Protein AF-A0A7S1MCB9-F1 (afdb_monomer_lite)

Radius of gyration: 25.92 Å; chains: 1; bounding box: 62×59×83 Å

InterPro domains:
  IPR008139 Saposin B type domain [PS50015] (73-153)
  IPR008139 Saposin B type domain [SM00741] (75-149)
  IPR011001 Saposin-like [SSF47862] (75-151)
  IPR039676 Acyloxyacyl hydrolase [PTHR15010] (69-381)
  IPR048593 Acyloxyacyl hydrolase, N-terminal domain [PF20825] (76-178)

Foldseek 3Di:
DDDDDDDDDDDDDDDDDDDDDDADDDDFQQLCPLVLFFDDDDDDDDDDDDDDDDDDDDPPPPPPNPPPPCAQQPSLLVNQLLVVQLLLVLCVVVVHFSLVSQLQLLQLAQDPRSSNGSVNRCVLCVVLQRVCVNVVDHSSLSSLLLCSTDDDPPHDDDDDDDVPDDSVRSSVVSVVSNVVPVDPVVSVVGSVPDDVCVVDPLLRPCRVLAAPQQQQPLREEQDCFSSHCLFFFHFPDSPDSQAEADDDDQAQDDRRNPLPFFHADPVPRGGRCVVAPVVPPADAFEAAEACLLQVQDDFVLVSDSVNRHNVSCPCVVRCSRRSSGRNCQHQARNPDAQCVVPPRGHDDGHHVQVVSCVVGSSNRRRYGRNYYHPDDPVNDDPPVVVD

Organism: Neobodo designis (NCBI:txid312471)

pLDDT: mean 74.81, std 25.33, range [20.72, 98.5]

Sequence (387 aa):
NSFCTLLEVSVSFKRFLKLRHMRALTVASAAVMVLMLAIAAVPAAAIFGTAKRPFPFPLQLLREAGLGGDHNGGSKCAACTLLIGLVEQQMQIKQIDAMQSMQDMCSYLPISLVADACSVAIDLYGDKIAPILNSGESADTVCNAIGMCGDEAPVCRLFPKKNGRTDGEFEAHIRAVRAQMAADTKAKAKLDKFNICELVPGVCRVEDHLPFSDADRDHFSTEPTLRGSDWRGKDCNDNDATIYPGRDTTDAVVDANCNGIYGTDPATGKTYEEEWCKPTSPMGVAALGDSATAHFHIPPTYVTAANLSKATFAHLIRNAENELDWPMLSWSTGHLDPNSFYPDIHGPKGSLYSHMLEDNLCMHRDYQNLGVNGAKVDSLEPFDLLL

Structure (mmCIF, N/CA/C/O backbone):
data_AF-A0A7S1MCB9-F1
#
_entry.id   AF-A0A7S1MCB9-F1
#
loop_
_atom_site.group_PDB
_atom_site.id
_atom_site.type_symbol
_atom_site.label_atom_id
_atom_site.label_alt_id
_atom_site.label_comp_id
_atom_site.label_asym_id
_atom_site.label_entity_id
_atom_site.label_seq_id
_atom_site.pdbx_PDB_ins_code
_atom_site.Cartn_x
_atom_site.Cartn_y
_atom_site.Cartn_z
_atom_site.occupancy
_atom_site.B_iso_or_equiv
_atom_site.auth_seq_id
_atom_site.auth_comp_id
_atom_site.auth_asym_id
_atom_site.auth_atom_id
_atom_site.pdbx_PDB_model_num
ATOM 1 N N . ASN A 1 1 ? 6.592 19.479 -27.838 1.00 30.67 1 ASN A N 1
ATOM 2 C CA . ASN A 1 1 ? 5.833 20.520 -27.116 1.00 30.67 1 ASN A CA 1
ATOM 3 C C . ASN A 1 1 ? 4.412 20.606 -27.627 1.00 30.67 1 ASN A C 1
ATOM 5 O O . ASN A 1 1 ? 4.189 21.276 -28.623 1.00 30.67 1 ASN A O 1
ATOM 9 N N . SER A 1 2 ? 3.499 19.904 -26.960 1.00 22.70 2 SER A N 1
ATOM 10 C CA . SER A 1 2 ? 2.220 20.441 -26.472 1.00 22.70 2 SER A CA 1
ATOM 11 C C . SER A 1 2 ? 1.574 19.361 -25.611 1.00 22.70 2 SER A C 1
ATOM 13 O O . SER A 1 2 ? 1.407 18.230 -26.058 1.00 22.70 2 SER A O 1
ATOM 15 N N . PHE A 1 3 ? 1.309 19.704 -24.355 1.00 20.72 3 PHE A N 1
ATOM 16 C CA . PHE A 1 3 ? 0.603 18.863 -23.392 1.00 20.72 3 PHE A CA 1
ATOM 17 C C . PHE A 1 3 ? -0.917 18.945 -23.628 1.00 20.72 3 PHE A C 1
ATOM 19 O O . PHE A 1 3 ? -1.395 19.864 -24.289 1.00 20.72 3 PHE A O 1
ATOM 26 N N . CYS A 1 4 ? -1.636 17.989 -23.039 1.00 27.44 4 CYS A N 1
ATOM 27 C CA . CYS A 1 4 ? -3.070 17.950 -22.728 1.00 27.44 4 CYS A CA 1
ATOM 28 C C . CYS A 1 4 ? -3.953 19.168 -23.075 1.00 27.44 4 CYS A C 1
ATOM 30 O O . CYS A 1 4 ? -3.765 20.257 -22.546 1.00 27.44 4 CYS A O 1
ATOM 32 N N . THR A 1 5 ? -5.015 18.917 -23.843 1.00 27.12 5 THR A N 1
ATOM 33 C CA . THR A 1 5 ? -6.354 19.560 -23.848 1.00 27.12 5 THR A CA 1
ATOM 34 C C . THR A 1 5 ? -7.169 18.816 -24.927 1.00 27.12 5 THR A C 1
ATOM 36 O O . THR A 1 5 ? -6.576 18.328 -25.884 1.00 27.12 5 THR A O 1
ATOM 39 N N . LEU A 1 6 ? -8.490 18.627 -24.895 1.00 23.36 6 LEU A N 1
ATOM 40 C CA . LEU A 1 6 ? -9.574 18.866 -23.929 1.00 23.36 6 LEU A CA 1
ATOM 41 C C . LEU A 1 6 ? -10.732 17.939 -24.373 1.00 23.36 6 LEU A C 1
ATOM 43 O O . LEU A 1 6 ? -10.873 17.712 -25.574 1.00 23.36 6 LEU A O 1
ATOM 47 N N . LEU A 1 7 ? -11.568 17.424 -23.463 1.00 21.72 7 LEU A N 1
ATOM 48 C CA . LEU A 1 7 ? -12.725 16.593 -23.838 1.00 21.72 7 LEU A CA 1
ATOM 49 C C . LEU A 1 7 ? -14.006 17.081 -23.147 1.00 21.72 7 LEU A C 1
ATOM 51 O O . LEU A 1 7 ? -14.331 16.675 -22.037 1.00 21.72 7 LEU A O 1
ATOM 55 N N . GLU A 1 8 ? -14.751 17.929 -23.853 1.00 24.16 8 GLU A N 1
ATOM 56 C CA . GLU A 1 8 ? -16.185 18.139 -23.645 1.00 24.16 8 GLU A CA 1
ATOM 57 C C . GLU A 1 8 ? -16.920 17.841 -24.958 1.00 24.16 8 GLU A C 1
ATOM 59 O O . GLU A 1 8 ? -16.438 18.217 -26.026 1.00 24.16 8 GLU A O 1
ATOM 64 N N . VAL A 1 9 ? -18.088 17.188 -24.867 1.00 22.11 9 VAL A N 1
ATOM 65 C CA . VAL A 1 9 ? -19.387 17.621 -25.438 1.00 22.11 9 VAL A CA 1
ATOM 66 C C . VAL A 1 9 ? -20.389 16.445 -25.479 1.00 22.11 9 VAL A C 1
ATOM 68 O O . VAL A 1 9 ? -20.270 15.509 -26.260 1.00 22.11 9 VAL A O 1
ATOM 71 N N . SER A 1 10 ? -21.416 16.576 -24.634 1.00 21.48 10 SER A N 1
ATOM 72 C CA . SER A 1 10 ? -22.837 16.212 -24.814 1.00 21.48 10 SER A CA 1
ATOM 73 C C . SER A 1 10 ? -23.309 14.801 -25.234 1.00 21.48 10 SER A C 1
ATOM 75 O O . SER A 1 10 ? -23.320 14.432 -26.401 1.00 21.48 10 SER A O 1
ATOM 77 N N . VAL A 1 11 ? -23.955 14.127 -24.268 1.00 22.78 11 VAL A N 1
ATOM 78 C CA . VAL A 1 11 ? -25.408 13.796 -24.252 1.00 22.78 11 VAL A CA 1
ATOM 79 C C . VAL A 1 11 ? -26.088 13.417 -25.591 1.00 22.78 11 VAL A C 1
ATOM 81 O O . VAL A 1 11 ? -26.352 14.304 -26.397 1.00 22.78 11 VAL A O 1
ATOM 84 N N . SER A 1 12 ? -26.593 12.170 -25.722 1.00 21.38 12 SER A N 1
ATOM 85 C CA . SER A 1 12 ? -28.056 11.874 -25.690 1.00 21.38 12 SER A CA 1
ATOM 86 C C . SER A 1 12 ? -28.465 10.382 -25.874 1.00 21.38 12 SER A C 1
ATOM 88 O O . SER A 1 12 ? -27.968 9.686 -26.749 1.00 21.38 12 SER A O 1
ATOM 90 N N . PHE A 1 13 ? -29.502 9.971 -25.124 1.00 21.42 13 PHE A N 1
ATOM 91 C CA . PHE A 1 13 ? -30.564 8.980 -25.446 1.00 21.42 13 PHE A CA 1
ATOM 92 C C . PHE A 1 13 ? -30.376 7.427 -25.438 1.00 21.42 13 PHE A C 1
ATOM 94 O O . PHE A 1 13 ? -30.218 6.776 -26.461 1.00 21.42 13 PHE A O 1
ATOM 101 N N . LYS A 1 14 ? -30.710 6.849 -24.266 1.00 22.17 14 LYS A N 1
ATOM 102 C CA . LYS A 1 14 ? -31.726 5.787 -23.978 1.00 22.17 14 LYS A CA 1
ATOM 103 C C . LYS A 1 14 ? -31.682 4.352 -24.577 1.00 22.17 14 LYS A C 1
ATOM 105 O O . LYS A 1 14 ? -31.886 4.135 -25.762 1.00 22.17 14 LYS A O 1
ATOM 110 N N . ARG A 1 15 ? -31.844 3.411 -23.620 1.00 22.91 15 ARG A N 1
ATOM 111 C CA . ARG A 1 15 ? -32.454 2.050 -23.659 1.00 22.91 15 ARG A CA 1
ATOM 112 C C . ARG A 1 15 ? -31.673 0.906 -24.336 1.00 22.91 15 ARG A C 1
ATOM 114 O O . ARG A 1 15 ? -31.809 0.696 -25.532 1.00 22.91 15 ARG A O 1
ATOM 121 N N . PHE A 1 16 ? -31.171 -0.016 -23.508 1.00 22.84 16 PHE A N 1
ATOM 122 C CA . PHE A 1 16 ? -31.796 -1.345 -23.357 1.00 22.84 16 PHE A CA 1
ATOM 123 C C . PHE A 1 16 ? -31.552 -1.910 -21.941 1.00 22.84 16 PHE A C 1
ATOM 125 O O . PHE A 1 16 ? -30.675 -1.427 -21.232 1.00 22.84 16 PHE A O 1
ATOM 132 N N . LEU A 1 17 ? -32.380 -2.860 -21.493 1.00 23.89 17 LEU A N 1
ATOM 133 C CA . LEU A 1 17 ? -32.418 -3.358 -20.108 1.00 23.89 17 LEU A CA 1
ATOM 134 C C . LEU A 1 17 ? -31.972 -4.833 -20.030 1.00 23.89 17 LEU A C 1
ATOM 136 O O . LEU A 1 17 ? -32.319 -5.605 -20.919 1.00 23.89 17 LEU A O 1
ATOM 140 N N . LYS A 1 18 ? -31.348 -5.217 -18.904 1.00 24.66 18 LYS A N 1
ATOM 141 C CA . LYS A 1 18 ? -31.030 -6.592 -18.445 1.00 24.66 18 LYS A CA 1
ATOM 142 C C . LYS A 1 18 ? -30.029 -7.416 -19.276 1.00 24.66 18 LYS A C 1
ATOM 144 O O . LYS A 1 18 ? -30.409 -8.072 -20.238 1.00 24.66 18 LYS A O 1
ATOM 149 N N . LEU A 1 19 ? -28.841 -7.614 -18.700 1.00 22.92 19 LEU A N 1
ATOM 150 C CA . LEU A 1 19 ? -28.390 -8.942 -18.245 1.00 22.92 19 LEU A CA 1
ATOM 151 C C . LEU A 1 19 ? -27.317 -8.785 -17.150 1.00 22.92 19 LEU A C 1
ATOM 153 O O . LEU A 1 19 ? -26.551 -7.828 -17.166 1.00 22.92 19 LEU A O 1
ATOM 157 N N . ARG A 1 20 ? -27.350 -9.671 -16.148 1.00 28.66 20 ARG A N 1
ATOM 158 C CA . ARG A 1 20 ? -26.528 -9.631 -14.921 1.00 28.66 20 ARG A CA 1
ATOM 159 C C . ARG A 1 20 ? -25.283 -10.525 -15.072 1.00 28.66 20 ARG A C 1
ATOM 161 O O . ARG A 1 20 ? -25.335 -11.500 -15.817 1.00 28.66 20 ARG A O 1
ATOM 168 N N . HIS A 1 21 ? -24.280 -10.246 -14.233 1.00 27.75 21 HIS A N 1
ATOM 169 C CA . HIS A 1 21 ? -23.073 -11.033 -13.911 1.00 27.75 21 HIS A CA 1
ATOM 170 C C . HIS A 1 21 ? -21.819 -10.890 -14.790 1.00 27.75 21 HIS A C 1
ATOM 172 O O . HIS A 1 21 ? -21.882 -10.790 -16.011 1.00 27.75 21 HIS A O 1
ATOM 178 N N . MET A 1 22 ? -20.683 -10.974 -14.077 1.00 28.05 22 MET A N 1
ATOM 179 C CA . MET A 1 22 ? -19.281 -10.833 -14.496 1.00 28.05 22 MET A CA 1
ATOM 180 C C . MET A 1 22 ? -18.891 -9.448 -15.027 1.00 28.05 22 MET A C 1
ATOM 182 O O . MET A 1 22 ? -19.218 -9.123 -16.167 1.00 28.05 22 MET A O 1
ATOM 186 N N . ARG A 1 23 ? -18.128 -8.689 -14.221 1.00 26.38 23 ARG A N 1
ATOM 187 C CA . ARG A 1 23 ? -17.092 -7.702 -14.617 1.00 26.38 23 ARG A CA 1
ATOM 188 C C . ARG A 1 23 ? -16.548 -6.985 -13.369 1.00 26.38 23 ARG A C 1
ATOM 190 O O . ARG A 1 23 ? -17.122 -5.995 -12.939 1.00 26.38 23 ARG A O 1
ATOM 197 N N . ALA A 1 24 ? -15.416 -7.456 -12.859 1.00 24.69 24 ALA A N 1
ATOM 198 C CA . ALA A 1 24 ? -14.453 -6.664 -12.099 1.00 24.69 24 ALA A CA 1
ATOM 199 C C . ALA A 1 24 ? -13.070 -7.252 -12.413 1.00 24.69 24 ALA A C 1
ATOM 201 O O . ALA A 1 24 ? -12.849 -8.445 -12.245 1.00 24.69 24 ALA A O 1
ATOM 202 N N . LEU A 1 25 ? -12.176 -6.457 -12.995 1.00 29.00 25 LEU A N 1
ATOM 203 C CA . LEU A 1 25 ? -10.783 -6.834 -13.227 1.00 29.00 25 LEU A CA 1
ATOM 204 C C . LEU A 1 25 ? -9.945 -5.550 -13.243 1.00 29.00 25 LEU A C 1
ATOM 206 O O . LEU A 1 25 ? -10.464 -4.472 -13.534 1.00 29.00 25 LEU A O 1
ATOM 210 N N . THR A 1 26 ? -8.636 -5.697 -13.037 1.00 28.91 26 THR A N 1
ATOM 211 C CA . THR A 1 26 ? -7.596 -4.673 -13.259 1.00 28.91 26 THR A CA 1
ATOM 212 C C . THR A 1 26 ? -7.587 -3.448 -12.336 1.00 28.91 26 THR A C 1
ATOM 214 O O . THR A 1 26 ? -7.766 -2.320 -12.786 1.00 28.91 26 THR A O 1
ATOM 217 N N . VAL A 1 27 ? -7.151 -3.659 -11.089 1.00 25.91 27 VAL A N 1
ATOM 218 C CA . VAL A 1 27 ? -6.304 -2.687 -10.375 1.00 25.91 27 VAL A CA 1
ATOM 219 C C . VAL A 1 27 ? -5.106 -3.411 -9.757 1.00 25.91 27 VAL A C 1
ATOM 221 O O . VAL A 1 27 ? -5.237 -4.083 -8.748 1.00 25.91 27 VAL A O 1
ATOM 224 N N . ALA A 1 28 ? -3.953 -3.316 -10.425 1.00 28.30 28 ALA A N 1
ATOM 225 C CA . ALA A 1 28 ? -2.594 -3.508 -9.897 1.00 28.30 28 ALA A CA 1
ATOM 226 C C . ALA A 1 28 ? -1.642 -3.436 -11.102 1.00 28.30 28 ALA A C 1
ATOM 228 O O . ALA A 1 28 ? -1.702 -4.270 -12.006 1.00 28.30 28 ALA A O 1
ATOM 229 N N . SER A 1 29 ? -0.819 -2.390 -11.208 1.00 34.78 29 SER A N 1
ATOM 230 C CA . SER A 1 29 ? -0.085 -2.120 -12.465 1.00 34.78 29 SER A CA 1
ATOM 231 C C . SER A 1 29 ? 1.304 -1.495 -12.310 1.00 34.78 29 SER A C 1
ATOM 233 O O . SER A 1 29 ? 1.933 -1.153 -13.308 1.00 34.78 29 SER A O 1
ATOM 235 N N . ALA A 1 30 ? 1.820 -1.437 -11.079 1.00 30.16 30 ALA A N 1
ATOM 236 C CA . ALA A 1 30 ? 3.231 -1.161 -10.796 1.00 30.16 30 ALA A CA 1
ATOM 237 C C . ALA A 1 30 ? 3.924 -2.390 -10.175 1.00 30.16 30 ALA A C 1
ATOM 239 O O . ALA A 1 30 ? 4.878 -2.910 -10.750 1.00 30.16 30 ALA A O 1
ATOM 240 N N . ALA A 1 31 ? 3.378 -2.937 -9.079 1.00 30.53 31 ALA A N 1
ATOM 241 C CA . ALA A 1 31 ? 3.893 -4.158 -8.439 1.00 30.53 31 ALA A CA 1
ATOM 242 C C . ALA A 1 31 ? 3.853 -5.399 -9.355 1.00 30.53 31 ALA A C 1
ATOM 244 O O . ALA A 1 31 ? 4.689 -6.292 -9.249 1.00 30.53 31 ALA A O 1
ATOM 245 N N . VAL A 1 32 ? 2.901 -5.443 -10.291 1.00 37.81 32 VAL A N 1
ATOM 246 C CA . VAL A 1 32 ? 2.605 -6.633 -11.100 1.00 37.81 32 VAL A CA 1
ATOM 247 C C . VAL A 1 32 ? 3.700 -6.997 -12.105 1.00 37.81 32 VAL A C 1
ATOM 249 O O . VAL A 1 32 ? 3.772 -8.162 -12.477 1.00 37.81 32 VAL A O 1
ATOM 252 N N . MET A 1 33 ? 4.589 -6.091 -12.539 1.00 34.84 33 MET A N 1
ATOM 253 C CA . MET A 1 33 ? 5.559 -6.452 -13.593 1.00 34.84 33 MET A CA 1
ATOM 254 C C . MET A 1 33 ? 6.944 -6.902 -13.133 1.00 34.84 33 MET A C 1
ATOM 256 O O . MET A 1 33 ? 7.606 -7.613 -13.883 1.00 34.84 33 MET A O 1
ATOM 260 N N . VAL A 1 34 ? 7.320 -6.646 -11.874 1.00 34.16 34 VAL A N 1
ATOM 261 C CA . VAL A 1 34 ? 8.381 -7.431 -11.195 1.00 34.16 34 VAL A CA 1
ATOM 262 C C . VAL A 1 34 ? 7.969 -8.911 -11.126 1.00 34.16 34 VAL A C 1
ATOM 264 O O . VAL A 1 34 ? 8.789 -9.816 -11.035 1.00 34.16 34 VAL A O 1
ATOM 267 N N . LEU A 1 35 ? 6.657 -9.128 -11.195 1.00 37.78 35 LEU A N 1
ATOM 268 C CA . LEU A 1 35 ? 5.928 -10.337 -10.864 1.00 37.78 35 LEU A CA 1
ATOM 269 C C . LEU A 1 35 ? 5.409 -11.076 -12.112 1.00 37.78 35 LEU A C 1
ATOM 271 O O . LEU A 1 35 ? 4.833 -12.148 -11.990 1.00 37.78 35 LEU A O 1
ATOM 275 N N . MET A 1 36 ? 5.592 -10.516 -13.314 1.00 34.81 36 MET A N 1
ATOM 276 C CA . MET A 1 36 ? 4.998 -11.020 -14.564 1.00 34.81 36 MET A CA 1
ATOM 277 C C . MET A 1 36 ? 5.851 -12.054 -15.306 1.00 34.81 36 MET A C 1
ATOM 279 O O . MET A 1 36 ? 5.398 -12.552 -16.333 1.00 34.81 36 MET A O 1
ATOM 283 N N . LEU A 1 37 ? 7.066 -12.376 -14.848 1.00 37.91 37 LEU A N 1
ATOM 284 C CA . LEU A 1 37 ? 7.988 -13.253 -15.580 1.00 37.91 37 LEU A CA 1
ATOM 285 C C . LEU A 1 37 ? 8.425 -14.463 -14.745 1.00 37.91 37 LEU A C 1
ATOM 287 O O . LEU A 1 37 ? 9.282 -14.327 -13.880 1.00 37.91 37 LEU A O 1
ATOM 291 N N . ALA A 1 38 ? 7.821 -15.638 -14.992 1.00 33.22 38 ALA A N 1
ATOM 292 C CA . ALA A 1 38 ? 8.040 -16.818 -14.146 1.00 33.22 38 ALA A CA 1
ATOM 293 C C . ALA A 1 38 ? 7.842 -18.202 -14.841 1.00 33.22 38 ALA A C 1
ATOM 295 O O . ALA A 1 38 ? 8.198 -18.395 -16.005 1.00 33.22 38 ALA A O 1
ATOM 296 N N . ILE A 1 39 ? 7.390 -19.223 -14.091 1.00 39.31 39 ILE A N 1
ATOM 297 C CA . ILE A 1 39 ? 8.001 -20.569 -14.144 1.00 39.31 39 ILE A CA 1
ATOM 298 C C . ILE A 1 39 ? 7.159 -21.712 -14.755 1.00 39.31 39 ILE A C 1
ATOM 300 O O . ILE A 1 39 ? 6.000 -21.932 -14.423 1.00 39.31 39 ILE A O 1
ATOM 304 N N . ALA A 1 40 ? 7.848 -22.576 -15.512 1.00 27.88 40 ALA A N 1
ATOM 305 C CA . ALA A 1 40 ? 7.735 -24.043 -15.388 1.00 27.88 40 ALA A CA 1
ATOM 306 C C . ALA A 1 40 ? 9.169 -24.641 -15.518 1.00 27.88 40 ALA A C 1
ATOM 308 O O . ALA A 1 40 ? 10.053 -23.981 -16.058 1.00 27.88 40 ALA A O 1
ATOM 309 N N . ALA A 1 41 ? 9.519 -25.851 -15.096 1.00 26.75 41 ALA A N 1
ATOM 310 C CA . ALA A 1 41 ? 8.705 -26.987 -14.704 1.00 26.75 41 ALA A CA 1
ATOM 311 C C . ALA A 1 41 ? 9.494 -27.903 -13.751 1.00 26.75 41 ALA A C 1
ATOM 313 O O . ALA A 1 41 ? 10.689 -28.101 -13.952 1.00 26.75 41 ALA A O 1
ATOM 314 N N . VAL A 1 42 ? 8.790 -28.561 -12.831 1.00 25.53 42 VAL A N 1
ATOM 315 C CA . VAL A 1 42 ? 9.141 -29.873 -12.254 1.00 25.53 42 VAL A CA 1
ATOM 316 C C . VAL A 1 42 ? 7.815 -30.658 -12.181 1.00 25.53 42 VAL A C 1
ATOM 318 O O . VAL A 1 42 ? 6.781 -30.038 -11.922 1.00 25.53 42 VAL A O 1
ATOM 321 N N . PRO A 1 43 ? 7.762 -31.965 -12.507 1.00 30.19 43 PRO A N 1
ATOM 322 C CA . PRO A 1 43 ? 6.486 -32.637 -12.746 1.00 30.19 43 PRO A CA 1
ATOM 323 C C . PRO A 1 43 ? 5.814 -33.125 -11.456 1.00 30.19 43 PRO A C 1
ATOM 325 O O . PRO A 1 43 ? 6.394 -33.908 -10.707 1.00 30.19 43 PRO A O 1
ATOM 328 N N . ALA A 1 44 ? 4.543 -32.765 -11.267 1.00 24.83 44 ALA A N 1
ATOM 329 C CA . ALA A 1 44 ? 3.640 -33.465 -10.356 1.00 24.83 44 ALA A CA 1
ATOM 330 C C . ALA A 1 44 ? 2.827 -34.502 -11.149 1.00 24.83 44 ALA A C 1
ATOM 332 O O . ALA A 1 44 ? 2.038 -34.150 -12.028 1.00 24.83 44 ALA A O 1
ATOM 333 N N . ALA A 1 45 ? 3.039 -35.786 -10.858 1.00 26.58 45 ALA A N 1
ATOM 334 C CA . ALA A 1 45 ? 2.251 -36.889 -11.398 1.00 26.58 45 ALA A CA 1
ATOM 335 C C . ALA A 1 45 ? 1.343 -37.476 -10.305 1.00 26.58 45 ALA A C 1
ATOM 337 O O . ALA A 1 45 ? 1.806 -37.702 -9.190 1.00 26.58 45 ALA A O 1
ATOM 338 N N . ALA A 1 46 ? 0.094 -37.790 -10.680 1.00 26.33 46 ALA A N 1
ATOM 339 C CA . ALA A 1 46 ? -1.005 -38.247 -9.812 1.00 26.33 46 ALA A CA 1
ATOM 340 C C . ALA A 1 46 ? -1.495 -37.170 -8.801 1.00 26.33 46 ALA A C 1
ATOM 342 O O . ALA A 1 46 ? -0.738 -36.295 -8.407 1.00 26.33 46 ALA A O 1
ATOM 343 N N . ILE A 1 47 ? -2.766 -37.121 -8.378 1.00 26.80 47 ILE A N 1
ATOM 344 C CA . ILE A 1 47 ? -3.816 -38.158 -8.316 1.00 26.80 47 ILE A CA 1
ATOM 345 C C . ILE A 1 47 ? -5.199 -37.542 -8.670 1.00 26.80 47 ILE A C 1
ATOM 347 O O . ILE A 1 47 ? -5.413 -36.361 -8.425 1.00 26.80 47 ILE A O 1
ATOM 351 N N . PHE A 1 48 ? -6.147 -38.367 -9.153 1.00 26.83 48 PHE A N 1
ATOM 352 C CA . PHE A 1 48 ? -7.561 -38.045 -9.481 1.00 26.83 48 PHE A CA 1
ATOM 353 C C . PHE A 1 48 ? -7.764 -37.083 -10.677 1.00 26.83 48 PHE A C 1
ATOM 355 O O . PHE A 1 48 ? -6.910 -36.274 -11.002 1.00 26.83 48 PHE A O 1
ATOM 362 N N . GLY A 1 49 ? -8.866 -37.116 -11.432 1.00 24.30 49 GLY A N 1
ATOM 363 C CA . GLY A 1 49 ? -10.036 -38.003 -11.457 1.00 24.30 49 GLY A CA 1
ATOM 364 C C . GLY A 1 49 ? -10.945 -37.564 -12.622 1.00 24.30 49 GLY A C 1
ATOM 365 O O . GLY A 1 49 ? -11.042 -36.378 -12.917 1.00 24.30 49 GLY A O 1
ATOM 366 N N . THR A 1 50 ? -11.545 -38.490 -13.373 1.00 32.22 50 THR A N 1
ATOM 367 C CA . THR A 1 50 ? -12.095 -38.182 -14.711 1.00 32.22 50 THR A CA 1
ATOM 368 C C . THR A 1 50 ? -13.451 -37.463 -14.713 1.00 32.22 50 THR A C 1
ATOM 370 O O . THR A 1 50 ? -14.436 -38.037 -14.253 1.00 32.22 50 THR A O 1
ATOM 373 N N . ALA A 1 51 ? -13.559 -36.330 -15.418 1.00 27.00 51 ALA A N 1
ATOM 374 C CA . ALA A 1 51 ? -14.830 -35.836 -15.966 1.00 27.00 51 ALA A CA 1
ATOM 375 C C . ALA A 1 51 ? -14.623 -35.097 -17.306 1.00 27.00 51 ALA A C 1
ATOM 377 O O . ALA A 1 51 ? -13.836 -34.162 -17.404 1.00 27.00 51 ALA A O 1
ATOM 378 N N . LYS A 1 52 ? -15.330 -35.528 -18.362 1.00 27.31 52 LYS A N 1
ATOM 379 C CA . LYS A 1 52 ? -15.330 -34.892 -19.695 1.00 27.31 52 LYS A CA 1
ATOM 380 C C . LYS A 1 52 ? -16.577 -34.023 -19.869 1.00 27.31 52 LYS A C 1
ATOM 382 O O . LYS A 1 52 ? -17.666 -34.532 -19.612 1.00 27.31 52 LYS A O 1
ATOM 387 N N . ARG A 1 53 ? -16.438 -32.847 -20.498 1.00 26.61 53 ARG A N 1
ATOM 388 C CA . ARG A 1 53 ? -17.200 -32.418 -21.702 1.00 26.61 53 ARG A CA 1
ATOM 389 C C . ARG A 1 53 ? -16.770 -31.011 -22.166 1.00 26.61 53 ARG A C 1
ATOM 391 O O . ARG A 1 53 ? -16.595 -30.146 -21.316 1.00 26.61 53 ARG A O 1
ATOM 398 N N . PRO A 1 54 ? -16.620 -30.764 -23.481 1.00 29.20 54 PRO A N 1
ATOM 399 C CA . PRO A 1 54 ? -16.356 -29.434 -24.026 1.00 29.20 54 PRO A CA 1
ATOM 400 C C . PRO A 1 54 ? -17.651 -28.735 -24.470 1.00 29.20 54 PRO A C 1
ATOM 402 O O . PRO A 1 54 ? -18.560 -29.393 -24.975 1.00 29.20 54 PRO A O 1
ATOM 405 N N . PHE A 1 55 ? -17.692 -27.404 -24.390 1.00 24.61 55 PHE A N 1
ATOM 406 C CA . PHE A 1 55 ? -18.580 -26.566 -25.205 1.00 24.61 55 PHE A CA 1
ATOM 407 C C . PHE A 1 55 ? -17.830 -25.287 -25.626 1.00 24.61 55 PHE A C 1
ATOM 409 O O . PHE A 1 55 ? -17.091 -24.739 -24.807 1.00 24.61 55 PHE A O 1
ATOM 416 N N . PRO A 1 56 ? -17.951 -24.830 -26.886 1.00 29.12 56 PRO A N 1
ATOM 417 C CA . PRO A 1 56 ? -17.213 -23.672 -27.380 1.00 29.12 56 PRO A CA 1
ATOM 418 C C . PRO A 1 56 ? -17.946 -22.362 -27.065 1.00 29.12 56 PRO A C 1
ATOM 420 O O . PRO A 1 56 ? -19.164 -22.292 -27.212 1.00 29.12 56 PRO A O 1
ATOM 423 N N . PHE A 1 57 ? -17.200 -21.303 -26.741 1.00 24.62 57 PHE A N 1
ATOM 424 C CA . PHE A 1 57 ? -17.700 -19.924 -26.794 1.00 24.62 57 PHE A CA 1
ATOM 425 C C . PHE A 1 57 ? -16.740 -19.012 -27.580 1.00 24.62 57 PHE A C 1
ATOM 427 O O . PHE A 1 57 ? -15.533 -19.267 -27.573 1.00 24.62 57 PHE A O 1
ATOM 434 N N . PRO A 1 58 ? -17.242 -17.988 -28.306 1.00 27.11 58 PRO A N 1
ATOM 435 C CA . PRO A 1 58 ? -16.440 -17.252 -29.283 1.00 27.11 58 PRO A CA 1
ATOM 436 C C . PRO A 1 58 ? -15.582 -16.142 -28.664 1.00 27.11 58 PRO A C 1
ATOM 438 O O . PRO A 1 58 ? -15.950 -15.514 -27.671 1.00 27.11 58 PRO A O 1
ATOM 441 N N . LEU A 1 59 ? -14.473 -15.838 -29.340 1.00 31.31 59 LEU A N 1
ATOM 442 C CA . LEU A 1 59 ? -13.423 -14.880 -28.968 1.00 31.31 59 LEU A CA 1
ATOM 443 C C . LEU A 1 59 ? -13.843 -13.392 -29.097 1.00 31.31 59 LEU A C 1
ATOM 445 O O . LEU A 1 59 ? -13.092 -12.575 -29.620 1.00 31.31 59 LEU A O 1
ATOM 449 N N . GLN A 1 60 ? -15.062 -13.028 -28.688 1.00 27.77 60 GLN A N 1
ATOM 450 C CA . GLN A 1 60 ? -15.636 -11.688 -28.912 1.00 27.77 60 GLN A CA 1
ATOM 451 C C . GLN A 1 60 ? -16.203 -11.001 -27.658 1.00 27.77 60 GLN A C 1
ATOM 453 O O . GLN A 1 60 ? -16.574 -9.834 -27.739 1.00 27.77 60 GLN A O 1
ATOM 458 N N . LEU A 1 61 ? -16.204 -11.657 -26.489 1.00 23.31 61 LEU A N 1
ATOM 459 C CA . LEU A 1 61 ? -16.739 -11.080 -25.242 1.00 23.31 61 LEU A CA 1
ATOM 460 C C . LEU A 1 61 ? -15.709 -10.331 -24.366 1.00 23.31 61 LEU A C 1
ATOM 462 O O . LEU A 1 61 ? -16.061 -9.831 -23.304 1.00 23.31 61 LEU A O 1
ATOM 466 N N . LEU A 1 62 ? -14.446 -10.228 -24.800 1.00 26.50 62 LEU A N 1
ATOM 467 C CA . LEU A 1 62 ? -13.364 -9.549 -24.061 1.00 26.50 62 LEU A CA 1
ATOM 468 C C . LEU A 1 62 ? -13.241 -8.039 -24.355 1.00 26.50 62 LEU A C 1
ATOM 470 O O . LEU A 1 62 ? -12.376 -7.378 -23.792 1.00 26.50 62 LEU A O 1
ATOM 474 N N . ARG A 1 63 ? -14.091 -7.469 -25.223 1.00 29.12 63 ARG A N 1
ATOM 475 C CA . ARG A 1 63 ? -13.988 -6.059 -25.653 1.00 29.12 63 ARG A CA 1
ATOM 476 C C . ARG A 1 63 ? -14.696 -5.050 -24.732 1.00 29.12 63 ARG A C 1
ATOM 478 O O . ARG A 1 63 ? -14.538 -3.850 -24.917 1.00 29.12 63 ARG A O 1
ATOM 485 N N . GLU A 1 64 ? -15.471 -5.504 -23.749 1.00 26.53 64 GLU A N 1
ATOM 486 C CA . GLU A 1 64 ? -16.363 -4.636 -22.959 1.00 26.53 64 GLU A CA 1
ATOM 487 C C . GLU A 1 64 ? -16.018 -4.557 -21.455 1.00 26.53 64 GLU A C 1
ATOM 489 O O . GLU A 1 64 ? -16.875 -4.230 -20.632 1.00 26.53 64 GLU A O 1
ATOM 494 N N . ALA A 1 65 ? -14.774 -4.853 -21.071 1.00 30.17 65 ALA A N 1
ATOM 495 C CA . ALA A 1 65 ? -14.321 -4.845 -19.673 1.00 30.17 65 ALA A CA 1
ATOM 496 C C . ALA A 1 65 ? -13.883 -3.459 -19.135 1.00 30.17 65 ALA A C 1
ATOM 498 O O . ALA A 1 65 ? -13.184 -3.378 -18.134 1.00 30.17 65 ALA A O 1
ATOM 499 N N . GLY A 1 66 ? -14.297 -2.357 -19.767 1.00 29.16 66 GLY A N 1
ATOM 500 C CA . GLY A 1 66 ? -14.350 -1.040 -19.111 1.00 29.16 66 GLY A CA 1
ATOM 501 C C . GLY A 1 66 ? -13.045 -0.249 -18.923 1.00 29.16 66 GLY A C 1
ATOM 502 O O . GLY A 1 66 ? -13.137 0.973 -18.828 1.00 29.16 66 GLY A O 1
ATOM 503 N N . LEU A 1 67 ? -11.848 -0.849 -18.970 1.00 32.25 67 LEU A N 1
ATOM 504 C CA . LEU A 1 67 ? -10.593 -0.085 -19.110 1.00 32.25 67 LEU A CA 1
ATOM 505 C C . LEU A 1 67 ? -10.341 0.306 -20.576 1.00 32.25 67 LEU A C 1
ATOM 507 O O . LEU A 1 67 ? -9.447 -0.197 -21.256 1.00 32.25 67 LEU A O 1
ATOM 511 N N . GLY A 1 68 ? -11.161 1.228 -21.081 1.00 33.03 68 GLY A N 1
ATOM 512 C CA . GLY A 1 68 ? -10.982 1.843 -22.396 1.00 33.03 68 GLY A CA 1
ATOM 513 C C . GLY A 1 68 ? -9.811 2.830 -22.415 1.00 33.03 68 GLY A C 1
ATOM 514 O O . GLY A 1 68 ? -10.045 4.034 -22.438 1.00 33.03 68 GLY A O 1
ATOM 515 N N . GLY A 1 69 ? -8.570 2.329 -22.387 1.00 38.41 69 GLY A N 1
ATOM 516 C CA . GLY A 1 69 ? -7.370 3.179 -22.343 1.00 38.41 69 GLY A CA 1
ATOM 517 C C . GLY A 1 69 ? -6.022 2.537 -22.709 1.00 38.41 69 GLY A C 1
ATOM 518 O O . GLY A 1 69 ? -5.027 3.255 -22.731 1.00 38.41 69 GLY A O 1
ATOM 519 N N . ASP A 1 70 ? -5.960 1.241 -23.039 1.00 49.78 70 ASP A N 1
ATOM 520 C CA . ASP A 1 70 ? -4.707 0.493 -23.294 1.00 49.78 70 ASP A CA 1
ATOM 521 C C . ASP A 1 70 ? -4.036 0.777 -24.664 1.00 49.78 70 ASP A C 1
ATOM 523 O O . ASP A 1 70 ? -3.468 -0.108 -25.313 1.00 49.78 70 ASP A O 1
ATOM 527 N N . HIS A 1 71 ? -4.025 2.037 -25.105 1.00 53.59 71 HIS A N 1
ATOM 528 C CA . HIS A 1 71 ? -3.147 2.452 -26.201 1.00 53.59 71 HIS A CA 1
ATOM 529 C C . HIS A 1 71 ? -1.679 2.198 -25.821 1.00 53.59 71 HIS A C 1
ATOM 531 O O . HIS A 1 71 ? -1.269 2.394 -24.675 1.00 53.59 71 HIS A O 1
ATOM 537 N N . ASN A 1 72 ? -0.874 1.738 -26.784 1.00 57.25 72 ASN A N 1
ATOM 538 C CA . ASN A 1 72 ? 0.532 1.359 -26.575 1.00 57.25 72 ASN A CA 1
ATOM 539 C C . ASN A 1 72 ? 0.788 0.294 -25.480 1.00 57.25 72 ASN A C 1
ATOM 541 O O . ASN A 1 72 ? 1.923 0.138 -25.035 1.00 57.25 72 ASN A O 1
ATOM 545 N N . GLY A 1 73 ? -0.209 -0.506 -25.082 1.00 65.00 73 GLY A N 1
ATOM 546 C CA . GLY A 1 73 ? -0.020 -1.604 -24.118 1.00 65.00 73 GLY A CA 1
ATOM 547 C C . GLY A 1 73 ? -0.020 -1.183 -22.643 1.00 65.00 73 GLY A C 1
ATOM 548 O O . GLY A 1 73 ? 0.345 -1.991 -21.788 1.00 65.00 73 GLY A O 1
ATOM 549 N N . GLY A 1 74 ? -0.420 0.058 -22.345 1.00 76.06 74 GLY A N 1
ATOM 550 C CA . GLY A 1 74 ? -0.812 0.507 -21.005 1.00 76.06 74 GLY A CA 1
ATOM 551 C C . GLY A 1 74 ? 0.157 0.122 -19.883 1.00 76.06 74 GLY A C 1
ATOM 552 O O . GLY A 1 74 ? 1.354 0.423 -19.930 1.00 76.06 74 GLY A O 1
ATOM 553 N N . SER A 1 75 ? -0.361 -0.570 -18.867 1.00 72.62 75 SER A N 1
ATOM 554 C CA . SER A 1 75 ? 0.412 -1.002 -17.695 1.00 72.62 75 SER A CA 1
ATOM 555 C C . SER A 1 75 ? 1.591 -1.916 -18.033 1.00 72.62 75 SER A C 1
ATOM 557 O O . SER A 1 75 ? 2.653 -1.780 -17.422 1.00 72.62 75 SER A O 1
ATOM 559 N N . LYS A 1 76 ? 1.436 -2.792 -19.041 1.00 74.19 76 LYS A N 1
ATOM 560 C CA . LYS A 1 76 ? 2.485 -3.698 -19.547 1.00 74.19 76 LYS A CA 1
ATOM 561 C C . LYS A 1 76 ? 3.627 -2.953 -20.236 1.00 74.19 76 LYS A C 1
ATOM 563 O O . LYS A 1 76 ? 4.772 -3.387 -20.162 1.00 74.19 76 LYS A O 1
ATOM 568 N N . CYS A 1 77 ? 3.361 -1.789 -20.817 1.00 79.50 77 CYS A N 1
ATOM 569 C CA . CYS A 1 77 ? 4.424 -0.915 -21.301 1.00 79.50 77 CYS A CA 1
ATOM 570 C C . CYS A 1 77 ? 5.102 -0.161 -20.146 1.00 79.50 77 CYS A C 1
ATOM 572 O O . CYS A 1 77 ? 6.333 -0.131 -20.049 1.00 79.50 77 CYS A O 1
ATOM 574 N N . ALA A 1 78 ? 4.296 0.418 -19.248 1.00 82.31 78 ALA A N 1
ATOM 575 C CA . ALA A 1 78 ? 4.756 1.326 -18.201 1.00 82.31 78 ALA A CA 1
ATOM 576 C C . ALA A 1 78 ? 5.764 0.675 -17.242 1.00 82.31 78 ALA A C 1
ATOM 578 O O . ALA A 1 78 ? 6.909 1.123 -17.158 1.00 82.31 78 ALA A O 1
ATOM 579 N N . ALA A 1 79 ? 5.385 -0.410 -16.558 1.00 78.94 79 ALA A N 1
ATOM 580 C CA . ALA A 1 79 ? 6.290 -1.025 -15.588 1.00 78.94 79 ALA A CA 1
ATOM 581 C C . ALA A 1 79 ? 7.399 -1.890 -16.239 1.00 78.94 79 ALA A C 1
ATOM 583 O O . ALA A 1 79 ? 8.419 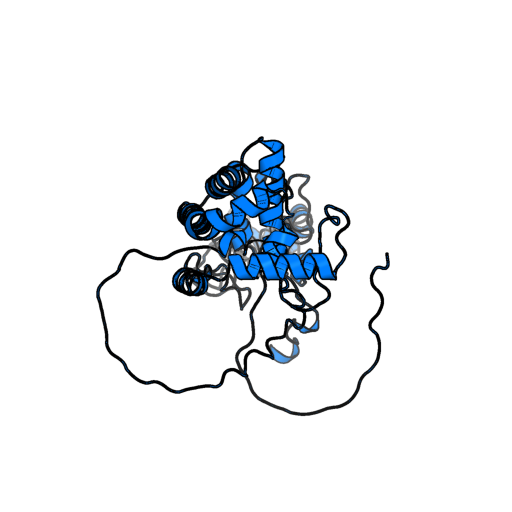-2.121 -15.599 1.00 78.94 79 ALA A O 1
ATOM 584 N N . CYS A 1 80 ? 7.302 -2.259 -17.528 1.00 82.88 80 CYS A N 1
ATOM 585 C CA . CYS A 1 80 ? 8.447 -2.803 -18.271 1.00 82.88 80 CYS A CA 1
ATOM 586 C C . CYS A 1 80 ? 9.507 -1.711 -18.408 1.00 82.88 80 CYS A C 1
ATOM 588 O O . CYS A 1 80 ? 10.668 -1.908 -18.054 1.00 82.88 80 CYS A O 1
ATOM 590 N N . THR A 1 81 ? 9.081 -0.535 -18.878 1.00 86.88 81 THR A N 1
ATOM 591 C CA . THR A 1 81 ? 9.961 0.615 -19.104 1.00 86.88 81 THR A CA 1
ATOM 592 C C . THR A 1 81 ? 10.597 1.075 -17.790 1.00 86.88 81 THR A C 1
ATOM 594 O O . THR A 1 81 ? 11.778 1.410 -17.769 1.00 86.88 81 THR A O 1
ATOM 597 N N . LEU A 1 82 ? 9.850 1.013 -16.681 1.00 88.25 82 LEU A N 1
ATOM 598 C CA . LEU A 1 82 ? 10.376 1.243 -15.335 1.00 88.25 82 LEU A CA 1
ATOM 599 C C . LEU A 1 82 ? 11.464 0.227 -14.959 1.00 88.25 82 LEU A C 1
ATOM 601 O O . LEU A 1 82 ? 12.563 0.628 -14.595 1.00 88.25 82 LEU A O 1
ATOM 605 N N . LEU A 1 83 ? 11.188 -1.077 -15.059 1.00 86.94 83 LEU A N 1
ATOM 606 C CA . LEU A 1 83 ? 12.111 -2.120 -14.597 1.00 86.94 83 LEU A CA 1
ATOM 607 C C . LEU A 1 83 ? 13.377 -2.198 -15.436 1.00 86.94 83 LEU A C 1
ATOM 609 O O . LEU A 1 83 ? 14.474 -2.229 -14.887 1.00 86.94 83 LEU A O 1
ATOM 613 N N . ILE A 1 84 ? 13.241 -2.155 -16.759 1.00 89.81 84 ILE A N 1
ATOM 614 C CA . ILE A 1 84 ? 14.394 -2.090 -17.652 1.00 89.81 84 ILE A CA 1
ATOM 615 C C . ILE A 1 84 ? 15.157 -0.768 -17.447 1.00 89.81 84 ILE A C 1
ATOM 617 O O . ILE A 1 84 ? 16.383 -0.763 -17.491 1.00 89.81 84 ILE A O 1
ATOM 621 N N . GLY A 1 85 ? 14.468 0.331 -17.120 1.00 91.62 85 GLY A N 1
ATOM 622 C CA . GLY A 1 85 ? 15.100 1.595 -16.736 1.00 91.62 85 GLY A CA 1
ATOM 623 C C . GLY A 1 85 ? 15.868 1.523 -15.410 1.00 91.62 85 GLY A C 1
ATOM 624 O O . GLY A 1 85 ? 16.873 2.215 -15.255 1.00 91.62 85 GLY A O 1
ATOM 625 N N . LEU A 1 86 ? 15.443 0.682 -14.460 1.00 92.00 86 LEU A N 1
ATOM 626 C CA . LEU A 1 86 ? 16.193 0.400 -13.229 1.00 92.00 86 LEU A CA 1
ATOM 627 C C . LEU A 1 86 ? 17.423 -0.468 -13.508 1.00 92.00 86 LEU A C 1
ATOM 629 O O . LEU A 1 86 ? 18.492 -0.149 -12.992 1.00 92.00 86 LEU A O 1
ATOM 633 N N . VAL A 1 87 ? 17.307 -1.488 -14.369 1.00 93.25 87 VAL A N 1
ATOM 634 C CA . VAL A 1 87 ? 18.457 -2.271 -14.863 1.00 93.25 87 VAL A CA 1
ATOM 635 C C . VAL A 1 87 ? 19.483 -1.340 -15.519 1.00 93.25 87 VAL A C 1
ATOM 637 O O . VAL A 1 87 ? 20.645 -1.345 -15.127 1.00 93.25 87 VAL A O 1
ATOM 640 N N . GLU A 1 88 ? 19.056 -0.490 -16.458 1.00 93.00 88 GLU A N 1
ATOM 641 C CA . GLU A 1 88 ? 19.926 0.447 -17.183 1.00 93.00 88 GLU A CA 1
ATOM 642 C C . GLU A 1 88 ? 20.660 1.412 -16.232 1.00 93.00 88 GLU A C 1
ATOM 644 O O . GLU A 1 88 ? 21.878 1.580 -16.322 1.00 93.00 88 GLU A O 1
ATOM 649 N N . GLN A 1 89 ? 19.949 2.008 -15.270 1.00 93.50 89 GLN A N 1
ATOM 650 C CA . GLN A 1 89 ? 20.563 2.877 -14.259 1.00 93.50 89 GLN A CA 1
ATOM 651 C C . GLN A 1 89 ? 21.523 2.112 -13.339 1.00 93.50 89 GLN A C 1
ATOM 653 O O . GLN A 1 89 ? 22.598 2.612 -13.011 1.00 93.50 89 GLN A O 1
ATOM 658 N N . GLN A 1 90 ? 21.169 0.895 -12.923 1.00 94.00 90 GLN A N 1
ATOM 659 C CA . GLN A 1 90 ? 22.000 0.086 -12.038 1.00 94.00 90 GLN A CA 1
ATOM 660 C C . GLN A 1 90 ? 23.292 -0.383 -12.731 1.00 94.00 90 GLN A C 1
ATOM 662 O O . GLN A 1 90 ? 24.351 -0.344 -12.099 1.00 94.00 90 GLN A O 1
ATOM 667 N N . MET A 1 91 ? 23.243 -0.728 -14.025 1.00 94.88 91 MET A N 1
ATOM 668 C CA . MET A 1 91 ? 24.434 -0.964 -14.857 1.00 94.88 91 MET A CA 1
ATOM 669 C C . MET A 1 91 ? 25.385 0.239 -14.814 1.00 94.88 91 MET A C 1
ATOM 671 O O . MET A 1 91 ? 26.579 0.078 -14.563 1.00 94.88 91 MET A O 1
ATOM 675 N N . GLN A 1 92 ? 24.854 1.454 -15.001 1.00 93.50 92 GLN A N 1
ATOM 676 C CA . GLN A 1 92 ? 25.640 2.694 -14.982 1.00 93.50 92 GLN A CA 1
ATOM 677 C C . GLN A 1 92 ? 26.226 2.997 -13.594 1.00 93.50 92 GLN A C 1
ATOM 679 O O . GLN A 1 92 ? 27.394 3.369 -13.489 1.00 93.50 92 GLN A O 1
ATOM 684 N N . ILE A 1 93 ? 25.451 2.811 -12.523 1.00 94.81 93 ILE A N 1
ATOM 685 C CA . ILE A 1 93 ? 25.881 3.096 -11.143 1.00 94.81 93 ILE A CA 1
ATOM 686 C C . ILE A 1 93 ? 26.959 2.109 -10.675 1.00 94.81 93 ILE A C 1
ATOM 688 O O . ILE A 1 93 ? 27.940 2.521 -10.059 1.00 94.81 93 ILE A O 1
ATOM 692 N N . LYS A 1 94 ? 26.795 0.812 -10.966 1.00 94.81 94 LYS A N 1
ATOM 693 C CA . LYS A 1 94 ? 27.701 -0.251 -10.496 1.00 94.81 94 LYS A CA 1
ATOM 694 C C . LYS A 1 94 ? 28.820 -0.612 -11.478 1.00 94.81 94 LYS A C 1
ATOM 696 O O . LYS A 1 94 ? 29.718 -1.352 -11.092 1.00 94.81 94 LYS A O 1
ATOM 701 N N . GLN A 1 95 ? 28.775 -0.110 -12.715 1.00 95.31 95 GLN A N 1
ATOM 702 C CA . GLN A 1 95 ? 29.689 -0.484 -13.807 1.00 95.31 95 GLN A CA 1
ATOM 703 C C . GLN A 1 95 ? 29.672 -2.000 -14.100 1.00 95.31 95 GLN A C 1
ATOM 705 O O . GLN A 1 95 ? 30.712 -2.636 -14.260 1.00 95.31 95 GLN A O 1
ATOM 710 N N . ILE A 1 96 ? 28.464 -2.569 -14.161 1.00 95.62 96 ILE A N 1
ATOM 711 C CA . ILE A 1 96 ? 28.194 -3.986 -14.467 1.00 95.62 96 ILE A CA 1
ATOM 712 C C . ILE A 1 96 ? 27.396 -4.117 -15.769 1.00 95.62 96 ILE A C 1
ATOM 714 O O . ILE A 1 96 ? 26.763 -3.158 -16.213 1.00 95.62 96 ILE A O 1
ATOM 718 N N . ASP A 1 97 ? 27.404 -5.306 -16.374 1.00 95.88 97 ASP A N 1
ATOM 719 C CA . ASP A 1 97 ? 26.574 -5.583 -17.546 1.00 95.88 97 ASP A CA 1
ATOM 720 C C . ASP A 1 97 ? 25.091 -5.809 -17.191 1.00 95.88 97 ASP A C 1
ATOM 722 O O . ASP A 1 97 ? 24.700 -5.954 -16.026 1.00 95.88 97 ASP A O 1
ATOM 726 N N . ALA A 1 98 ? 24.248 -5.828 -18.224 1.00 94.56 98 ALA A N 1
ATOM 727 C CA . ALA A 1 98 ? 22.812 -6.024 -18.079 1.00 94.56 98 ALA A CA 1
ATOM 728 C C . ALA A 1 98 ? 22.434 -7.361 -17.424 1.00 94.56 98 ALA A C 1
ATOM 730 O O . ALA A 1 98 ? 21.460 -7.404 -16.676 1.00 94.56 98 ALA A O 1
ATOM 731 N N . MET A 1 99 ? 23.178 -8.443 -17.680 1.00 94.00 99 MET A N 1
ATOM 732 C CA . MET A 1 99 ? 22.869 -9.769 -17.138 1.00 94.00 99 MET A CA 1
ATOM 733 C C . MET A 1 99 ? 23.091 -9.789 -15.625 1.00 94.00 99 MET A C 1
ATOM 735 O O . MET A 1 99 ? 22.175 -10.130 -14.875 1.00 94.00 99 MET A O 1
ATOM 739 N N . GLN A 1 100 ? 24.258 -9.324 -15.170 1.00 95.31 100 GLN A N 1
ATOM 740 C CA . GLN A 1 100 ? 24.553 -9.187 -13.744 1.00 95.31 100 GLN A CA 1
ATOM 741 C C . GLN A 1 100 ? 23.569 -8.227 -13.065 1.00 95.31 100 GLN A C 1
ATOM 743 O O . GLN A 1 100 ? 23.083 -8.509 -11.974 1.00 95.31 100 GLN A O 1
ATOM 748 N N . SER A 1 101 ? 23.216 -7.112 -13.714 1.00 94.56 101 SER A N 1
ATOM 749 C CA . SER A 1 101 ? 22.267 -6.157 -13.139 1.00 94.56 101 SER A CA 1
ATOM 750 C C . SER A 1 101 ? 20.855 -6.732 -12.983 1.00 94.56 101 SER A C 1
ATOM 752 O O . SER A 1 101 ? 20.188 -6.440 -11.989 1.00 94.56 101 SER A O 1
ATOM 754 N N . MET A 1 102 ? 20.401 -7.559 -13.928 1.00 92.50 102 MET A N 1
ATOM 755 C CA . MET A 1 102 ? 19.125 -8.271 -13.831 1.00 92.50 102 MET A CA 1
ATOM 756 C C . MET A 1 102 ? 19.142 -9.329 -12.712 1.00 92.50 102 MET A C 1
ATOM 758 O O . MET A 1 102 ? 18.197 -9.401 -11.929 1.00 92.50 102 MET A O 1
ATOM 762 N N . GLN A 1 103 ? 20.229 -10.098 -12.578 1.00 93.25 103 GLN A N 1
ATOM 763 C CA . GLN A 1 103 ? 20.396 -11.090 -11.504 1.00 93.25 103 GLN A CA 1
ATOM 764 C C . GLN A 1 103 ? 20.448 -10.441 -10.110 1.00 93.25 103 GLN A C 1
ATOM 766 O O . GLN A 1 103 ? 19.776 -10.901 -9.184 1.00 93.25 103 GLN A O 1
ATOM 771 N N . ASP A 1 104 ? 21.179 -9.331 -9.970 1.00 92.88 104 ASP A N 1
ATOM 772 C CA . ASP A 1 104 ? 21.212 -8.516 -8.752 1.00 92.88 104 ASP A CA 1
ATOM 773 C C . ASP A 1 104 ? 19.794 -8.099 -8.323 1.00 92.88 104 ASP A C 1
ATOM 775 O O . ASP A 1 104 ? 19.445 -8.257 -7.153 1.00 92.88 104 ASP A O 1
ATOM 779 N N . MET A 1 105 ? 18.959 -7.613 -9.254 1.00 89.81 105 MET A N 1
ATOM 780 C CA . MET A 1 105 ? 17.577 -7.212 -8.950 1.00 89.81 105 MET A CA 1
ATOM 781 C C . MET A 1 105 ? 16.736 -8.380 -8.422 1.00 89.81 105 MET A C 1
ATOM 783 O O . MET A 1 105 ? 16.014 -8.203 -7.441 1.00 89.81 105 MET A O 1
ATOM 787 N N . CYS A 1 106 ? 16.870 -9.580 -8.996 1.00 87.75 106 CYS A N 1
ATOM 788 C CA . CYS A 1 106 ? 16.195 -10.773 -8.480 1.00 87.75 106 CYS A CA 1
ATOM 789 C C . CYS A 1 106 ? 16.639 -11.120 -7.048 1.00 87.75 106 CYS A C 1
ATOM 791 O O . CYS A 1 106 ? 15.807 -11.486 -6.219 1.00 87.75 106 CYS A O 1
ATOM 793 N N . SER A 1 107 ? 17.926 -10.936 -6.722 1.00 91.50 107 SER A N 1
ATOM 794 C CA . SER A 1 107 ? 18.478 -11.210 -5.384 1.00 91.50 107 SER A CA 1
ATOM 795 C C . SER A 1 107 ? 17.946 -10.289 -4.271 1.00 91.50 107 SER A C 1
ATOM 797 O O . SER A 1 107 ? 18.080 -10.602 -3.084 1.00 91.50 107 SER A O 1
ATOM 799 N N . TYR A 1 108 ? 17.339 -9.154 -4.635 1.00 89.44 108 TYR A N 1
ATOM 800 C CA . TYR A 1 108 ? 16.782 -8.185 -3.688 1.00 89.44 108 TYR A CA 1
ATOM 801 C C . TYR A 1 108 ? 15.341 -8.488 -3.279 1.00 89.44 108 TYR A C 1
ATOM 803 O O . TYR A 1 108 ? 14.859 -7.917 -2.300 1.00 89.44 108 TYR A O 1
ATOM 811 N N . LEU A 1 109 ? 14.660 -9.399 -3.975 1.00 85.12 109 LEU A N 1
ATOM 812 C CA . LEU A 1 109 ? 13.272 -9.740 -3.680 1.00 85.12 109 LEU A CA 1
ATOM 813 C C . LEU A 1 109 ? 13.197 -10.579 -2.383 1.00 85.12 109 LEU A C 1
ATOM 815 O O . LEU A 1 109 ? 13.968 -11.526 -2.209 1.00 85.12 109 LEU A O 1
ATOM 819 N N . PRO A 1 110 ? 12.303 -10.240 -1.431 1.00 80.00 110 PRO A N 1
ATOM 820 C CA . PRO A 1 110 ? 12.323 -10.828 -0.090 1.00 80.00 110 PRO A CA 1
ATOM 821 C C . PRO A 1 110 ? 11.775 -12.262 -0.045 1.00 80.00 110 PRO A C 1
ATOM 823 O O . PRO A 1 110 ? 12.219 -13.051 0.789 1.00 80.00 110 PRO A O 1
ATOM 826 N N . ILE A 1 111 ? 10.839 -12.609 -0.938 1.00 77.62 111 ILE A N 1
ATOM 827 C CA . ILE A 1 111 ? 10.276 -13.960 -1.062 1.00 77.62 111 ILE A CA 1
ATOM 828 C C . ILE A 1 111 ? 11.152 -14.781 -2.011 1.00 77.62 111 ILE A C 1
ATOM 830 O O . ILE A 1 111 ? 11.276 -14.433 -3.185 1.00 77.62 111 ILE A O 1
ATOM 834 N N . SER A 1 112 ? 11.677 -15.914 -1.534 1.00 76.12 112 SER A N 1
ATOM 835 C CA . SER A 1 112 ? 12.471 -16.859 -2.338 1.00 76.12 112 SER A CA 1
ATOM 836 C C . SER A 1 112 ? 11.754 -17.279 -3.619 1.00 76.12 112 SER A C 1
ATOM 838 O O . SER A 1 112 ? 12.297 -17.116 -4.699 1.00 76.12 112 SER A O 1
ATOM 840 N N . LEU A 1 113 ? 10.490 -17.690 -3.521 1.00 67.69 113 LEU A N 1
ATOM 841 C CA . LEU A 1 113 ? 9.666 -18.102 -4.660 1.00 67.69 113 LEU A CA 1
ATOM 842 C C . LEU A 1 113 ? 9.498 -17.006 -5.736 1.00 67.69 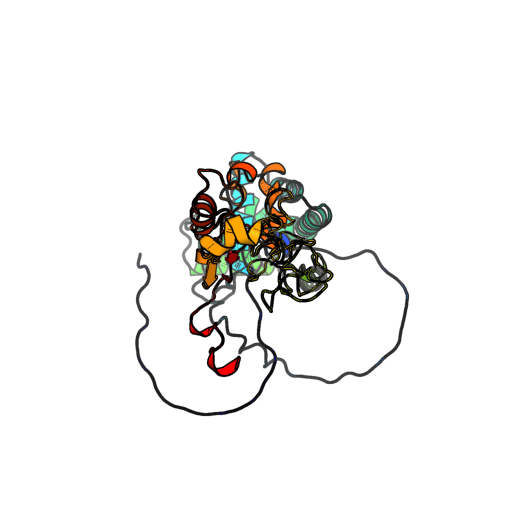113 LEU A C 1
ATOM 844 O O . LEU A 1 113 ? 9.332 -17.323 -6.912 1.00 67.69 113 LEU A O 1
ATOM 848 N N . VAL A 1 114 ? 9.578 -15.724 -5.354 1.00 71.75 114 VAL A N 1
ATOM 849 C CA . VAL A 1 114 ? 9.531 -14.578 -6.280 1.00 71.75 114 VAL A CA 1
ATOM 850 C C . VAL A 1 114 ? 10.931 -14.242 -6.825 1.00 71.75 114 VAL A C 1
ATOM 852 O O . VAL A 1 114 ? 11.063 -13.896 -7.996 1.00 71.75 114 VAL A O 1
ATOM 855 N N . ALA A 1 115 ? 11.988 -14.403 -6.024 1.00 78.38 115 ALA A N 1
ATOM 856 C CA . ALA A 1 115 ? 13.380 -14.284 -6.473 1.00 78.38 115 ALA A CA 1
ATOM 857 C C . ALA A 1 115 ? 13.770 -15.394 -7.474 1.00 78.38 115 ALA A C 1
ATOM 859 O O . ALA A 1 115 ? 14.405 -15.121 -8.495 1.00 78.38 115 ALA A O 1
ATOM 860 N N . ASP A 1 116 ? 13.327 -16.628 -7.227 1.00 73.94 116 ASP A N 1
ATOM 861 C CA . ASP A 1 116 ? 13.480 -17.786 -8.112 1.00 73.94 116 ASP A CA 1
ATOM 862 C C . ASP A 1 116 ? 12.699 -17.573 -9.418 1.00 73.94 116 ASP A C 1
ATOM 864 O O . ASP A 1 116 ? 13.223 -17.801 -10.508 1.00 73.94 116 ASP A O 1
ATOM 868 N N . ALA A 1 117 ? 11.463 -17.064 -9.321 1.00 70.62 117 ALA A N 1
ATOM 869 C CA . ALA A 1 117 ? 10.657 -16.664 -10.474 1.00 70.62 117 ALA A CA 1
ATOM 870 C C . ALA A 1 117 ? 11.377 -15.624 -11.342 1.00 70.62 117 ALA A C 1
ATOM 872 O O . ALA A 1 117 ? 11.564 -15.853 -12.537 1.00 70.62 117 ALA A O 1
ATOM 873 N N . CYS A 1 118 ? 11.852 -14.539 -10.724 1.00 80.62 118 CYS A N 1
ATOM 874 C CA . CYS A 1 118 ? 12.647 -13.514 -11.392 1.00 80.62 118 CYS A CA 1
ATOM 875 C C . CYS A 1 118 ? 13.891 -14.119 -12.058 1.00 80.62 118 CYS A C 1
ATOM 877 O O . CYS A 1 118 ? 14.147 -13.849 -13.225 1.00 80.62 118 CYS A O 1
ATOM 879 N N . SER A 1 119 ? 14.622 -15.010 -11.384 1.00 80.44 119 SER A N 1
ATOM 880 C CA . SER A 1 119 ? 15.814 -15.652 -11.960 1.00 80.44 119 SER A CA 1
ATOM 881 C C . SER A 1 119 ? 15.479 -16.451 -13.231 1.00 80.44 119 SER A C 1
ATOM 883 O O . SER A 1 119 ? 16.152 -16.302 -14.250 1.00 80.44 119 SER A O 1
ATOM 885 N N . VAL A 1 120 ? 14.361 -17.188 -13.236 1.00 74.88 120 VAL A N 1
ATOM 886 C CA . VAL A 1 120 ? 13.859 -17.896 -14.430 1.00 74.88 120 VAL A CA 1
ATOM 887 C C . VAL A 1 120 ? 13.438 -16.935 -15.554 1.00 74.88 120 VAL A C 1
ATOM 889 O O . VAL A 1 120 ? 13.564 -17.284 -16.730 1.00 74.88 120 VAL A O 1
ATOM 892 N N . ALA A 1 121 ? 12.977 -15.716 -15.248 1.00 72.75 121 ALA A N 1
ATOM 893 C CA . ALA A 1 121 ? 12.771 -14.681 -16.266 1.00 72.75 121 ALA A CA 1
ATOM 894 C C . ALA A 1 121 ? 14.068 -14.358 -17.012 1.00 72.75 121 ALA A C 1
ATOM 896 O O . ALA A 1 121 ? 14.080 -14.255 -18.243 1.00 72.75 121 ALA A O 1
ATOM 897 N N . ILE A 1 122 ? 15.150 -14.196 -16.250 1.00 81.06 122 ILE A N 1
ATOM 898 C CA . ILE A 1 122 ? 16.453 -13.794 -16.766 1.00 81.06 122 ILE A CA 1
ATOM 899 C C . ILE A 1 122 ? 17.075 -14.933 -17.579 1.00 81.06 122 ILE A C 1
ATOM 901 O O . ILE A 1 122 ? 17.570 -14.677 -18.672 1.00 81.06 122 ILE A O 1
ATOM 905 N N . ASP A 1 123 ? 16.915 -16.190 -17.165 1.00 78.06 123 ASP A N 1
ATOM 906 C CA . ASP A 1 123 ? 17.332 -17.350 -17.969 1.00 78.06 123 ASP A CA 1
ATOM 907 C C . ASP A 1 123 ? 16.582 -17.461 -19.317 1.00 78.06 123 ASP A C 1
ATOM 909 O O . ASP A 1 123 ? 17.114 -17.987 -20.295 1.00 78.06 123 ASP A O 1
ATOM 913 N N . LEU A 1 124 ? 15.332 -16.984 -19.398 1.00 72.38 124 LEU A N 1
ATOM 914 C CA . LEU A 1 124 ? 14.500 -17.076 -20.610 1.00 72.38 124 LEU A CA 1
ATOM 915 C C . LEU A 1 124 ? 14.655 -15.886 -21.570 1.00 72.38 124 LEU A C 1
ATOM 917 O O . LEU A 1 124 ? 14.521 -16.052 -22.787 1.00 72.38 124 LEU A O 1
ATOM 921 N N . TYR A 1 125 ? 14.879 -14.685 -21.034 1.00 75.44 125 TYR A N 1
ATOM 922 C CA . TYR A 1 125 ? 14.881 -13.433 -21.798 1.00 75.44 125 TYR A CA 1
ATOM 923 C C . TYR A 1 125 ? 16.196 -12.655 -21.710 1.00 75.44 125 TYR A C 1
ATOM 925 O O . TYR A 1 125 ? 16.454 -11.827 -22.586 1.00 75.44 125 TYR A O 1
ATOM 933 N N . GLY A 1 126 ? 17.041 -12.927 -20.715 1.00 81.62 126 GLY A N 1
ATOM 934 C CA . GLY A 1 126 ? 18.288 -12.212 -20.453 1.00 81.62 126 GLY A CA 1
ATOM 935 C C . GLY A 1 126 ? 19.242 -12.241 -21.640 1.00 81.62 126 GLY A C 1
ATOM 936 O O . GLY A 1 126 ? 19.674 -11.182 -22.078 1.00 81.62 126 GLY A O 1
ATOM 937 N N . ASP A 1 127 ? 19.457 -13.399 -22.267 1.00 83.88 127 ASP A N 1
ATOM 938 C CA . ASP A 1 127 ? 20.302 -13.526 -23.470 1.00 83.88 127 ASP A CA 1
ATOM 939 C C . ASP A 1 127 ? 19.800 -12.712 -24.677 1.00 83.88 127 ASP A C 1
ATOM 941 O O . ASP A 1 127 ? 20.566 -12.418 -25.595 1.00 83.88 127 ASP A O 1
ATOM 945 N N . LYS A 1 128 ? 18.517 -12.323 -24.697 1.00 78.50 128 LYS A N 1
ATOM 946 C CA . LYS A 1 128 ? 17.941 -11.462 -25.741 1.00 78.50 128 LYS A CA 1
ATOM 947 C C . LYS A 1 128 ? 17.925 -9.986 -25.347 1.00 78.50 128 LYS A C 1
ATOM 949 O O . LYS A 1 128 ? 18.138 -9.132 -26.200 1.00 78.50 128 LYS A O 1
ATOM 954 N N . ILE A 1 129 ? 17.664 -9.686 -24.075 1.00 84.31 129 ILE A N 1
ATOM 955 C CA . ILE A 1 129 ? 17.554 -8.322 -23.540 1.00 84.31 129 ILE A CA 1
ATOM 956 C C . ILE A 1 129 ? 18.940 -7.718 -23.275 1.00 84.31 129 ILE A C 1
ATOM 958 O O . ILE A 1 129 ? 19.194 -6.571 -23.645 1.00 84.31 129 ILE A O 1
ATOM 962 N N . ALA A 1 130 ? 19.857 -8.489 -22.686 1.00 89.62 130 ALA A N 1
ATOM 963 C CA . ALA A 1 130 ? 21.177 -8.018 -22.285 1.00 89.62 130 ALA A CA 1
ATOM 964 C C . ALA A 1 130 ? 22.020 -7.476 -23.454 1.00 89.62 130 ALA A C 1
ATOM 966 O O . ALA A 1 130 ? 22.593 -6.404 -23.283 1.00 89.62 130 ALA A O 1
ATOM 967 N N . PRO A 1 131 ? 22.074 -8.090 -24.657 1.00 88.19 131 PRO A N 1
ATOM 968 C CA . PRO A 1 131 ? 22.805 -7.506 -25.787 1.00 88.19 131 PRO A CA 1
ATOM 969 C C . PRO A 1 131 ? 22.245 -6.152 -26.242 1.00 88.19 131 PRO A C 1
ATOM 971 O O . PRO A 1 131 ? 23.010 -5.270 -26.631 1.00 88.19 131 PRO A O 1
ATOM 974 N N . ILE A 1 132 ? 20.921 -5.966 -26.165 1.00 85.06 132 ILE A N 1
ATOM 975 C CA . ILE A 1 132 ? 20.253 -4.713 -26.540 1.00 85.06 132 ILE A CA 1
ATOM 976 C C . ILE A 1 132 ? 20.631 -3.613 -25.534 1.00 85.06 132 ILE A C 1
ATOM 978 O O . ILE A 1 132 ? 21.117 -2.554 -25.938 1.00 85.06 132 ILE A O 1
ATOM 982 N N . LEU A 1 133 ? 20.522 -3.897 -24.232 1.00 90.00 133 LEU A N 1
ATOM 983 C CA . LEU A 1 133 ? 20.921 -2.977 -23.159 1.00 90.00 133 LEU A CA 1
ATOM 984 C C . LEU A 1 133 ? 22.425 -2.682 -23.144 1.00 90.00 133 LEU A C 1
ATOM 986 O O . LEU A 1 133 ? 22.823 -1.529 -23.014 1.00 90.00 133 LEU A O 1
ATOM 990 N N . ASN A 1 134 ? 23.273 -3.687 -23.360 1.00 91.75 134 ASN A N 1
ATOM 991 C CA . ASN A 1 134 ? 24.727 -3.517 -23.433 1.00 91.75 134 ASN A CA 1
ATOM 992 C C . ASN A 1 134 ? 25.163 -2.689 -24.664 1.00 91.75 134 ASN A C 1
ATOM 994 O O . ASN A 1 134 ? 26.245 -2.109 -24.659 1.00 91.75 134 ASN A O 1
ATOM 998 N N . SER A 1 135 ? 24.319 -2.570 -25.700 1.00 87.62 135 SER A N 1
ATOM 999 C CA . SER A 1 135 ? 24.513 -1.611 -26.805 1.00 87.62 135 SER A CA 1
ATOM 1000 C C . SER A 1 135 ? 24.053 -0.174 -26.470 1.00 87.62 135 SER A C 1
ATOM 1002 O O . SER A 1 135 ? 24.213 0.759 -27.270 1.00 87.62 135 SER A O 1
ATOM 1004 N N . GLY A 1 136 ? 23.491 0.022 -25.273 1.00 85.94 136 GLY A N 1
ATOM 1005 C CA . GLY A 1 136 ? 22.966 1.278 -24.744 1.00 85.94 136 GLY A CA 1
ATOM 1006 C C . GLY A 1 136 ? 21.666 1.734 -25.406 1.00 85.94 136 GLY A C 1
ATOM 1007 O O . GLY A 1 136 ? 21.479 2.939 -25.577 1.00 85.94 136 GLY A O 1
ATOM 1008 N N . GLU A 1 137 ? 20.845 0.825 -25.934 1.00 86.19 137 GLU A N 1
ATOM 1009 C CA . GLU A 1 137 ? 19.465 1.165 -26.312 1.00 86.19 137 GLU A CA 1
ATOM 1010 C C . GLU A 1 137 ? 18.620 1.342 -25.041 1.00 86.19 137 GLU A C 1
ATOM 1012 O O . GLU A 1 137 ? 18.818 0.632 -24.057 1.00 86.19 137 GLU A O 1
ATOM 1017 N N . SER A 1 138 ? 17.690 2.295 -25.069 1.00 87.50 138 SER A N 1
ATOM 1018 C CA . SER A 1 138 ? 16.896 2.701 -23.904 1.00 87.50 138 SER A CA 1
ATOM 1019 C C . SER A 1 138 ? 15.822 1.683 -23.515 1.00 87.50 138 SER A C 1
ATOM 1021 O O . SER A 1 138 ? 15.332 0.911 -24.346 1.00 87.50 138 SER A O 1
ATOM 1023 N N . ALA A 1 139 ? 15.375 1.740 -22.260 1.00 89.00 139 ALA A N 1
ATOM 1024 C CA . ALA A 1 139 ? 14.324 0.865 -21.743 1.00 89.00 139 ALA A CA 1
ATOM 1025 C C . ALA A 1 139 ? 13.013 0.862 -22.556 1.00 89.00 139 ALA A C 1
ATOM 1027 O O . ALA A 1 139 ? 12.432 -0.201 -22.773 1.00 89.00 139 ALA A O 1
ATOM 1028 N N . ASP A 1 140 ? 12.563 2.009 -23.078 1.00 85.06 140 ASP A N 1
ATOM 1029 C CA . ASP A 1 140 ? 11.388 2.066 -23.962 1.00 85.06 140 ASP A CA 1
ATOM 1030 C C . ASP A 1 140 ? 11.635 1.372 -25.315 1.00 85.06 140 ASP A C 1
ATOM 1032 O O . ASP A 1 140 ? 10.735 0.713 -25.840 1.00 85.06 140 ASP A O 1
ATOM 1036 N N . THR A 1 141 ? 12.860 1.430 -25.847 1.00 83.38 141 THR A N 1
ATOM 1037 C CA . THR A 1 141 ? 13.279 0.666 -27.033 1.00 83.38 141 THR A CA 1
ATOM 1038 C C . THR A 1 141 ? 13.168 -0.834 -26.767 1.00 83.38 141 THR A C 1
ATOM 1040 O O . THR A 1 141 ? 12.548 -1.552 -27.551 1.00 83.38 141 THR A O 1
ATOM 1043 N N . VAL A 1 142 ? 13.699 -1.308 -25.636 1.00 84.56 142 VAL A N 1
ATOM 1044 C CA . VAL A 1 142 ? 13.618 -2.720 -25.223 1.00 84.56 142 VAL A CA 1
ATOM 1045 C C . VAL A 1 142 ? 12.163 -3.157 -25.044 1.00 84.56 142 VAL A C 1
ATOM 1047 O O . VAL A 1 142 ? 11.752 -4.157 -25.627 1.00 84.56 142 VAL A O 1
ATOM 1050 N N . CYS A 1 143 ? 11.351 -2.402 -24.304 1.00 83.31 143 CYS A N 1
ATOM 1051 C CA . CYS A 1 143 ? 9.967 -2.772 -23.994 1.00 83.31 143 CYS A CA 1
ATOM 1052 C C . CYS A 1 143 ? 9.051 -2.803 -25.224 1.00 83.31 143 CYS A C 1
ATOM 1054 O O . CYS A 1 143 ? 8.198 -3.689 -25.346 1.00 83.31 143 CYS A O 1
ATOM 1056 N N . ASN A 1 144 ? 9.283 -1.910 -26.189 1.00 80.62 144 ASN A N 1
ATOM 1057 C CA . ASN A 1 144 ? 8.693 -2.017 -27.519 1.00 80.62 144 ASN A CA 1
ATOM 1058 C C . ASN A 1 144 ? 9.218 -3.252 -28.267 1.00 80.62 144 ASN A C 1
ATOM 1060 O O . ASN A 1 144 ? 8.421 -4.024 -28.801 1.00 80.62 144 ASN A O 1
ATOM 1064 N N . ALA A 1 145 ? 10.531 -3.490 -28.286 1.00 77.56 145 ALA A N 1
ATOM 1065 C CA . ALA A 1 145 ? 11.145 -4.605 -29.006 1.00 77.56 145 ALA A CA 1
ATOM 1066 C C . ALA A 1 145 ? 10.720 -5.996 -28.496 1.00 77.56 145 ALA A C 1
ATOM 1068 O O . ALA A 1 145 ? 10.587 -6.921 -29.296 1.00 77.56 145 ALA A O 1
ATOM 1069 N N . ILE A 1 146 ? 10.443 -6.148 -27.198 1.00 75.00 146 ILE A N 1
ATOM 1070 C CA . ILE A 1 146 ? 9.960 -7.412 -26.618 1.00 75.00 146 ILE A CA 1
ATOM 1071 C C . ILE A 1 146 ? 8.429 -7.582 -26.704 1.00 75.00 146 ILE A C 1
ATOM 1073 O O . ILE A 1 146 ? 7.914 -8.648 -26.370 1.00 75.00 146 ILE A O 1
ATOM 1077 N N . GLY A 1 147 ? 7.700 -6.559 -27.170 1.00 74.94 147 GLY A N 1
ATOM 1078 C CA . GLY A 1 147 ? 6.238 -6.578 -27.316 1.00 74.94 147 GLY A CA 1
ATOM 1079 C C . GLY A 1 147 ? 5.456 -6.375 -26.013 1.00 74.94 147 GLY A C 1
ATOM 1080 O O . GLY A 1 147 ? 4.300 -6.786 -25.937 1.00 74.94 147 GLY A O 1
ATOM 1081 N N . MET A 1 148 ? 6.077 -5.774 -24.992 1.00 76.81 148 MET A N 1
ATOM 1082 C CA . MET A 1 148 ? 5.392 -5.341 -23.764 1.00 76.81 148 MET A CA 1
ATOM 1083 C C . MET A 1 148 ? 4.696 -3.986 -23.957 1.00 76.81 148 MET A C 1
ATOM 1085 O O . MET A 1 148 ? 3.616 -3.763 -23.413 1.00 76.81 148 MET A O 1
ATOM 1089 N N . CYS A 1 149 ? 5.273 -3.116 -24.791 1.00 78.00 149 CYS A N 1
ATOM 1090 C CA . CYS A 1 149 ? 4.569 -1.981 -25.382 1.00 78.00 149 CYS A CA 1
ATOM 1091 C C . CYS A 1 149 ? 3.905 -2.393 -26.705 1.00 78.00 149 CYS A C 1
ATOM 1093 O O . CYS A 1 149 ? 4.475 -3.163 -27.486 1.00 78.00 149 CYS A O 1
ATOM 1095 N N . GLY A 1 150 ? 2.689 -1.891 -26.915 1.00 69.88 150 GLY A N 1
ATOM 1096 C CA . GLY A 1 150 ? 1.828 -2.206 -28.053 1.00 69.88 150 GLY A CA 1
ATOM 1097 C C . GLY A 1 150 ? 2.286 -1.598 -29.381 1.00 69.88 150 GLY A C 1
ATOM 1098 O O . GLY A 1 150 ? 3.219 -0.806 -29.447 1.00 69.88 150 GLY A O 1
ATOM 1099 N N . ASP A 1 151 ? 1.589 -1.975 -30.452 1.00 64.94 151 ASP A N 1
ATOM 1100 C CA . ASP A 1 151 ? 2.007 -1.718 -31.841 1.00 64.94 151 ASP A CA 1
ATOM 1101 C C . ASP A 1 151 ? 1.299 -0.511 -32.482 1.00 64.94 151 ASP A C 1
ATOM 1103 O O . ASP A 1 151 ? 1.469 -0.235 -33.671 1.00 64.94 151 ASP A O 1
ATOM 1107 N N . GLU A 1 152 ? 0.470 0.192 -31.711 1.00 61.97 152 GLU A N 1
ATOM 1108 C CA . GLU A 1 152 ? -0.373 1.285 -32.191 1.00 61.97 152 GLU A CA 1
ATOM 1109 C C . GLU A 1 152 ? 0.402 2.606 -32.237 1.00 61.97 152 GLU A C 1
ATOM 1111 O O . GLU A 1 152 ? 0.736 3.188 -31.207 1.00 61.97 152 GLU A O 1
ATOM 1116 N N . ALA A 1 153 ? 0.652 3.123 -33.442 1.00 59.75 153 ALA A N 1
ATOM 1117 C CA . ALA A 1 153 ? 1.197 4.466 -33.599 1.00 59.75 153 ALA A CA 1
ATOM 1118 C C . ALA A 1 153 ? 0.219 5.527 -33.031 1.00 59.75 153 ALA A C 1
ATOM 1120 O O . ALA A 1 153 ? -0.985 5.429 -33.281 1.00 59.75 153 ALA A O 1
ATOM 1121 N N . PRO A 1 154 ? 0.705 6.578 -32.338 1.00 66.38 154 PRO A N 1
ATOM 1122 C CA . PRO A 1 154 ? 2.111 6.926 -32.129 1.00 66.38 154 PRO A CA 1
ATOM 1123 C C . PRO A 1 154 ? 2.758 6.130 -30.988 1.00 66.38 154 PRO A C 1
ATOM 1125 O O . PRO A 1 154 ? 2.216 6.068 -29.887 1.00 66.38 154 PRO A O 1
ATOM 1128 N N . VAL A 1 155 ? 3.960 5.597 -31.230 1.00 71.25 155 VAL A N 1
ATOM 1129 C CA . VAL A 1 155 ? 4.696 4.805 -30.232 1.00 71.25 155 VAL A CA 1
ATOM 1130 C C . VAL A 1 155 ? 5.106 5.664 -29.033 1.00 71.25 155 VAL A C 1
ATOM 1132 O O . VAL A 1 155 ? 5.800 6.673 -29.197 1.00 71.25 155 VAL A O 1
ATOM 1135 N N . CYS A 1 156 ? 4.730 5.240 -27.824 1.00 73.38 156 CYS A N 1
ATOM 1136 C CA . CYS A 1 156 ? 5.160 5.882 -26.581 1.00 73.38 156 CYS A CA 1
ATOM 1137 C C . CYS A 1 156 ? 6.690 5.846 -26.424 1.00 73.38 156 CYS A C 1
ATOM 1139 O O . CYS A 1 156 ? 7.312 4.788 -26.534 1.00 73.38 156 CYS A O 1
ATOM 1141 N N . ARG A 1 157 ? 7.286 7.004 -26.111 1.00 76.25 157 ARG A N 1
ATOM 1142 C CA . ARG A 1 157 ? 8.698 7.139 -25.725 1.00 76.25 157 ARG A CA 1
ATOM 1143 C C . ARG A 1 157 ? 8.813 7.894 -24.419 1.00 76.25 157 ARG A C 1
ATOM 1145 O O . ARG A 1 157 ? 8.192 8.943 -24.259 1.00 76.25 157 ARG A O 1
ATOM 1152 N N . LEU A 1 158 ? 9.637 7.362 -23.531 1.00 82.81 158 LEU A N 1
ATOM 1153 C CA . LEU A 1 158 ? 10.009 7.980 -22.268 1.00 82.81 158 LEU A CA 1
ATOM 1154 C C . LEU A 1 158 ? 11.400 8.623 -22.360 1.00 82.81 158 LEU A C 1
ATOM 1156 O O . LEU A 1 158 ? 11.652 9.626 -21.696 1.00 82.81 158 LEU A O 1
ATOM 1160 N N . PHE A 1 159 ? 12.285 8.089 -23.210 1.00 82.12 159 PHE A N 1
ATOM 1161 C CA . PHE A 1 159 ? 13.683 8.506 -23.292 1.00 82.12 159 PHE A CA 1
ATOM 1162 C C . PHE A 1 159 ? 13.988 9.360 -24.542 1.00 82.12 159 PHE A C 1
ATOM 1164 O O . PHE A 1 159 ? 13.313 9.248 -25.573 1.00 82.12 159 PHE A O 1
ATOM 1171 N N . PRO A 1 160 ? 15.008 10.244 -24.489 1.00 78.38 160 PRO A N 1
ATOM 1172 C CA . PRO A 1 160 ? 15.414 11.056 -25.635 1.00 78.38 160 PRO A CA 1
ATOM 1173 C C . PRO A 1 160 ? 15.872 10.230 -26.846 1.00 78.38 160 PRO A C 1
ATOM 1175 O O . PRO A 1 160 ? 16.427 9.140 -26.722 1.00 78.38 160 PRO A O 1
ATOM 1178 N N . LYS A 1 161 ? 15.711 10.796 -28.048 1.00 68.06 161 LYS A N 1
ATOM 1179 C CA . LYS A 1 161 ? 16.098 10.164 -29.320 1.00 68.06 161 LYS A CA 1
ATOM 1180 C C . LYS A 1 161 ? 17.615 9.951 -29.416 1.00 68.06 161 LYS A C 1
ATOM 1182 O O . LYS A 1 161 ? 18.337 10.839 -29.877 1.00 68.06 161 LYS A O 1
ATOM 1187 N N . LYS A 1 162 ? 18.096 8.752 -29.063 1.00 68.25 162 LYS A N 1
ATOM 1188 C CA . LYS A 1 162 ? 19.480 8.327 -29.327 1.00 68.25 162 LYS A CA 1
ATOM 1189 C C . LYS A 1 162 ? 19.801 8.514 -30.816 1.00 68.25 162 LYS A C 1
ATOM 1191 O O . LYS A 1 162 ? 19.020 8.129 -31.688 1.00 68.25 162 LYS A O 1
ATOM 1196 N N . ASN A 1 163 ? 20.938 9.149 -31.098 1.00 68.44 163 ASN A N 1
ATOM 1197 C CA . ASN A 1 163 ? 21.432 9.466 -32.445 1.00 68.44 163 ASN A CA 1
ATOM 1198 C C . ASN A 1 163 ? 20.458 10.274 -33.335 1.00 68.44 163 ASN A C 1
ATOM 1200 O O . ASN A 1 163 ? 20.603 10.265 -34.553 1.00 68.44 163 ASN A O 1
ATOM 1204 N N . GLY A 1 164 ? 19.462 10.960 -32.760 1.00 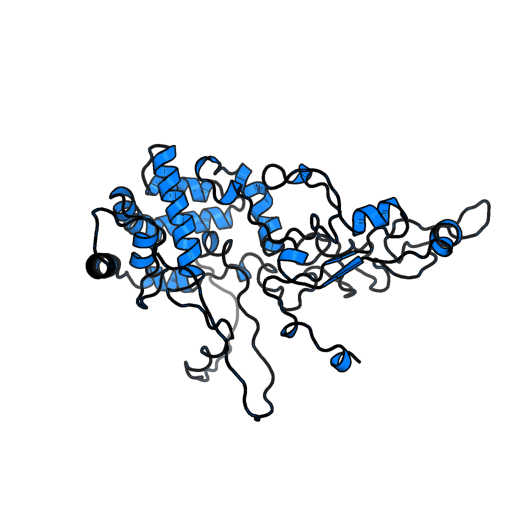70.69 164 GLY A N 1
ATOM 1205 C CA . GLY A 1 164 ? 18.522 11.795 -33.518 1.00 70.69 164 GLY A CA 1
ATOM 1206 C C . GLY A 1 164 ? 17.507 11.038 -34.388 1.00 70.69 164 GLY A C 1
ATOM 1207 O O . GLY A 1 164 ? 16.837 11.686 -35.190 1.00 70.69 164 GLY A O 1
ATOM 1208 N N . ARG A 1 165 ? 17.363 9.709 -34.225 1.00 78.25 165 ARG A N 1
ATOM 1209 C CA . ARG A 1 165 ? 16.445 8.861 -35.018 1.00 78.25 165 ARG A CA 1
ATOM 1210 C C . ARG A 1 165 ? 15.045 9.481 -35.140 1.00 78.25 165 ARG A C 1
ATOM 1212 O O . ARG A 1 165 ? 14.386 9.774 -34.136 1.00 78.25 165 ARG A O 1
ATOM 1219 N N . THR A 1 166 ? 14.560 9.613 -36.370 1.00 81.31 166 THR A N 1
ATOM 1220 C CA . THR A 1 166 ? 13.167 9.956 -36.684 1.00 81.31 166 THR A CA 1
ATOM 1221 C C . THR A 1 166 ? 12.202 8.891 -36.164 1.00 81.31 166 THR A C 1
ATOM 1223 O O . THR A 1 166 ? 12.601 7.820 -35.689 1.00 81.31 166 THR A O 1
ATOM 1226 N N . ASP A 1 167 ? 10.900 9.177 -36.222 1.00 76.75 167 ASP A N 1
ATOM 1227 C CA . ASP A 1 167 ? 9.932 8.263 -35.625 1.00 76.75 167 ASP A CA 1
ATOM 1228 C C . ASP A 1 167 ? 9.796 6.955 -36.418 1.00 76.75 167 ASP A C 1
ATOM 1230 O O . ASP A 1 167 ? 9.865 5.883 -35.817 1.00 76.75 167 ASP A O 1
ATOM 1234 N N . GLY A 1 168 ? 9.808 7.031 -37.754 1.00 80.38 168 GLY A N 1
ATOM 1235 C CA . GLY A 1 168 ? 9.835 5.858 -38.632 1.00 80.38 168 GLY A CA 1
ATOM 1236 C C . GLY A 1 168 ? 11.130 5.032 -38.568 1.00 80.38 168 GLY A C 1
ATOM 1237 O O . GLY A 1 168 ? 11.066 3.810 -38.685 1.00 80.38 168 GLY A O 1
ATOM 1238 N N . GLU A 1 169 ? 12.297 5.650 -38.340 1.00 83.56 169 GLU A N 1
ATOM 1239 C CA . GLU A 1 169 ? 13.570 4.919 -38.167 1.00 83.56 169 GLU A CA 1
ATOM 1240 C C . GLU A 1 169 ? 13.588 4.098 -36.877 1.00 83.56 169 GLU A C 1
ATOM 1242 O O . GLU A 1 169 ? 14.043 2.954 -36.869 1.00 83.56 169 GLU A O 1
ATOM 1247 N N . PHE A 1 170 ? 13.062 4.662 -35.789 1.00 79.75 170 PHE A N 1
ATOM 1248 C CA . PHE A 1 170 ? 12.888 3.941 -34.532 1.00 79.75 170 PHE A CA 1
ATOM 1249 C C . PHE A 1 170 ? 11.905 2.781 -34.691 1.00 79.75 170 PHE A C 1
ATOM 1251 O O . PHE A 1 170 ? 12.236 1.661 -34.328 1.00 79.75 170 PHE A O 1
ATOM 1258 N N . GLU A 1 171 ? 10.736 2.997 -35.299 1.00 79.44 171 GLU A N 1
ATOM 1259 C CA . GLU A 1 171 ? 9.799 1.900 -35.558 1.00 79.44 171 GLU A CA 1
ATOM 1260 C C . GLU A 1 171 ? 10.403 0.805 -36.452 1.00 79.44 171 GLU A C 1
ATOM 1262 O O . GLU A 1 171 ? 10.160 -0.382 -36.236 1.00 79.44 171 GLU A O 1
ATOM 1267 N N . ALA A 1 172 ? 11.197 1.176 -37.462 1.00 82.94 172 ALA A N 1
ATOM 1268 C CA . ALA A 1 172 ? 11.909 0.218 -38.303 1.00 82.94 172 ALA A CA 1
ATOM 1269 C C . ALA A 1 172 ? 12.940 -0.587 -37.495 1.00 82.94 172 ALA A C 1
ATOM 1271 O O . ALA A 1 172 ? 13.033 -1.802 -37.673 1.00 82.94 172 ALA A O 1
ATOM 1272 N N . HIS A 1 173 ? 13.651 0.062 -36.569 1.00 79.75 173 HIS A N 1
ATOM 1273 C CA . HIS A 1 173 ? 14.552 -0.599 -35.629 1.00 79.75 173 HIS A CA 1
ATOM 1274 C C . HIS A 1 173 ? 13.796 -1.557 -34.692 1.00 79.75 173 HIS A C 1
ATOM 1276 O O . HIS A 1 173 ? 14.151 -2.730 -34.627 1.00 79.75 173 HIS A O 1
ATOM 1282 N N . ILE A 1 174 ? 12.696 -1.119 -34.068 1.00 79.50 174 ILE A N 1
ATOM 1283 C CA . ILE A 1 174 ? 11.821 -1.965 -33.238 1.00 79.50 174 ILE A CA 1
ATOM 1284 C C . ILE A 1 174 ? 11.326 -3.190 -34.016 1.00 79.50 174 ILE A C 1
ATOM 1286 O O . ILE A 1 174 ? 11.412 -4.308 -33.512 1.00 79.50 174 ILE A O 1
ATOM 1290 N N . ARG A 1 175 ? 10.863 -3.019 -35.263 1.00 80.44 175 ARG A N 1
ATOM 1291 C CA . ARG A 1 175 ? 10.449 -4.137 -36.132 1.00 80.44 175 ARG A CA 1
ATOM 1292 C C . ARG A 1 175 ? 11.604 -5.101 -36.433 1.00 80.44 175 ARG A C 1
ATOM 1294 O O . ARG A 1 175 ? 11.390 -6.311 -36.418 1.00 80.44 175 ARG A O 1
ATOM 1301 N N . ALA A 1 176 ? 12.817 -4.594 -36.661 1.00 79.88 176 ALA A N 1
ATOM 1302 C CA . ALA A 1 176 ? 13.998 -5.425 -36.898 1.00 79.88 176 ALA A CA 1
ATOM 1303 C C . ALA A 1 176 ? 14.414 -6.224 -35.650 1.00 79.88 176 ALA A C 1
ATOM 1305 O O . ALA A 1 176 ? 14.656 -7.426 -35.753 1.00 79.88 176 ALA A O 1
ATOM 1306 N N . VAL A 1 177 ? 14.434 -5.598 -34.468 1.00 73.88 177 VAL A N 1
ATOM 1307 C CA . VAL A 1 177 ? 14.748 -6.287 -33.204 1.00 73.88 177 VAL A CA 1
ATOM 1308 C C . VAL A 1 177 ? 13.652 -7.303 -32.858 1.00 73.88 177 VAL A C 1
ATOM 1310 O O . VAL A 1 177 ? 13.964 -8.451 -32.557 1.00 73.88 177 VAL A O 1
ATOM 1313 N N . ARG A 1 178 ? 12.365 -6.967 -33.029 1.00 76.38 178 ARG A N 1
ATOM 1314 C CA . ARG A 1 178 ? 11.248 -7.927 -32.894 1.00 76.38 178 ARG A CA 1
ATOM 1315 C C . ARG A 1 178 ? 11.409 -9.152 -33.789 1.00 76.38 178 ARG A C 1
ATOM 1317 O O . ARG A 1 178 ? 11.147 -10.263 -33.338 1.00 76.38 178 ARG A O 1
ATOM 1324 N N . ALA A 1 179 ? 11.859 -8.975 -35.031 1.00 76.31 179 ALA A N 1
ATOM 1325 C CA . ALA A 1 179 ? 12.111 -10.087 -35.946 1.00 76.31 179 ALA A CA 1
ATOM 1326 C C . ALA A 1 179 ? 13.272 -10.989 -35.482 1.00 76.31 179 ALA A C 1
ATOM 1328 O O . ALA A 1 179 ? 13.207 -12.199 -35.673 1.00 76.31 179 ALA A O 1
ATOM 1329 N N . GLN A 1 180 ? 14.295 -10.428 -34.826 1.00 67.00 180 GLN A N 1
ATOM 1330 C CA . GLN A 1 180 ? 15.372 -11.195 -34.179 1.00 67.00 180 GLN A CA 1
ATOM 1331 C C . GLN A 1 180 ? 14.897 -11.892 -32.891 1.00 67.00 180 GLN A C 1
ATOM 1333 O O . GLN A 1 180 ? 15.374 -12.971 -32.548 1.00 67.00 180 GLN A O 1
ATOM 1338 N N . MET A 1 181 ? 13.941 -11.294 -32.175 1.00 64.06 181 MET A N 1
ATOM 1339 C CA . MET A 1 181 ? 13.406 -11.827 -30.921 1.00 64.06 181 MET A CA 1
ATOM 1340 C C . MET A 1 181 ? 12.264 -12.835 -31.101 1.00 64.06 181 MET A C 1
ATOM 1342 O O . MET A 1 181 ? 12.008 -13.598 -30.159 1.00 64.06 181 MET A O 1
ATOM 1346 N N . ALA A 1 182 ? 11.626 -12.862 -32.282 1.00 60.91 182 ALA A N 1
ATOM 1347 C CA . ALA A 1 182 ? 10.523 -13.742 -32.676 1.00 60.91 182 ALA A CA 1
ATOM 1348 C C . ALA A 1 182 ? 10.774 -15.187 -32.219 1.00 60.91 182 ALA A C 1
ATOM 1350 O O . ALA A 1 182 ? 11.695 -15.867 -32.668 1.00 60.91 182 ALA A O 1
ATOM 1351 N N . ALA A 1 183 ? 10.004 -15.611 -31.219 1.00 56.19 183 ALA A N 1
ATOM 1352 C CA . ALA A 1 183 ? 10.487 -16.611 -30.280 1.00 56.19 183 ALA A CA 1
ATOM 1353 C C . ALA A 1 183 ? 10.232 -18.064 -30.701 1.00 56.19 183 ALA A C 1
ATOM 1355 O O . ALA A 1 183 ? 9.192 -18.398 -31.275 1.00 56.19 183 ALA A O 1
ATOM 1356 N N . ASP A 1 184 ? 11.128 -18.941 -30.230 1.00 60.03 184 ASP A N 1
ATOM 1357 C CA . ASP A 1 184 ? 10.750 -20.285 -29.794 1.00 60.03 184 ASP A CA 1
ATOM 1358 C C . ASP A 1 184 ? 9.453 -20.192 -28.974 1.00 60.03 184 ASP A C 1
ATOM 1360 O O . ASP A 1 184 ? 9.370 -19.544 -27.924 1.00 60.03 184 ASP A O 1
ATOM 1364 N N . THR A 1 185 ? 8.408 -20.813 -29.508 1.00 57.44 185 THR A N 1
ATOM 1365 C CA . THR A 1 185 ? 7.027 -20.623 -29.071 1.00 57.44 185 THR A CA 1
ATOM 1366 C C . THR A 1 185 ? 6.766 -21.228 -27.688 1.00 57.44 185 THR A C 1
ATOM 1368 O O . THR A 1 185 ? 5.779 -20.872 -27.042 1.00 57.44 185 THR A O 1
ATOM 1371 N N . LYS A 1 186 ? 7.647 -22.118 -27.204 1.00 53.12 186 LYS A N 1
ATOM 1372 C CA . LYS A 1 186 ? 7.486 -22.822 -25.922 1.00 53.12 186 LYS A CA 1
ATOM 1373 C C . LYS A 1 186 ? 7.765 -21.950 -24.701 1.00 53.12 186 LYS A C 1
ATOM 1375 O O . LYS A 1 186 ? 7.121 -22.155 -23.677 1.00 53.12 186 LYS A O 1
ATOM 1380 N N . ALA A 1 187 ? 8.695 -20.997 -24.792 1.00 50.84 187 ALA A N 1
ATOM 1381 C CA . ALA A 1 187 ? 8.990 -20.078 -23.687 1.00 50.84 187 ALA A CA 1
ATOM 1382 C C . ALA A 1 187 ? 7.826 -19.099 -23.455 1.00 50.84 187 ALA A C 1
ATOM 1384 O O . ALA A 1 187 ? 7.378 -18.910 -22.325 1.00 50.84 187 ALA A O 1
ATOM 1385 N N . LYS A 1 188 ? 7.261 -18.563 -24.545 1.00 51.75 188 LYS A N 1
ATOM 1386 C CA . LYS A 1 188 ? 6.109 -17.652 -24.503 1.00 51.75 188 LYS A CA 1
ATOM 1387 C C . LYS A 1 188 ? 4.864 -18.315 -23.894 1.00 51.75 188 LYS A C 1
ATOM 1389 O O . LYS A 1 188 ? 4.344 -17.830 -22.900 1.00 51.75 188 LYS A O 1
ATOM 1394 N N . ALA A 1 189 ? 4.483 -19.502 -24.375 1.00 55.78 189 ALA A N 1
ATOM 1395 C CA . ALA A 1 189 ? 3.306 -20.251 -23.897 1.00 55.78 189 ALA A CA 1
ATOM 1396 C C . ALA A 1 189 ? 3.390 -20.779 -22.440 1.00 55.78 189 ALA A C 1
ATOM 1398 O O . ALA A 1 189 ? 2.508 -21.513 -21.980 1.00 55.78 189 ALA A O 1
ATOM 1399 N N . LYS A 1 190 ? 4.489 -20.473 -21.750 1.00 49.28 190 LYS A N 1
ATOM 1400 C CA . LYS A 1 190 ? 4.845 -20.888 -20.391 1.00 49.28 190 LYS A CA 1
ATOM 1401 C C . LYS A 1 190 ? 4.857 -19.675 -19.454 1.00 49.28 190 LYS A C 1
ATOM 1403 O O . LYS A 1 190 ? 4.326 -19.778 -18.356 1.00 49.28 190 LYS A O 1
ATOM 1408 N N . LEU A 1 191 ? 5.327 -18.527 -19.951 1.00 48.66 191 LEU A N 1
ATOM 1409 C CA . LEU A 1 191 ? 5.068 -17.203 -19.382 1.00 48.66 191 LEU A CA 1
ATOM 1410 C C . LEU A 1 191 ? 3.559 -16.905 -19.305 1.00 48.66 191 LEU A C 1
ATOM 1412 O O . LEU A 1 191 ? 3.051 -16.569 -18.242 1.00 48.66 191 LEU A O 1
ATOM 1416 N N . ASP A 1 192 ? 2.833 -17.137 -20.406 1.00 51.34 192 ASP A N 1
ATOM 1417 C CA . ASP A 1 192 ? 1.388 -16.875 -20.548 1.00 51.34 192 ASP A CA 1
ATOM 1418 C C . ASP A 1 192 ? 0.487 -17.696 -19.587 1.00 51.34 192 ASP A C 1
ATOM 1420 O O . ASP A 1 192 ? -0.735 -17.551 -19.608 1.00 51.34 192 ASP A O 1
ATOM 1424 N N . LYS A 1 193 ? 1.063 -18.598 -18.778 1.00 51.12 193 LYS A N 1
ATOM 1425 C CA . LYS A 1 193 ? 0.355 -19.450 -17.804 1.00 51.12 193 LYS A CA 1
ATOM 1426 C C . LYS A 1 193 ? 0.618 -19.088 -16.346 1.00 51.12 193 LYS A C 1
ATOM 1428 O O . LYS A 1 193 ? 0.025 -19.714 -15.473 1.00 51.12 193 LYS A O 1
ATOM 1433 N N . PHE A 1 194 ? 1.519 -18.150 -16.067 1.00 47.53 194 PHE A N 1
ATOM 1434 C CA . PHE A 1 194 ? 1.799 -17.756 -14.694 1.00 47.53 194 PHE A CA 1
ATOM 1435 C C . PHE A 1 194 ? 0.710 -16.821 -14.163 1.00 47.53 194 PHE A C 1
ATOM 1437 O O . PHE A 1 194 ? 0.322 -15.862 -14.828 1.00 47.53 194 PHE A O 1
ATOM 1444 N N . ASN A 1 195 ? 0.249 -17.090 -12.944 1.00 53.03 195 ASN A N 1
ATOM 1445 C CA . ASN A 1 195 ? -0.780 -16.312 -12.278 1.00 53.03 195 ASN A CA 1
ATOM 1446 C C . ASN A 1 195 ? -0.359 -16.033 -10.830 1.00 53.03 195 ASN A C 1
ATOM 1448 O O . ASN A 1 195 ? -0.450 -16.907 -9.969 1.00 53.03 195 ASN A O 1
ATOM 1452 N N . ILE A 1 196 ? 0.086 -14.807 -10.542 1.00 54.12 196 ILE A N 1
ATOM 1453 C CA . ILE A 1 196 ? 0.471 -14.401 -9.180 1.00 54.12 196 ILE A CA 1
ATOM 1454 C C . ILE A 1 196 ? -0.669 -14.590 -8.169 1.00 54.12 196 ILE A C 1
ATOM 1456 O O . ILE A 1 196 ? -0.424 -14.916 -7.011 1.00 54.12 196 ILE A O 1
ATOM 1460 N N . CYS A 1 197 ? -1.915 -14.474 -8.623 1.00 57.31 197 CYS A N 1
ATOM 1461 C CA . CYS A 1 197 ? -3.116 -14.618 -7.808 1.00 57.31 197 CYS A CA 1
ATOM 1462 C C . CYS A 1 197 ? -3.329 -16.050 -7.279 1.00 57.31 197 CYS A C 1
ATOM 1464 O O . CYS A 1 197 ? -4.132 -16.257 -6.372 1.00 57.31 197 CYS A O 1
ATOM 1466 N N . GLU A 1 198 ? -2.632 -17.040 -7.851 1.00 58.44 198 GLU A N 1
ATOM 1467 C CA . GLU A 1 198 ? -2.562 -18.421 -7.350 1.00 58.44 198 GLU A CA 1
ATOM 1468 C C . GLU A 1 198 ? -1.387 -18.629 -6.378 1.00 58.44 198 GLU A C 1
ATOM 1470 O O . GLU A 1 198 ? -1.416 -19.554 -5.571 1.00 58.44 198 GLU A O 1
ATOM 1475 N N . LEU A 1 199 ? -0.363 -17.771 -6.447 1.00 52.19 199 LEU A N 1
ATOM 1476 C CA . LEU A 1 199 ? 0.858 -17.846 -5.641 1.00 52.19 199 LEU A CA 1
ATOM 1477 C C . LEU A 1 199 ? 0.722 -17.112 -4.300 1.00 52.19 199 LEU A C 1
ATOM 1479 O O . LEU A 1 199 ? 1.237 -17.582 -3.290 1.00 52.19 199 LEU A O 1
ATOM 1483 N N . VAL A 1 200 ? 0.028 -15.968 -4.305 1.00 53.78 200 VAL A N 1
ATOM 1484 C CA . VAL A 1 200 ? -0.353 -15.211 -3.106 1.00 53.78 200 VAL A CA 1
ATOM 1485 C C . VAL A 1 200 ? -1.878 -15.046 -3.115 1.00 53.78 200 VAL A C 1
ATOM 1487 O O . VAL A 1 200 ? -2.398 -14.049 -3.631 1.00 53.78 200 VAL A O 1
ATOM 1490 N N . PRO A 1 201 ? -2.626 -16.050 -2.615 1.00 54.78 201 PRO A N 1
ATOM 1491 C CA . PRO A 1 201 ? -4.072 -15.952 -2.454 1.00 54.78 201 PRO A CA 1
ATOM 1492 C C . PRO A 1 201 ? -4.436 -14.713 -1.628 1.00 54.78 201 PRO A C 1
ATOM 1494 O O . PRO A 1 201 ? -3.780 -14.421 -0.636 1.00 54.78 201 PRO A O 1
ATOM 1497 N N . GLY A 1 202 ? -5.463 -13.978 -2.054 1.00 54.38 202 GLY A N 1
ATOM 1498 C CA . GLY A 1 202 ? -5.857 -12.704 -1.443 1.00 54.38 202 GLY A CA 1
ATOM 1499 C C . GLY A 1 202 ? -5.464 -11.491 -2.288 1.00 54.38 202 GLY A C 1
ATOM 1500 O O . GLY A 1 202 ? -6.344 -10.716 -2.631 1.00 54.38 202 GLY A O 1
ATOM 1501 N N . VAL A 1 203 ? -4.211 -11.381 -2.753 1.00 59.41 203 VAL A N 1
ATOM 1502 C CA . VAL A 1 203 ? -3.683 -10.171 -3.444 1.00 59.41 203 VAL A CA 1
ATOM 1503 C C . VAL A 1 203 ? -4.492 -9.739 -4.678 1.00 59.41 203 VAL A C 1
ATOM 1505 O O . VAL A 1 203 ? -4.572 -8.554 -4.978 1.00 59.41 203 VAL A O 1
ATOM 1508 N N . CYS A 1 204 ? -5.119 -10.679 -5.393 1.00 58.75 204 CYS A N 1
ATOM 1509 C CA . CYS A 1 204 ? -6.032 -10.368 -6.505 1.00 58.75 204 CYS A CA 1
ATOM 1510 C C . CYS A 1 204 ? -7.501 -10.717 -6.224 1.00 58.75 204 CYS A C 1
ATOM 1512 O O . CYS A 1 204 ? -8.317 -10.671 -7.139 1.00 58.75 204 CYS A O 1
ATOM 1514 N N . ARG A 1 205 ? -7.834 -11.164 -5.009 1.00 52.19 205 ARG A N 1
ATOM 1515 C CA . ARG A 1 205 ? -9.183 -11.593 -4.605 1.00 52.19 205 ARG A CA 1
ATOM 1516 C C . ARG A 1 205 ? -9.774 -10.621 -3.591 1.00 52.19 205 ARG A C 1
ATOM 1518 O O . ARG A 1 205 ? -10.309 -11.028 -2.569 1.00 52.19 205 ARG A O 1
ATOM 1525 N N . VAL A 1 206 ? -9.664 -9.338 -3.911 1.00 56.16 206 VAL A N 1
ATOM 1526 C CA . VAL A 1 206 ? -10.196 -8.232 -3.111 1.00 56.16 206 VAL A CA 1
ATOM 1527 C C . VAL A 1 206 ? -11.414 -7.602 -3.809 1.00 56.16 206 VAL A C 1
ATOM 1529 O O . VAL A 1 206 ? -11.689 -6.423 -3.641 1.00 56.16 206 VAL A O 1
ATOM 1532 N N . GLU A 1 207 ? -12.136 -8.383 -4.628 1.00 57.62 207 GLU A N 1
ATOM 1533 C CA . GLU A 1 207 ? -13.257 -7.901 -5.460 1.00 57.62 207 GLU A CA 1
ATOM 1534 C C . GLU A 1 207 ? -14.396 -7.279 -4.630 1.00 57.62 207 GLU A C 1
ATOM 1536 O O . GLU A 1 207 ? -15.043 -6.348 -5.102 1.00 57.62 207 GLU A O 1
ATOM 1541 N N . ASP A 1 208 ? -14.595 -7.746 -3.392 1.00 75.00 208 ASP A N 1
ATOM 1542 C CA . ASP A 1 208 ? -15.625 -7.242 -2.473 1.00 75.00 208 ASP A CA 1
ATOM 1543 C C . ASP A 1 208 ? -15.100 -6.159 -1.496 1.00 75.00 208 ASP A C 1
ATOM 1545 O O . ASP A 1 208 ? -15.8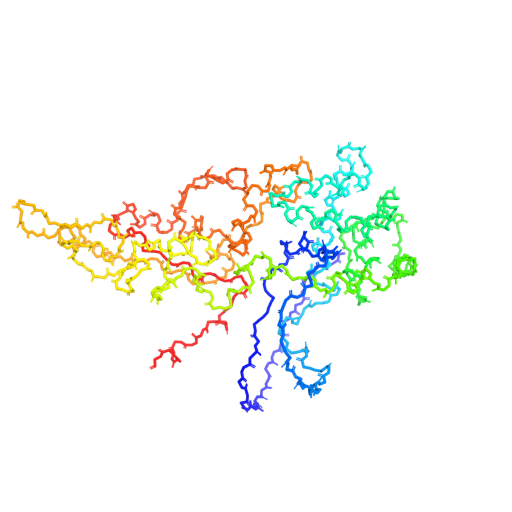69 -5.601 -0.718 1.00 75.00 208 ASP A O 1
ATOM 1549 N N . HIS A 1 209 ? -13.790 -5.864 -1.493 1.00 85.06 209 HIS A N 1
ATOM 1550 C CA . HIS A 1 209 ? -13.116 -4.955 -0.540 1.00 85.06 209 HIS A CA 1
ATOM 1551 C C . HIS A 1 209 ? -13.376 -5.249 0.961 1.00 85.06 209 HIS A C 1
ATOM 1553 O O . HIS A 1 209 ? -13.271 -4.367 1.824 1.00 85.06 209 HIS A O 1
ATOM 1559 N N . LEU A 1 210 ? -13.668 -6.515 1.271 1.00 88.69 210 LEU A N 1
ATOM 1560 C CA . LEU A 1 210 ? -13.803 -7.083 2.617 1.00 88.69 210 LEU A CA 1
ATOM 1561 C C . LEU A 1 210 ? -12.510 -7.802 3.049 1.00 88.69 210 LEU A C 1
ATOM 1563 O O . LEU A 1 210 ? -11.731 -8.190 2.170 1.00 88.69 210 LEU A O 1
ATOM 1567 N N . PRO A 1 211 ? -12.268 -7.994 4.362 1.00 91.25 211 PRO A N 1
ATOM 1568 C CA . PRO A 1 211 ? -11.082 -8.695 4.842 1.00 91.25 211 PRO A CA 1
ATOM 1569 C C . PRO A 1 211 ? -10.999 -10.134 4.318 1.00 91.25 211 PRO A C 1
ATOM 1571 O O . PRO A 1 211 ? -12.001 -10.841 4.227 1.00 91.25 211 PRO A O 1
ATOM 1574 N N . PHE A 1 212 ? -9.789 -10.596 3.999 1.00 89.56 212 PHE A N 1
ATOM 1575 C CA . PHE A 1 212 ? -9.570 -11.987 3.580 1.00 89.56 212 PHE A CA 1
ATOM 1576 C C . PHE A 1 212 ? -9.660 -12.990 4.745 1.00 89.56 212 PHE A C 1
ATOM 1578 O O . PHE A 1 212 ? -10.053 -14.139 4.537 1.00 89.56 212 PHE A O 1
ATOM 1585 N N . SER A 1 213 ? -9.280 -12.565 5.956 1.00 90.25 213 SER A N 1
ATOM 1586 C CA . SER A 1 213 ? -9.404 -13.342 7.194 1.00 90.25 213 SER A CA 1
ATOM 1587 C C . SER A 1 213 ? -10.467 -12.698 8.077 1.00 90.25 213 SER A C 1
ATOM 1589 O O . SER A 1 213 ? -10.186 -11.713 8.752 1.00 90.25 213 SER A O 1
ATOM 1591 N N . ASP A 1 214 ? -11.674 -13.239 8.002 1.00 92.25 214 ASP A N 1
ATOM 1592 C CA . ASP A 1 214 ? -12.876 -12.809 8.719 1.00 92.25 214 ASP A CA 1
ATOM 1593 C C . ASP A 1 214 ? -13.743 -14.072 8.883 1.00 92.25 214 ASP A C 1
ATOM 1595 O O . ASP A 1 214 ? -14.286 -14.615 7.909 1.00 92.25 214 ASP A O 1
ATOM 1599 N N . ALA A 1 215 ? -13.723 -14.657 10.080 1.00 96.38 215 ALA A N 1
ATOM 1600 C CA . ALA A 1 215 ? -14.256 -15.989 10.344 1.00 96.38 215 ALA A CA 1
ATOM 1601 C C . ALA A 1 215 ? -15.720 -15.967 10.808 1.00 96.38 215 ALA A C 1
ATOM 1603 O O . ALA A 1 215 ? -16.458 -16.916 10.506 1.00 96.38 215 ALA A O 1
ATOM 1604 N N . ASP A 1 216 ? -16.160 -14.899 11.477 1.00 96.00 216 ASP A N 1
ATOM 1605 C CA . ASP A 1 216 ? -17.548 -14.713 11.917 1.00 96.00 216 ASP A CA 1
ATOM 1606 C C . ASP A 1 216 ? -18.396 -13.809 10.997 1.00 96.00 216 ASP A C 1
ATOM 1608 O O . ASP A 1 216 ? -19.622 -13.979 10.966 1.00 96.00 216 ASP A O 1
ATOM 1612 N N . ARG A 1 217 ? -17.753 -13.019 10.123 1.00 95.50 217 ARG A N 1
ATOM 1613 C CA . ARG A 1 217 ? -18.335 -12.174 9.063 1.00 95.50 217 ARG A CA 1
ATOM 1614 C C . ARG A 1 217 ? -18.933 -10.855 9.530 1.00 95.50 217 ARG A C 1
ATOM 1616 O O . ARG A 1 217 ? -19.954 -10.424 8.985 1.00 95.50 217 ARG A O 1
ATOM 1623 N N . ASP A 1 218 ? -18.297 -10.195 10.491 1.00 95.56 218 ASP A N 1
ATOM 1624 C CA . ASP A 1 218 ? -18.598 -8.799 10.836 1.00 95.56 218 ASP A CA 1
ATOM 1625 C C . ASP A 1 218 ? -17.862 -7.747 9.976 1.00 95.56 218 ASP A C 1
ATOM 1627 O O . ASP A 1 218 ? -18.171 -6.551 10.052 1.00 95.56 218 ASP A O 1
ATOM 1631 N N . HIS A 1 219 ? -16.973 -8.194 9.080 1.00 95.69 219 HIS A N 1
ATOM 1632 C CA . HIS A 1 219 ? -16.118 -7.387 8.207 1.00 95.69 219 HIS A CA 1
ATOM 1633 C C . HIS A 1 219 ? -14.959 -6.642 8.888 1.00 95.69 219 HIS A C 1
ATOM 1635 O O . HIS A 1 219 ? -14.392 -5.727 8.275 1.00 95.69 219 HIS A O 1
ATOM 1641 N N . PHE A 1 220 ? -14.584 -7.004 10.109 1.00 97.50 220 PHE A N 1
ATOM 1642 C CA . PHE A 1 220 ? -13.318 -6.635 10.733 1.00 97.50 220 PHE A CA 1
ATOM 1643 C C . PHE A 1 220 ? -12.344 -7.825 10.672 1.00 97.50 220 PHE A C 1
ATOM 1645 O O . PHE A 1 220 ? -12.589 -8.816 9.988 1.00 97.50 220 PHE A O 1
ATOM 1652 N N . SER A 1 221 ? -11.142 -7.680 11.236 1.00 96.69 221 SER A N 1
ATOM 1653 C CA . SER A 1 221 ? -10.126 -8.736 11.154 1.00 96.69 221 SER A CA 1
ATOM 1654 C C . SER A 1 221 ? -9.068 -8.618 12.238 1.00 96.69 221 SER A C 1
ATOM 1656 O O . SER A 1 221 ? -8.717 -7.519 12.690 1.00 96.69 221 SER A O 1
ATOM 1658 N N . THR A 1 222 ? -8.501 -9.764 12.602 1.00 96.56 222 THR A N 1
ATOM 1659 C CA . THR A 1 222 ? -7.305 -9.857 13.440 1.00 96.56 222 THR A CA 1
ATOM 1660 C C . THR A 1 222 ? -6.005 -9.666 12.650 1.00 96.56 222 THR A C 1
ATOM 1662 O O . THR A 1 222 ? -4.999 -9.263 13.245 1.00 96.56 222 THR A O 1
ATOM 1665 N N . GLU A 1 223 ? -6.004 -9.892 11.337 1.00 95.69 223 GLU A N 1
ATOM 1666 C CA . GLU A 1 223 ? -4.831 -9.745 10.466 1.00 95.69 223 GLU A CA 1
ATOM 1667 C C . GLU A 1 223 ? -4.736 -8.321 9.892 1.00 95.69 223 GLU A C 1
ATOM 1669 O O . GLU A 1 223 ? -5.769 -7.702 9.656 1.00 95.69 223 GLU A O 1
ATOM 1674 N N . PRO A 1 224 ? -3.533 -7.756 9.665 1.00 95.88 224 PRO A N 1
ATOM 1675 C CA . PRO A 1 224 ? -3.394 -6.356 9.255 1.00 95.88 224 PRO A CA 1
ATOM 1676 C C . PRO A 1 224 ? -3.705 -6.110 7.772 1.00 95.88 224 PRO A C 1
ATOM 1678 O O . PRO A 1 224 ? -4.377 -5.137 7.435 1.00 95.88 224 PRO A O 1
ATOM 1681 N N . THR A 1 225 ? -3.203 -6.957 6.877 1.00 92.75 225 THR A N 1
ATOM 1682 C CA . THR A 1 225 ? -3.257 -6.733 5.425 1.00 92.75 225 THR A CA 1
ATOM 1683 C C . THR A 1 225 ? -4.509 -7.340 4.793 1.00 92.75 225 THR A C 1
ATOM 1685 O O . THR A 1 225 ? -5.411 -7.779 5.505 1.00 92.75 225 THR A O 1
ATOM 1688 N N . LEU A 1 226 ? -4.616 -7.336 3.455 1.00 90.94 226 LEU A N 1
ATOM 1689 C CA . LEU A 1 226 ? -5.728 -7.958 2.721 1.00 90.94 226 LEU A CA 1
ATOM 1690 C C . LEU A 1 226 ? -7.107 -7.475 3.220 1.00 90.94 226 LEU A C 1
ATOM 1692 O O . LEU A 1 226 ? -7.978 -8.281 3.546 1.00 90.94 226 LEU A O 1
ATOM 1696 N N . ARG A 1 227 ? -7.270 -6.144 3.303 1.00 93.56 227 ARG A N 1
ATOM 1697 C CA . ARG A 1 227 ? -8.453 -5.419 3.825 1.00 93.56 227 ARG A CA 1
ATOM 1698 C C . ARG A 1 227 ? -8.760 -5.604 5.321 1.00 93.56 227 ARG A C 1
ATOM 1700 O O . ARG A 1 227 ? -9.816 -5.162 5.767 1.00 93.56 227 ARG A O 1
ATOM 1707 N N . GLY A 1 228 ? -7.837 -6.182 6.091 1.00 95.75 228 GLY A N 1
ATOM 1708 C CA . GLY A 1 228 ? -7.927 -6.324 7.545 1.00 95.75 228 GLY A CA 1
ATOM 1709 C C . GLY A 1 228 ? -7.592 -5.053 8.342 1.00 95.75 228 GLY A C 1
ATOM 1710 O O . GLY A 1 228 ? -7.988 -3.943 7.981 1.00 95.75 228 GLY A O 1
ATOM 1711 N N . SER A 1 229 ? -6.873 -5.195 9.456 1.00 98.00 229 SER A N 1
ATOM 1712 C CA . SER A 1 229 ? -6.732 -4.148 10.474 1.00 98.00 229 SER A CA 1
ATOM 1713 C C . SER A 1 229 ? -5.874 -2.932 10.095 1.00 98.00 229 SER A C 1
ATOM 1715 O O . SER A 1 229 ? -5.788 -1.989 10.872 1.00 98.00 229 SER A O 1
ATOM 1717 N N . ASP A 1 230 ? -5.211 -2.920 8.936 1.00 97.94 230 ASP A N 1
ATOM 1718 C CA . ASP A 1 230 ? -4.630 -1.687 8.383 1.00 97.94 230 ASP A CA 1
ATOM 1719 C C . ASP A 1 230 ? -5.731 -0.756 7.841 1.00 97.94 230 ASP A C 1
ATOM 1721 O O . ASP A 1 230 ? -5.548 0.460 7.770 1.00 97.94 230 ASP A O 1
ATOM 1725 N N . TRP A 1 231 ? -6.884 -1.327 7.482 1.00 98.19 231 TRP A N 1
ATOM 1726 C CA . TRP A 1 231 ? -8.014 -0.659 6.840 1.00 98.19 231 TRP A CA 1
ATOM 1727 C C . TRP A 1 231 ? -9.123 -0.310 7.825 1.00 98.19 231 TRP A C 1
ATOM 1729 O O . TRP A 1 231 ? -9.726 0.754 7.715 1.00 98.19 231 TRP A O 1
ATOM 1739 N N . ARG A 1 232 ? -9.402 -1.191 8.784 1.00 98.44 232 ARG A N 1
ATOM 1740 C CA . ARG A 1 232 ? -10.468 -1.029 9.783 1.00 98.44 232 ARG A CA 1
ATOM 1741 C C . ARG A 1 232 ? -9.928 -1.303 11.177 1.00 98.44 232 ARG A C 1
ATOM 1743 O O . ARG A 1 232 ? -8.847 -1.867 11.309 1.00 98.44 232 ARG A O 1
ATOM 1750 N N . GLY A 1 233 ? -10.676 -0.940 12.214 1.00 98.44 233 GLY A N 1
ATOM 1751 C CA . GLY A 1 233 ? -10.345 -1.329 13.580 1.00 98.44 233 GLY A CA 1
ATOM 1752 C C . GLY A 1 233 ? -9.978 -2.809 13.692 1.00 98.44 233 GLY A C 1
ATOM 1753 O O . GLY A 1 233 ? -10.662 -3.666 13.139 1.00 98.44 233 GLY A O 1
ATOM 1754 N N . LYS A 1 234 ? -8.893 -3.128 14.405 1.00 98.50 234 LYS A N 1
ATOM 1755 C CA . LYS A 1 234 ? -8.562 -4.529 14.678 1.00 98.50 234 LYS A CA 1
ATOM 1756 C C . LYS A 1 234 ? -9.696 -5.166 15.476 1.00 98.50 234 LYS A C 1
ATOM 1758 O O . LYS A 1 234 ? -10.032 -4.666 16.551 1.00 98.50 234 LYS A O 1
ATOM 1763 N N . ASP A 1 235 ? -10.207 -6.284 14.993 1.00 98.31 235 ASP A N 1
ATOM 1764 C CA . ASP A 1 235 ? -11.140 -7.098 15.754 1.00 98.31 235 ASP A CA 1
ATOM 1765 C C . ASP A 1 235 ? -10.456 -7.682 17.020 1.00 98.31 235 ASP A C 1
ATOM 1767 O O . ASP A 1 235 ? -9.236 -7.897 17.078 1.00 98.31 235 ASP A O 1
ATOM 1771 N N . CYS A 1 236 ? -11.240 -7.832 18.086 1.00 98.06 236 CYS A N 1
ATOM 1772 C CA . CYS A 1 236 ? -10.850 -8.426 19.351 1.00 98.06 236 CYS A CA 1
ATOM 1773 C C . CYS A 1 236 ? -11.378 -9.861 19.562 1.00 98.06 236 CYS A C 1
ATOM 1775 O O . CYS A 1 236 ? -10.839 -10.530 20.449 1.00 98.06 236 CYS A O 1
ATOM 1777 N N . ASN A 1 237 ? -12.337 -10.362 18.767 1.00 97.31 237 ASN A N 1
ATOM 1778 C CA . ASN A 1 237 ? -12.815 -11.747 18.818 1.00 97.31 237 ASN A CA 1
ATOM 1779 C C . ASN A 1 237 ? -13.483 -12.268 17.514 1.00 97.31 237 ASN A C 1
ATOM 1781 O O . ASN A 1 237 ? -14.696 -12.447 17.488 1.00 97.31 237 ASN A O 1
ATOM 1785 N N . ASP A 1 238 ? -12.656 -12.672 16.541 1.00 96.31 238 ASP A N 1
ATOM 1786 C CA . ASP A 1 238 ? -12.937 -13.290 15.216 1.00 96.31 238 ASP A CA 1
ATOM 1787 C C . ASP A 1 238 ? -13.642 -14.671 15.278 1.00 96.31 238 ASP A C 1
ATOM 1789 O O . ASP A 1 238 ? -13.272 -15.638 14.612 1.00 96.31 238 ASP A O 1
ATOM 1793 N N . ASN A 1 239 ? -14.579 -14.835 16.208 1.00 97.56 239 ASN A N 1
ATOM 1794 C CA . ASN A 1 239 ? -15.440 -16.002 16.408 1.00 97.56 239 ASN A CA 1
ATOM 1795 C C . ASN A 1 239 ? -16.860 -15.595 16.866 1.00 97.56 239 ASN A C 1
ATOM 1797 O O . ASN A 1 239 ? -17.681 -16.476 17.141 1.00 97.56 239 ASN A O 1
ATOM 1801 N N . ASP A 1 240 ? -17.147 -14.299 17.001 1.00 97.50 240 ASP A N 1
ATOM 1802 C CA . ASP A 1 240 ? -18.413 -13.746 17.470 1.00 97.50 240 ASP A CA 1
ATOM 1803 C C . ASP A 1 240 ? -18.669 -12.382 16.813 1.00 97.50 24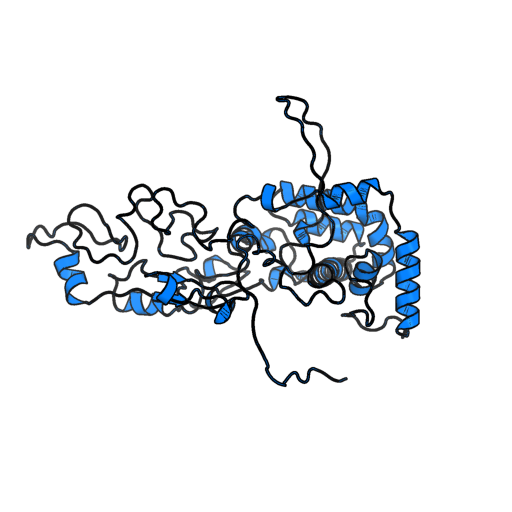0 ASP A C 1
ATOM 1805 O O . ASP A 1 240 ? -18.315 -11.341 17.362 1.00 97.50 240 ASP A O 1
ATOM 1809 N N . ALA A 1 241 ? -19.417 -12.396 15.704 1.00 97.19 241 ALA A N 1
ATOM 1810 C CA . ALA A 1 241 ? -19.831 -11.218 14.931 1.00 97.19 241 ALA A CA 1
ATOM 1811 C C . ALA A 1 241 ? -20.721 -10.209 15.703 1.00 97.19 241 ALA A C 1
ATOM 1813 O O . ALA A 1 241 ? -21.397 -9.356 15.117 1.00 97.19 241 ALA A O 1
ATOM 1814 N N . THR A 1 242 ? -20.812 -10.331 17.029 1.00 96.88 242 THR A N 1
ATOM 1815 C CA . THR A 1 242 ? -21.370 -9.326 17.933 1.00 96.88 242 THR A CA 1
ATOM 1816 C C . THR A 1 242 ? -20.311 -8.571 18.745 1.00 96.88 242 THR A C 1
ATOM 1818 O O . THR A 1 242 ? -20.694 -7.749 19.579 1.00 96.88 242 THR A O 1
ATOM 1821 N N . ILE A 1 243 ? -19.018 -8.793 18.485 1.00 97.88 243 ILE A N 1
ATOM 1822 C CA . ILE A 1 243 ? -17.882 -8.171 19.175 1.00 97.88 243 ILE A CA 1
ATOM 1823 C C . ILE A 1 243 ? -16.969 -7.507 18.134 1.00 97.88 243 ILE A C 1
ATOM 1825 O O . ILE A 1 243 ? -16.151 -8.178 17.529 1.00 97.88 243 ILE A O 1
ATOM 1829 N N . TYR A 1 244 ? -17.109 -6.194 17.914 1.00 98.06 244 TYR A N 1
ATOM 1830 C CA . TYR A 1 244 ? -16.317 -5.470 16.907 1.00 98.06 244 TYR A CA 1
ATOM 1831 C C . TYR A 1 244 ? -16.263 -3.947 17.127 1.00 98.06 244 TYR A C 1
ATOM 1833 O O . TYR A 1 244 ? -17.160 -3.390 17.767 1.00 98.06 244 TYR A O 1
ATOM 1841 N N . PRO A 1 245 ? -15.265 -3.237 16.557 1.00 98.44 245 PRO A N 1
ATOM 1842 C CA . PRO A 1 245 ? -15.111 -1.783 16.665 1.00 98.44 245 PRO A CA 1
ATOM 1843 C C . PRO A 1 245 ? -16.361 -0.943 16.352 1.00 98.44 245 PRO A C 1
ATOM 1845 O O . PRO A 1 245 ? -16.978 -1.086 15.296 1.00 98.44 245 PRO A O 1
ATOM 1848 N N . GLY A 1 246 ? -16.686 -0.004 17.247 1.00 96.00 246 GLY A N 1
ATOM 1849 C CA . GLY A 1 246 ? -17.730 1.014 17.031 1.00 96.00 246 GLY A CA 1
ATOM 1850 C C . GLY A 1 246 ? -19.154 0.620 17.449 1.00 96.00 246 GLY A C 1
ATOM 1851 O O . GLY A 1 246 ? -20.127 1.234 17.003 1.00 96.00 246 GLY A O 1
ATOM 1852 N N . ARG A 1 247 ? -19.317 -0.407 18.293 1.00 95.38 247 ARG A N 1
ATOM 1853 C CA . ARG A 1 247 ? -20.620 -0.778 18.878 1.00 95.38 247 ARG A CA 1
ATOM 1854 C C . ARG A 1 247 ? -20.968 0.080 20.103 1.00 95.38 247 ARG A C 1
ATOM 1856 O O . ARG A 1 247 ? -20.111 0.384 20.923 1.00 95.38 247 ARG A O 1
ATOM 1863 N N . ASP A 1 248 ? -22.250 0.424 20.246 1.00 93.31 248 ASP A N 1
ATOM 1864 C CA . ASP A 1 248 ? -22.802 1.088 21.439 1.00 93.31 248 ASP A CA 1
ATOM 1865 C C . ASP A 1 248 ? -23.100 0.034 22.519 1.00 93.31 248 ASP A C 1
ATOM 1867 O O . ASP A 1 248 ? -24.102 -0.688 22.447 1.00 93.31 248 ASP A O 1
ATOM 1871 N N . THR A 1 249 ? -22.175 -0.117 23.468 1.00 92.62 249 THR A N 1
ATOM 1872 C CA . THR A 1 249 ? -22.185 -1.162 24.501 1.00 92.62 249 THR A CA 1
ATOM 1873 C C . THR A 1 249 ? -21.868 -0.602 25.894 1.00 92.62 249 THR A C 1
ATOM 1875 O O . THR A 1 249 ? -21.659 0.597 26.085 1.00 92.62 249 THR A O 1
ATOM 1878 N N . THR A 1 250 ? -21.971 -1.462 26.912 1.00 86.94 250 THR A N 1
ATOM 1879 C CA . THR A 1 250 ? -21.619 -1.137 28.302 1.00 86.94 250 THR A CA 1
ATOM 1880 C C . THR A 1 250 ? -21.015 -2.380 28.943 1.00 86.94 250 THR A C 1
ATOM 1882 O O . THR A 1 250 ? -21.713 -3.188 29.566 1.00 86.94 250 THR A O 1
ATOM 1885 N N . ASP A 1 251 ? -19.719 -2.555 28.745 1.00 92.62 251 ASP A N 1
ATOM 1886 C CA . ASP A 1 251 ? -19.093 -3.870 28.755 1.00 92.62 251 ASP A CA 1
ATOM 1887 C C . ASP A 1 251 ? -18.654 -4.329 30.146 1.00 92.62 251 ASP A C 1
ATOM 1889 O O . ASP A 1 251 ? -17.584 -4.009 30.651 1.00 92.62 251 ASP A O 1
ATOM 1893 N N . ALA A 1 252 ? -19.511 -5.114 30.806 1.00 93.56 252 ALA A N 1
ATOM 1894 C CA . ALA A 1 252 ? -19.288 -5.577 32.180 1.00 93.56 252 ALA A CA 1
ATOM 1895 C C . ALA A 1 252 ? -18.302 -6.758 32.310 1.00 93.56 252 ALA A C 1
ATOM 1897 O O . ALA A 1 252 ? -17.759 -6.983 33.391 1.00 93.56 252 ALA A O 1
ATOM 1898 N N . VAL A 1 253 ? -18.118 -7.557 31.251 1.00 94.19 253 VAL A N 1
ATOM 1899 C CA . VAL A 1 253 ? -17.366 -8.835 31.298 1.00 94.19 253 VAL A CA 1
ATOM 1900 C C . VAL A 1 253 ? -16.510 -9.065 30.054 1.00 94.19 253 VAL A C 1
ATOM 1902 O O . VAL A 1 253 ? -15.392 -9.558 30.177 1.00 94.19 253 VAL A O 1
ATOM 1905 N N . VAL A 1 254 ? -17.032 -8.726 28.876 1.00 95.56 254 VAL A N 1
ATOM 1906 C CA . VAL A 1 254 ? -16.365 -8.873 27.579 1.00 95.56 254 VAL A CA 1
ATOM 1907 C C . VAL A 1 254 ? -16.406 -7.514 26.900 1.00 95.56 254 VAL A C 1
ATOM 1909 O O . VAL A 1 254 ? -17.485 -6.940 26.821 1.00 95.56 254 VAL A O 1
ATOM 1912 N N . ASP A 1 255 ? -15.249 -7.035 26.450 1.00 97.75 255 ASP A N 1
ATOM 1913 C CA . ASP A 1 255 ? -15.108 -5.889 25.548 1.00 97.75 255 ASP A CA 1
ATOM 1914 C C . ASP A 1 255 ? -15.755 -6.248 24.203 1.00 97.75 255 ASP A C 1
ATOM 1916 O O . ASP A 1 255 ? -15.238 -7.092 23.471 1.00 97.75 255 ASP A O 1
ATOM 1920 N N . ALA A 1 256 ? -16.931 -5.685 23.937 1.00 97.62 256 ALA A N 1
ATOM 1921 C CA . ALA A 1 256 ? -17.758 -5.974 22.774 1.00 97.62 256 ALA A CA 1
ATOM 1922 C C . ALA A 1 256 ? -17.626 -4.907 21.680 1.00 97.62 256 ALA A C 1
ATOM 1924 O O . ALA A 1 256 ? -18.071 -5.141 20.559 1.00 97.62 256 ALA A O 1
ATOM 1925 N N . ASN A 1 257 ? -17.013 -3.757 21.971 1.00 97.62 257 ASN A N 1
ATOM 1926 C CA . ASN A 1 257 ? -16.717 -2.719 20.980 1.00 97.62 257 ASN A CA 1
ATOM 1927 C C . ASN A 1 257 ? -15.214 -2.576 20.662 1.00 97.62 257 ASN A C 1
ATOM 1929 O O . ASN A 1 257 ? -14.821 -1.684 19.912 1.00 97.62 257 ASN A O 1
ATOM 1933 N N . CYS A 1 258 ? -14.377 -3.458 21.209 1.00 98.38 258 CYS A N 1
ATOM 1934 C CA . CYS A 1 258 ? -12.930 -3.541 21.024 1.00 98.38 258 CYS A CA 1
ATOM 1935 C C . CYS A 1 258 ? -12.133 -2.271 21.389 1.00 98.38 258 CYS A C 1
ATOM 1937 O O . CYS A 1 258 ? -10.975 -2.133 20.960 1.00 98.38 258 CYS A O 1
ATOM 1939 N N . ASN A 1 259 ? -12.702 -1.352 22.182 1.00 97.88 259 ASN A N 1
ATOM 1940 C CA . ASN A 1 259 ? -12.021 -0.124 22.603 1.00 97.88 259 ASN A CA 1
ATOM 1941 C C . ASN A 1 259 ? -11.004 -0.362 23.749 1.00 97.88 259 ASN A C 1
ATOM 1943 O O . ASN A 1 259 ? -10.164 0.499 24.023 1.00 97.88 259 ASN A O 1
ATOM 1947 N N . GLY A 1 260 ? -11.008 -1.546 24.373 1.00 97.75 260 GLY A N 1
ATOM 1948 C CA . GLY A 1 260 ? -10.126 -1.931 25.478 1.00 97.75 260 GLY A CA 1
ATOM 1949 C C . GLY A 1 260 ? -10.648 -1.596 26.881 1.00 97.75 260 GLY A C 1
ATOM 1950 O O . GLY A 1 260 ? -9.929 -1.825 27.857 1.00 97.75 260 GLY A O 1
ATOM 1951 N N . ILE A 1 261 ? -11.866 -1.062 27.005 1.00 98.00 261 ILE A N 1
ATOM 1952 C CA . ILE A 1 261 ? -12.501 -0.624 28.252 1.00 98.00 261 ILE A CA 1
ATOM 1953 C C . ILE A 1 261 ? -13.653 -1.577 28.574 1.00 98.00 261 ILE A C 1
ATOM 1955 O O . ILE A 1 261 ? -14.719 -1.526 27.979 1.00 98.00 261 ILE A O 1
ATOM 1959 N N . TYR A 1 262 ? -13.454 -2.434 29.571 1.00 97.69 262 TYR A N 1
ATOM 1960 C CA . TYR A 1 262 ? -14.486 -3.342 30.065 1.00 97.69 262 TYR A CA 1
ATOM 1961 C C . TYR A 1 262 ? -14.272 -3.653 31.550 1.00 97.69 262 TYR A C 1
ATOM 1963 O O . TYR A 1 262 ? -13.208 -3.394 32.121 1.00 97.69 262 TYR A O 1
ATOM 1971 N N . GLY A 1 263 ? -15.290 -4.228 32.182 1.00 97.88 263 GLY A N 1
ATOM 1972 C CA . GLY A 1 263 ? -15.333 -4.537 33.605 1.00 97.88 263 GLY A CA 1
ATOM 1973 C C . GLY A 1 263 ? -16.188 -3.556 34.409 1.00 97.88 263 GLY A C 1
ATOM 1974 O O . GLY A 1 263 ? -16.770 -2.608 33.881 1.00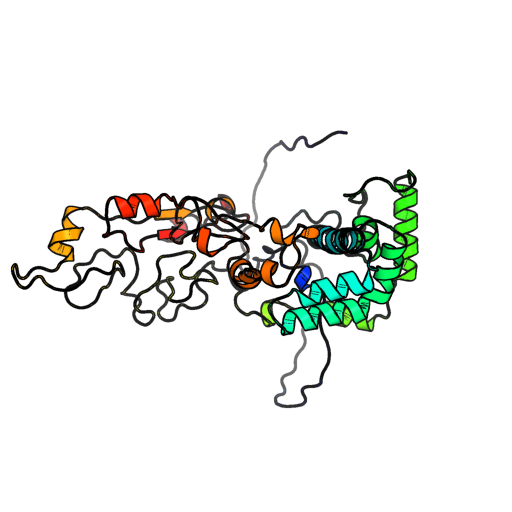 97.88 263 GLY A O 1
ATOM 1975 N N . THR A 1 264 ? -16.250 -3.801 35.716 1.00 97.94 264 THR A N 1
ATOM 1976 C CA . THR A 1 264 ? -17.070 -3.054 36.680 1.00 97.94 264 THR A CA 1
ATOM 1977 C C . THR A 1 264 ? -16.177 -2.380 37.718 1.00 97.94 264 THR A C 1
ATOM 1979 O O . THR A 1 264 ? -15.306 -3.047 38.283 1.00 97.94 264 THR A O 1
ATOM 1982 N N . ASP A 1 265 ? -16.413 -1.101 38.024 1.00 97.19 265 ASP A N 1
ATOM 1983 C CA . ASP A 1 265 ? -15.757 -0.435 39.154 1.00 97.19 265 ASP A CA 1
ATOM 1984 C C . ASP A 1 265 ? -16.284 -1.042 40.475 1.00 97.19 265 ASP A C 1
ATOM 1986 O O . ASP A 1 265 ? -17.481 -0.932 40.775 1.00 97.19 265 ASP A O 1
ATOM 1990 N N . PRO A 1 266 ? -15.430 -1.678 41.305 1.00 96.81 266 PRO A N 1
ATOM 1991 C CA . PRO A 1 266 ? -15.845 -2.225 42.595 1.00 96.81 266 PRO A CA 1
ATOM 1992 C C . PRO A 1 266 ? -16.308 -1.163 43.610 1.00 96.81 266 PRO A C 1
ATOM 1994 O O . PRO A 1 266 ? -16.922 -1.530 44.612 1.00 96.81 266 PRO A O 1
ATOM 1997 N N . ALA A 1 267 ? -16.016 0.125 43.397 1.00 97.00 267 ALA A N 1
ATOM 1998 C CA . ALA A 1 267 ? -16.438 1.217 44.271 1.00 97.00 267 ALA A CA 1
ATOM 1999 C C . ALA A 1 267 ? -17.868 1.709 43.984 1.00 97.00 267 ALA A C 1
ATOM 2001 O O . ALA A 1 267 ? -18.583 2.067 44.924 1.00 97.00 267 ALA A O 1
ATOM 2002 N N . THR A 1 268 ? -18.296 1.728 42.716 1.00 96.44 268 THR A N 1
ATOM 2003 C CA . THR A 1 268 ? -19.614 2.256 42.302 1.00 96.44 268 THR A CA 1
ATOM 2004 C C . THR A 1 268 ? -20.600 1.172 41.868 1.00 96.44 268 THR A C 1
ATOM 2006 O O . THR A 1 268 ? -21.811 1.391 41.932 1.00 96.44 268 THR A O 1
ATOM 2009 N N . GLY A 1 269 ? -20.103 0.003 41.452 1.00 96.62 269 GLY A N 1
ATOM 2010 C CA . GLY A 1 269 ? -20.902 -1.095 40.907 1.00 96.62 269 GLY A CA 1
ATOM 2011 C C . GLY A 1 269 ? -21.376 -0.887 39.464 1.00 96.62 269 GLY A C 1
ATOM 2012 O O . GLY A 1 269 ? -22.191 -1.681 38.994 1.00 96.62 269 GLY A O 1
ATOM 2013 N N . LYS A 1 270 ? -20.896 0.153 38.770 1.00 97.56 270 LYS A N 1
ATOM 2014 C CA . LYS A 1 270 ? -21.173 0.422 37.347 1.00 97.56 270 LYS A CA 1
ATOM 2015 C C . LYS A 1 270 ? -20.070 -0.120 36.448 1.00 97.56 270 LYS A C 1
ATOM 2017 O O . LYS A 1 270 ? -18.962 -0.369 36.923 1.00 97.56 270 LYS A O 1
ATOM 2022 N N . THR A 1 271 ? -20.345 -0.277 35.155 1.00 97.88 271 THR A N 1
ATOM 2023 C CA . THR A 1 271 ? -19.274 -0.607 34.202 1.00 97.88 271 THR A CA 1
ATOM 2024 C C . THR A 1 271 ? -18.370 0.599 33.950 1.00 97.88 271 THR A C 1
ATOM 2026 O O . THR A 1 271 ? -18.818 1.744 34.031 1.00 97.88 271 THR A O 1
ATOM 2029 N N . TYR A 1 272 ? -17.098 0.361 33.618 1.00 98.00 272 TYR A N 1
ATOM 2030 C CA . TYR A 1 272 ? -16.180 1.461 33.300 1.00 98.00 272 TYR A CA 1
ATOM 2031 C C . TYR A 1 272 ? -16.656 2.280 32.090 1.00 98.00 272 TYR A C 1
ATOM 2033 O O . TYR A 1 272 ? -16.536 3.502 32.090 1.00 98.00 272 TYR A O 1
ATOM 2041 N N . GLU A 1 273 ? -17.296 1.651 31.103 1.00 96.88 273 GLU A N 1
ATOM 2042 C CA . GLU A 1 273 ? -17.877 2.363 29.959 1.00 96.88 273 GLU A CA 1
ATOM 2043 C C . GLU A 1 273 ? -19.076 3.249 30.320 1.00 96.88 273 GLU A C 1
ATOM 2045 O O . GLU A 1 273 ? -19.215 4.347 29.777 1.00 96.88 273 GLU A O 1
ATOM 2050 N N . GLU A 1 274 ? -19.929 2.833 31.266 1.00 96.69 274 GLU A N 1
ATOM 2051 C CA . GLU A 1 274 ? -21.027 3.676 31.759 1.00 96.69 274 GLU A CA 1
ATOM 2052 C C . GLU A 1 274 ? -20.529 4.959 32.431 1.00 96.69 274 GLU A C 1
ATOM 2054 O O . GLU A 1 274 ? -21.243 5.967 32.439 1.00 96.69 274 GLU A O 1
ATOM 2059 N N . GLU A 1 275 ? -19.331 4.922 33.012 1.00 96.62 275 GLU A N 1
ATOM 2060 C CA . GLU A 1 275 ? -18.732 6.055 33.710 1.00 96.62 275 GLU A CA 1
ATOM 2061 C C . GLU A 1 275 ? -17.835 6.907 32.809 1.00 96.62 275 GLU A C 1
ATOM 2063 O O . GLU A 1 275 ? -17.848 8.131 32.937 1.00 96.62 275 GLU A O 1
ATOM 2068 N N . TRP A 1 276 ? -17.068 6.289 31.907 1.00 96.50 276 TRP A N 1
ATOM 2069 C CA . TRP A 1 276 ? -16.032 6.967 31.119 1.00 96.50 276 TRP A CA 1
ATOM 2070 C C . TRP A 1 276 ? -16.468 7.287 29.683 1.00 96.50 276 TRP A C 1
ATOM 2072 O O . TRP A 1 276 ? -16.052 8.313 29.148 1.00 96.50 276 TRP A O 1
ATOM 2082 N N . CYS A 1 277 ? -17.325 6.464 29.070 1.00 96.88 277 CYS A N 1
ATOM 2083 C CA . CYS A 1 277 ? -17.650 6.546 27.638 1.00 96.88 277 CYS A CA 1
ATOM 2084 C C . CYS A 1 277 ? -19.072 7.046 27.364 1.00 96.88 277 CYS A C 1
ATOM 2086 O O . CYS A 1 277 ? -19.289 7.931 26.539 1.00 96.88 277 CYS A O 1
ATOM 2088 N N . LYS A 1 278 ? -20.058 6.565 28.122 1.00 94.06 278 LYS A N 1
ATOM 2089 C CA . LYS A 1 278 ? -21.458 7.000 28.003 1.00 94.06 278 LYS A CA 1
ATOM 2090 C C . LYS A 1 278 ? -21.669 8.523 28.134 1.00 94.06 278 LYS A C 1
ATOM 2092 O O . LYS A 1 278 ? -22.559 9.040 27.459 1.00 94.06 278 LYS A O 1
ATOM 2097 N N . PRO A 1 279 ? -20.889 9.279 28.941 1.00 95.25 279 PRO A N 1
ATOM 2098 C CA . PRO A 1 279 ? -20.997 10.740 28.990 1.00 95.25 279 PRO A CA 1
ATOM 2099 C C . PRO A 1 279 ? -20.306 11.483 27.834 1.00 95.25 279 PRO A C 1
ATOM 2101 O O . PRO A 1 279 ? -20.524 12.686 27.697 1.00 95.25 279 PRO A O 1
ATOM 2104 N N . THR A 1 280 ? -19.444 10.822 27.049 1.00 94.12 280 THR A N 1
ATOM 2105 C CA . THR A 1 280 ? -18.535 11.478 26.087 1.00 94.12 280 THR A CA 1
ATOM 2106 C C . THR A 1 280 ? -18.980 11.376 24.628 1.00 94.12 280 THR A C 1
ATOM 2108 O O . THR A 1 280 ? -18.362 12.011 23.776 1.00 94.12 280 THR A O 1
ATOM 2111 N N . SER A 1 281 ? -20.067 10.648 24.340 1.00 90.94 281 SER A N 1
ATOM 2112 C CA . SER A 1 281 ? -20.639 10.468 22.993 1.00 90.94 281 SER A CA 1
ATOM 2113 C C . SER A 1 281 ? -19.591 10.035 21.946 1.00 90.94 281 SER A C 1
ATOM 2115 O O . SER A 1 281 ? -19.311 10.799 21.018 1.00 90.94 281 SER A O 1
ATOM 2117 N N . PRO A 1 282 ? -18.970 8.846 22.100 1.00 94.88 282 PRO A N 1
ATOM 2118 C CA . PRO A 1 282 ? -17.979 8.337 21.151 1.00 94.88 282 PRO A CA 1
ATOM 2119 C C . PRO A 1 282 ? -18.560 8.189 19.735 1.00 94.88 282 PRO A C 1
ATOM 2121 O O . PRO A 1 282 ? -19.761 7.989 19.556 1.00 94.88 282 PRO A O 1
ATOM 2124 N N . MET A 1 283 ? -17.697 8.312 18.724 1.00 95.19 283 MET A N 1
ATOM 2125 C CA . MET A 1 283 ? -18.064 8.195 17.313 1.00 95.19 283 MET A CA 1
ATOM 2126 C C . MET A 1 283 ? -16.859 7.782 16.460 1.00 95.19 283 MET A C 1
ATOM 2128 O O . MET A 1 283 ? -15.746 8.255 16.693 1.00 95.19 283 MET A O 1
ATOM 2132 N N . GLY A 1 284 ? -17.102 6.958 15.445 1.00 96.69 284 GLY A N 1
ATOM 2133 C CA . GLY A 1 284 ? -16.068 6.465 14.540 1.00 96.69 284 GLY A CA 1
ATOM 2134 C C . GLY A 1 284 ? -15.734 7.363 13.356 1.00 96.69 284 GLY A C 1
ATOM 2135 O O . GLY A 1 284 ? -16.482 8.273 12.985 1.00 96.69 284 GLY A O 1
ATOM 2136 N N . VAL A 1 285 ? -14.614 7.047 12.702 1.00 97.88 285 VAL A N 1
ATOM 2137 C CA . VAL A 1 285 ? -14.190 7.658 11.432 1.00 97.88 285 VAL A CA 1
ATOM 2138 C C . VAL A 1 285 ? -14.395 6.685 10.274 1.00 97.88 285 VAL A C 1
ATOM 2140 O O . VAL A 1 285 ? -13.600 5.768 10.087 1.00 97.88 285 VAL A O 1
ATOM 2143 N N . ALA A 1 286 ? -15.399 6.932 9.432 1.00 96.81 286 ALA A N 1
ATOM 2144 C CA . ALA A 1 286 ? -15.562 6.243 8.150 1.00 96.81 286 ALA A CA 1
ATOM 2145 C C . ALA A 1 286 ? -15.114 7.150 6.991 1.00 96.81 286 ALA A C 1
ATOM 2147 O O . ALA A 1 286 ? -15.674 8.227 6.781 1.00 96.81 286 ALA A O 1
ATOM 2148 N N . ALA A 1 287 ? -14.112 6.717 6.224 1.00 95.75 287 ALA A N 1
ATOM 2149 C CA . ALA A 1 287 ? -13.557 7.468 5.101 1.00 95.75 287 ALA A CA 1
ATOM 2150 C C . ALA A 1 287 ? -13.823 6.740 3.776 1.00 95.75 287 ALA A C 1
ATOM 2152 O O . ALA A 1 287 ? -13.192 5.729 3.481 1.00 95.75 287 ALA A O 1
ATOM 2153 N N . LEU A 1 288 ? -14.751 7.261 2.970 1.00 93.88 288 LEU A N 1
ATOM 2154 C CA . LEU A 1 288 ? -15.080 6.735 1.641 1.00 93.88 288 LEU A CA 1
ATOM 2155 C C . LEU A 1 288 ? -14.321 7.536 0.577 1.00 93.88 288 LEU A C 1
ATOM 2157 O O . LEU A 1 288 ? -14.294 8.767 0.637 1.00 93.88 288 LEU A O 1
ATOM 2161 N N . GLY A 1 289 ? -13.722 6.870 -0.409 1.00 92.38 289 GLY A N 1
ATOM 2162 C CA . GLY A 1 289 ? -13.063 7.568 -1.513 1.00 92.38 289 GLY A CA 1
ATOM 2163 C C . GLY A 1 289 ? -12.162 6.685 -2.363 1.00 92.38 289 GLY A C 1
ATOM 2164 O O . GLY A 1 289 ? -12.424 5.500 -2.549 1.00 92.38 289 GLY A O 1
ATOM 2165 N N . ASP A 1 290 ? -11.110 7.291 -2.902 1.00 93.38 290 ASP A N 1
ATOM 2166 C CA . ASP A 1 290 ? -10.229 6.685 -3.894 1.00 93.38 290 ASP A CA 1
ATOM 2167 C C . ASP A 1 290 ? -8.824 6.380 -3.331 1.00 93.38 290 ASP A C 1
ATOM 2169 O O . ASP A 1 290 ? -8.627 6.229 -2.120 1.00 93.38 290 ASP A O 1
ATOM 2173 N N . SER A 1 291 ? -7.838 6.312 -4.226 1.00 94.06 291 SER A N 1
ATOM 2174 C CA . SER A 1 291 ? -6.413 6.165 -3.925 1.00 94.06 291 SER A CA 1
ATOM 2175 C C . SER A 1 291 ? -5.868 7.221 -2.953 1.00 94.06 291 SER A C 1
ATOM 2177 O O . SER A 1 291 ? -4.953 6.934 -2.183 1.00 94.06 291 SER A O 1
ATOM 2179 N N . ALA A 1 292 ? -6.412 8.443 -2.934 1.00 96.00 292 ALA A N 1
ATOM 2180 C CA . ALA A 1 292 ? -5.982 9.482 -2.000 1.00 96.00 292 ALA A CA 1
ATOM 2181 C C . ALA A 1 292 ? -6.522 9.240 -0.579 1.00 96.00 292 ALA A C 1
ATOM 2183 O O . ALA A 1 292 ? -5.840 9.553 0.399 1.00 96.00 292 ALA A O 1
ATOM 2184 N N . THR A 1 293 ? -7.713 8.646 -0.452 1.00 96.19 293 THR A N 1
ATOM 2185 C CA . THR A 1 293 ? -8.291 8.235 0.840 1.00 96.19 293 THR A CA 1
ATOM 2186 C C . THR A 1 293 ? -7.570 7.014 1.411 1.00 96.19 293 THR A C 1
ATOM 2188 O O . THR A 1 293 ? -7.263 6.989 2.602 1.00 96.19 293 THR A O 1
ATOM 2191 N N . ALA A 1 294 ? -7.232 6.042 0.560 1.00 96.56 294 ALA A N 1
ATOM 2192 C CA . ALA A 1 294 ? -6.466 4.857 0.948 1.00 96.56 294 ALA A CA 1
ATOM 2193 C C . ALA A 1 294 ? -4.966 5.147 1.200 1.00 96.56 294 ALA A C 1
ATOM 2195 O O . ALA A 1 294 ? -4.263 4.330 1.787 1.00 96.56 294 ALA A O 1
ATOM 2196 N N . HIS A 1 295 ? -4.473 6.326 0.801 1.00 97.19 295 HIS A N 1
ATOM 2197 C CA . HIS A 1 295 ? -3.054 6.698 0.808 1.00 97.19 295 HIS A CA 1
ATOM 2198 C C . HIS A 1 295 ? -2.191 5.778 -0.078 1.00 97.19 295 HIS A C 1
ATOM 2200 O O . HIS A 1 295 ? -1.193 5.210 0.363 1.00 97.19 295 HIS A O 1
ATOM 2206 N N . PHE A 1 296 ? -2.538 5.683 -1.363 1.00 95.81 296 PHE A N 1
ATOM 2207 C CA . PHE A 1 296 ? -1.701 5.049 -2.383 1.00 95.81 296 PHE A CA 1
ATOM 2208 C C . PHE A 1 296 ? -0.291 5.646 -2.386 1.00 95.81 296 PHE A C 1
ATOM 2210 O O . PHE A 1 296 ? -0.108 6.856 -2.573 1.00 95.81 296 PHE A O 1
ATOM 2217 N N . HIS A 1 297 ? 0.721 4.803 -2.199 1.00 92.44 297 HIS A N 1
ATOM 2218 C CA . HIS A 1 297 ? 2.110 5.230 -2.154 1.00 92.44 297 HIS A CA 1
ATOM 2219 C C . HIS A 1 297 ? 3.067 4.126 -2.619 1.00 92.44 297 HIS A C 1
ATOM 2221 O O . HIS A 1 297 ? 3.159 3.046 -2.034 1.00 92.44 297 HIS A O 1
ATOM 2227 N N . ILE A 1 298 ? 3.846 4.444 -3.656 1.00 89.62 298 ILE A N 1
ATOM 2228 C CA . ILE A 1 298 ? 5.011 3.661 -4.075 1.00 89.62 298 ILE A CA 1
ATOM 2229 C C . ILE A 1 298 ? 6.248 4.327 -3.462 1.00 89.62 298 ILE A C 1
ATOM 2231 O O . ILE A 1 298 ? 6.554 5.463 -3.845 1.00 89.62 298 ILE A O 1
ATOM 2235 N N . PRO A 1 299 ? 6.981 3.645 -2.565 1.00 90.50 299 PRO A N 1
ATOM 2236 C CA . PRO A 1 299 ? 8.190 4.192 -1.970 1.00 90.50 299 PRO A CA 1
ATOM 2237 C C . PRO A 1 299 ? 9.225 4.594 -3.031 1.00 90.50 299 PRO A C 1
ATOM 2239 O O . PRO A 1 299 ? 9.554 3.781 -3.904 1.00 90.50 299 PRO A O 1
ATOM 2242 N N . PRO A 1 300 ? 9.798 5.815 -2.975 1.00 89.75 300 PRO A N 1
ATOM 2243 C CA . PRO A 1 300 ? 10.830 6.246 -3.922 1.00 89.75 300 PRO A CA 1
ATOM 2244 C C . PRO A 1 300 ? 12.047 5.310 -3.934 1.00 89.75 300 PRO A C 1
ATOM 2246 O O . PRO A 1 300 ? 12.701 5.132 -4.962 1.00 89.75 300 PRO A O 1
ATOM 2249 N N . THR A 1 301 ? 12.316 4.667 -2.797 1.00 88.94 301 THR A N 1
ATOM 2250 C CA . THR A 1 301 ? 13.312 3.610 -2.590 1.00 88.94 301 THR A CA 1
ATOM 2251 C C . THR A 1 301 ? 13.176 2.462 -3.598 1.00 88.94 301 THR A C 1
ATOM 2253 O O . THR A 1 301 ? 14.194 1.989 -4.098 1.00 88.94 301 THR A O 1
ATOM 2256 N N . TYR A 1 302 ? 11.954 2.068 -3.980 1.00 88.00 302 TYR A N 1
ATOM 2257 C CA . TYR A 1 302 ? 11.694 0.939 -4.893 1.00 88.00 302 TYR A CA 1
ATOM 2258 C C . TYR A 1 302 ? 12.024 1.283 -6.352 1.00 88.00 302 TYR A C 1
ATOM 2260 O O . TYR A 1 302 ? 12.225 0.389 -7.174 1.00 88.00 302 TYR A O 1
ATOM 2268 N N . VAL A 1 303 ? 12.069 2.578 -6.679 1.00 89.00 303 VAL A N 1
ATOM 2269 C CA . VAL A 1 303 ? 12.273 3.107 -8.037 1.00 89.00 303 VAL A CA 1
ATOM 2270 C C . VAL A 1 303 ? 13.538 3.965 -8.166 1.00 89.00 303 VAL A C 1
ATOM 2272 O O . VAL A 1 303 ? 13.736 4.632 -9.178 1.00 89.00 303 VAL A O 1
ATOM 2275 N N . THR A 1 304 ? 14.428 3.921 -7.170 1.00 90.56 304 THR A N 1
ATOM 2276 C CA . THR A 1 304 ? 15.721 4.619 -7.188 1.00 90.56 304 THR A CA 1
ATOM 2277 C C . THR A 1 304 ? 16.847 3.598 -7.286 1.00 90.56 304 THR A C 1
ATOM 2279 O O . THR A 1 304 ? 17.198 2.964 -6.294 1.00 90.56 304 THR A O 1
ATOM 2282 N N . ALA A 1 305 ? 17.451 3.457 -8.470 1.00 91.38 305 ALA A N 1
ATOM 2283 C CA . ALA A 1 305 ? 18.462 2.427 -8.749 1.00 91.38 305 ALA A CA 1
ATOM 2284 C C . ALA A 1 305 ? 19.668 2.446 -7.785 1.00 91.38 305 ALA A C 1
ATOM 2286 O O . ALA A 1 305 ? 20.204 1.394 -7.442 1.00 91.38 305 ALA A O 1
ATOM 2287 N N . ALA A 1 306 ? 20.062 3.629 -7.297 1.00 91.31 306 ALA A N 1
ATOM 2288 C CA . ALA A 1 306 ? 21.140 3.792 -6.314 1.00 91.31 306 ALA A CA 1
ATOM 2289 C C . ALA A 1 306 ? 20.821 3.189 -4.931 1.00 91.31 306 ALA A C 1
ATOM 2291 O O . ALA A 1 306 ? 21.735 2.903 -4.160 1.00 91.31 306 ALA A O 1
ATOM 2292 N N . ASN A 1 307 ? 19.537 2.986 -4.626 1.00 89.06 307 ASN A N 1
ATOM 2293 C CA . ASN A 1 307 ? 19.041 2.532 -3.331 1.00 89.06 307 ASN A CA 1
ATOM 2294 C C . ASN A 1 307 ? 18.564 1.071 -3.367 1.00 89.06 307 ASN A C 1
ATOM 2296 O O . ASN A 1 307 ? 18.059 0.591 -2.355 1.00 89.06 307 ASN A O 1
ATOM 2300 N N . LEU A 1 308 ? 18.684 0.358 -4.494 1.00 89.00 308 LEU A N 1
ATOM 2301 C CA . LEU A 1 308 ? 18.187 -1.015 -4.627 1.00 89.00 308 LEU A CA 1
ATOM 2302 C C . LEU A 1 308 ? 19.036 -2.011 -3.824 1.00 89.00 308 LEU A C 1
ATOM 2304 O O . LEU A 1 308 ? 20.243 -2.146 -4.020 1.00 89.00 308 LEU A O 1
ATOM 2308 N N . SER A 1 309 ? 18.376 -2.718 -2.910 1.00 89.19 309 SER A N 1
ATOM 2309 C CA . SER A 1 309 ? 18.954 -3.726 -2.025 1.00 89.19 309 SER A CA 1
ATOM 2310 C C . SER A 1 309 ? 17.846 -4.620 -1.460 1.00 89.19 309 SER A C 1
ATOM 2312 O O . SER A 1 309 ? 16.662 -4.303 -1.569 1.00 89.19 309 SER A O 1
ATOM 2314 N N . LYS A 1 310 ? 18.209 -5.700 -0.762 1.00 87.25 310 LYS A N 1
ATOM 2315 C CA . LYS A 1 310 ? 17.226 -6.531 -0.047 1.00 87.25 310 LYS A CA 1
ATOM 2316 C C . LYS A 1 310 ? 16.483 -5.780 1.072 1.00 87.25 310 LYS A C 1
ATOM 2318 O O . LYS A 1 310 ? 15.326 -6.086 1.338 1.00 87.25 310 LYS A O 1
ATOM 2323 N N . ALA A 1 311 ? 17.120 -4.798 1.716 1.00 86.50 311 ALA A N 1
ATOM 2324 C CA . ALA A 1 311 ? 16.474 -3.982 2.749 1.00 86.50 311 ALA A CA 1
ATOM 2325 C C . ALA A 1 311 ? 15.401 -3.053 2.156 1.00 86.50 311 ALA A C 1
ATOM 2327 O O . ALA A 1 311 ? 14.382 -2.796 2.786 1.00 86.50 311 ALA A O 1
ATOM 2328 N N . THR A 1 312 ? 15.611 -2.611 0.917 1.00 85.31 312 THR A N 1
ATOM 2329 C CA . THR A 1 312 ? 14.712 -1.737 0.155 1.00 85.31 312 THR A CA 1
ATOM 2330 C C . THR A 1 312 ? 13.340 -2.364 -0.043 1.00 85.31 312 THR A C 1
ATOM 2332 O O . THR A 1 312 ? 12.352 -1.657 -0.013 1.00 85.31 312 THR A O 1
ATOM 2335 N N . PHE A 1 313 ? 13.254 -3.686 -0.201 1.00 84.56 313 PHE A N 1
ATOM 2336 C CA . PHE A 1 313 ? 11.988 -4.390 -0.421 1.00 84.56 313 PHE A CA 1
ATOM 2337 C C . PHE A 1 313 ? 11.426 -5.056 0.845 1.00 84.56 313 PHE A C 1
ATOM 2339 O O . PHE A 1 313 ? 10.559 -5.923 0.743 1.00 84.56 313 PHE A O 1
ATOM 2346 N N . ALA A 1 314 ? 11.882 -4.666 2.043 1.00 83.25 314 ALA A N 1
ATOM 2347 C CA . ALA A 1 314 ? 11.456 -5.282 3.304 1.00 83.25 314 ALA A CA 1
ATOM 2348 C C . ALA A 1 314 ? 9.933 -5.215 3.541 1.00 83.25 314 ALA A C 1
ATOM 2350 O O . ALA A 1 314 ? 9.361 -6.160 4.083 1.00 83.25 314 ALA A O 1
ATOM 2351 N N . HIS A 1 315 ? 9.270 -4.143 3.092 1.00 86.00 315 HIS A N 1
ATOM 2352 C CA . HIS A 1 315 ? 7.819 -3.955 3.227 1.00 86.00 315 HIS A CA 1
ATOM 2353 C C . HIS A 1 315 ? 7.017 -4.314 1.963 1.00 86.00 315 HIS A C 1
ATOM 2355 O O . HIS A 1 315 ? 5.791 -4.229 1.980 1.00 86.00 315 HIS A O 1
ATOM 2361 N N . LEU A 1 316 ? 7.674 -4.776 0.888 1.00 84.38 316 LEU A N 1
ATOM 2362 C CA . LEU A 1 316 ? 7.054 -4.992 -0.429 1.00 84.38 316 LEU A CA 1
ATOM 2363 C C . LEU A 1 316 ? 5.799 -5.878 -0.375 1.00 84.38 316 LEU A C 1
ATOM 2365 O O . LEU A 1 316 ? 4.858 -5.644 -1.126 1.00 84.38 316 LEU A O 1
ATOM 2369 N N . ILE A 1 317 ? 5.786 -6.885 0.501 1.00 82.75 317 ILE A N 1
ATOM 2370 C CA . ILE A 1 317 ? 4.690 -7.859 0.595 1.00 82.75 317 ILE A CA 1
ATOM 2371 C C . ILE A 1 317 ? 3.466 -7.250 1.272 1.00 82.75 317 ILE A C 1
ATOM 2373 O O . ILE A 1 317 ? 2.398 -7.254 0.673 1.00 82.75 317 ILE A O 1
ATOM 2377 N N . ARG A 1 318 ? 3.644 -6.608 2.435 1.00 86.81 318 ARG A N 1
ATOM 2378 C CA . ARG A 1 318 ? 2.580 -5.839 3.100 1.00 86.81 318 ARG A CA 1
ATOM 2379 C C . ARG A 1 318 ? 1.991 -4.781 2.173 1.00 86.81 318 ARG A C 1
ATOM 2381 O O . ARG A 1 318 ? 0.779 -4.645 2.079 1.00 86.81 318 ARG A O 1
ATOM 2388 N N . ASN A 1 319 ? 2.855 -4.081 1.444 1.00 87.00 319 ASN A N 1
ATOM 2389 C CA . ASN A 1 319 ? 2.435 -3.050 0.505 1.00 87.00 319 ASN A CA 1
ATOM 2390 C C . ASN A 1 319 ? 1.663 -3.656 -0.680 1.00 87.00 319 ASN A C 1
ATOM 2392 O O . ASN A 1 319 ? 0.671 -3.082 -1.102 1.00 87.00 319 ASN A O 1
ATOM 2396 N N . ALA A 1 320 ? 2.051 -4.827 -1.196 1.00 83.12 320 ALA A N 1
ATOM 2397 C CA . ALA A 1 320 ? 1.307 -5.516 -2.255 1.00 83.12 320 ALA A CA 1
ATOM 2398 C C . ALA A 1 320 ? -0.046 -6.084 -1.777 1.00 83.12 320 ALA A C 1
ATOM 2400 O O . ALA A 1 320 ? -1.028 -6.000 -2.509 1.00 83.12 320 ALA A O 1
ATOM 2401 N N . GLU A 1 321 ? -0.111 -6.623 -0.558 1.00 85.50 321 GLU A N 1
ATOM 2402 C CA . GLU A 1 321 ? -1.341 -7.120 0.078 1.00 85.50 321 GLU A CA 1
ATOM 2403 C C . GLU A 1 321 ? -2.314 -5.999 0.480 1.00 85.50 321 GLU A C 1
ATOM 2405 O O . GLU A 1 321 ? -3.511 -6.245 0.611 1.00 85.50 321 GLU A O 1
ATOM 2410 N N . ASN A 1 322 ? -1.816 -4.772 0.636 1.00 90.81 322 ASN A N 1
ATOM 2411 C CA . ASN A 1 322 ? -2.614 -3.554 0.769 1.00 90.81 322 ASN A CA 1
ATOM 2412 C C . ASN A 1 322 ? -2.784 -2.805 -0.568 1.00 90.81 322 ASN A C 1
ATOM 2414 O O . ASN A 1 322 ? -3.048 -1.615 -0.555 1.00 90.81 322 ASN A O 1
ATOM 2418 N N . GLU A 1 323 ? -2.627 -3.445 -1.733 1.00 88.50 323 GLU A N 1
ATOM 2419 C CA . GLU A 1 323 ? -2.883 -2.819 -3.052 1.00 88.50 323 GLU A CA 1
ATOM 2420 C C . GLU A 1 323 ? -1.984 -1.597 -3.392 1.00 88.50 323 GLU A C 1
ATOM 2422 O O . GLU A 1 323 ? -2.252 -0.863 -4.343 1.00 88.50 323 GLU A O 1
ATOM 2427 N N . LEU A 1 324 ? -0.856 -1.441 -2.684 1.00 90.50 324 LEU A N 1
ATOM 2428 C CA . LEU A 1 324 ? 0.043 -0.271 -2.607 1.00 90.50 324 LEU A CA 1
ATOM 2429 C C . LEU A 1 324 ? -0.537 0.945 -1.861 1.00 90.50 324 LEU A C 1
ATOM 2431 O O . LEU A 1 324 ? 0.038 2.035 -1.911 1.00 90.50 324 LEU A O 1
ATOM 2435 N N . ASP A 1 325 ? -1.623 0.742 -1.126 1.00 94.94 325 ASP A N 1
ATOM 2436 C CA . ASP A 1 325 ? -2.224 1.704 -0.213 1.00 94.94 325 ASP A CA 1
ATOM 2437 C C . ASP A 1 325 ? -1.642 1.592 1.201 1.00 94.94 325 ASP A C 1
ATOM 2439 O O . ASP A 1 325 ? -1.167 0.541 1.642 1.00 94.94 325 ASP A O 1
ATOM 2443 N N . TRP A 1 326 ? -1.686 2.710 1.925 1.00 97.12 326 TRP A N 1
ATOM 2444 C CA . TRP A 1 326 ? -1.166 2.845 3.283 1.00 97.12 326 TRP A CA 1
ATOM 2445 C C . TRP A 1 326 ? -2.247 3.412 4.226 1.00 97.12 326 TRP A C 1
ATOM 2447 O O . TRP A 1 326 ? -2.029 4.438 4.882 1.00 97.12 326 TRP A O 1
ATOM 2457 N N . PRO A 1 327 ? -3.428 2.767 4.328 1.00 97.50 327 PRO A N 1
ATOM 2458 C CA . PRO A 1 327 ? -4.574 3.278 5.090 1.00 97.50 327 PRO A CA 1
ATOM 2459 C C . PRO A 1 327 ? -4.246 3.478 6.576 1.00 97.50 327 PRO A C 1
ATOM 2461 O O . PRO A 1 327 ? -4.688 4.457 7.185 1.00 97.50 327 PRO A O 1
ATOM 2464 N N . MET A 1 328 ? -3.373 2.627 7.122 1.00 97.38 328 MET A N 1
ATOM 2465 C CA . MET A 1 328 ? -2.838 2.683 8.484 1.00 97.38 328 MET A CA 1
ATOM 2466 C C . MET A 1 328 ? -1.922 3.882 8.769 1.00 97.38 328 MET A C 1
ATOM 2468 O O . MET A 1 328 ? -1.621 4.141 9.937 1.00 97.38 328 MET A O 1
ATOM 2472 N N . LEU A 1 329 ? -1.528 4.636 7.735 1.00 97.31 329 LEU A N 1
ATOM 2473 C CA . LEU A 1 329 ? -0.818 5.921 7.804 1.00 97.31 329 LEU A CA 1
ATOM 2474 C C . LEU A 1 329 ? -1.580 7.069 7.104 1.00 97.31 329 LEU A C 1
ATOM 2476 O O . LEU A 1 329 ? -1.042 8.166 6.964 1.00 97.31 329 LEU A O 1
ATOM 2480 N N . SER A 1 330 ? -2.813 6.838 6.640 1.00 97.44 330 SER A N 1
ATOM 2481 C CA . SER A 1 330 ? -3.598 7.836 5.901 1.00 97.44 330 SER A CA 1
ATOM 2482 C C . SER A 1 330 ? -4.008 9.039 6.762 1.00 97.44 330 SER A C 1
ATOM 2484 O O . SER A 1 330 ? -4.105 8.961 7.988 1.00 97.44 330 SER A O 1
ATOM 2486 N N . TRP A 1 331 ? -4.325 10.159 6.107 1.00 96.62 331 TRP A N 1
ATOM 2487 C CA . TRP A 1 331 ? -4.774 11.384 6.780 1.00 96.62 331 TRP A CA 1
ATOM 2488 C C . TRP A 1 331 ? -6.095 11.212 7.554 1.00 96.62 331 TRP A C 1
ATOM 2490 O O . TRP A 1 331 ? -6.364 11.975 8.479 1.00 96.62 331 TRP A O 1
ATOM 2500 N N . SER A 1 332 ? -6.928 10.233 7.190 1.00 97.62 332 SER A N 1
ATOM 2501 C CA . SER A 1 332 ? -8.235 9.989 7.809 1.00 97.62 332 SER A CA 1
ATOM 2502 C C . SER A 1 332 ? -8.161 8.951 8.931 1.00 97.62 332 SER A C 1
ATOM 2504 O O . SER A 1 332 ? -8.623 9.218 10.037 1.00 97.62 332 SER A O 1
ATOM 2506 N N . THR A 1 333 ? -7.554 7.790 8.670 1.00 98.31 333 THR A N 1
ATOM 2507 C CA . THR A 1 333 ? -7.596 6.605 9.550 1.00 98.31 333 THR A CA 1
ATOM 2508 C C . THR A 1 333 ? -6.217 6.146 10.033 1.00 98.31 333 THR A C 1
ATOM 2510 O O . THR A 1 333 ? -6.083 5.061 10.603 1.00 98.31 333 THR A O 1
ATOM 2513 N N . GLY A 1 334 ? -5.172 6.945 9.796 1.00 97.81 334 GLY A N 1
ATOM 2514 C CA . GLY A 1 334 ? -3.798 6.620 10.161 1.00 97.81 334 GLY A CA 1
ATOM 2515 C C . GLY A 1 334 ? -3.629 6.402 11.664 1.00 97.81 334 GLY A C 1
ATOM 2516 O O . GLY A 1 334 ? -3.860 7.307 12.467 1.00 97.81 334 GLY A O 1
ATOM 2517 N N . HIS A 1 335 ? -3.216 5.201 12.054 1.00 97.06 335 HIS A N 1
ATOM 2518 C CA . HIS A 1 335 ? -3.198 4.747 13.444 1.00 97.06 335 HIS A CA 1
ATOM 2519 C C . HIS A 1 335 ? -1.861 4.126 13.873 1.00 97.06 335 HIS A C 1
ATOM 2521 O O . HIS A 1 335 ? -1.615 4.024 15.079 1.00 97.06 335 HIS A O 1
ATOM 2527 N N . LEU A 1 336 ? -0.964 3.794 12.938 1.00 96.44 336 LEU A N 1
ATOM 2528 C CA . LEU A 1 336 ? 0.407 3.357 13.232 1.00 96.44 336 LEU A CA 1
ATOM 2529 C C . LEU A 1 336 ? 1.394 4.537 13.248 1.00 96.44 336 LEU A C 1
ATOM 2531 O O . LEU A 1 336 ? 1.042 5.671 12.929 1.00 96.44 336 LEU A O 1
ATOM 2535 N N . ASP A 1 337 ? 2.626 4.281 13.689 1.00 95.44 337 ASP A N 1
ATOM 2536 C CA . ASP A 1 337 ? 3.731 5.243 13.621 1.00 95.44 337 ASP A CA 1
ATOM 2537 C C . ASP A 1 337 ? 4.431 5.131 12.250 1.00 95.44 337 ASP A C 1
ATOM 2539 O O . ASP A 1 337 ? 4.988 4.064 11.962 1.00 95.44 337 ASP A O 1
ATOM 2543 N N . PRO A 1 338 ? 4.465 6.198 11.420 1.00 93.88 338 PRO A N 1
ATOM 2544 C CA . PRO A 1 338 ? 5.177 6.193 10.141 1.00 93.88 338 PRO A CA 1
ATOM 2545 C C . PRO A 1 338 ? 6.637 5.742 10.256 1.00 93.88 338 PRO A C 1
ATOM 2547 O O . PRO A 1 338 ? 7.154 5.090 9.357 1.00 93.88 338 PRO A O 1
ATOM 2550 N N . ASN A 1 339 ? 7.305 6.031 11.376 1.00 94.00 339 ASN A N 1
ATOM 2551 C CA . ASN A 1 339 ? 8.725 5.724 11.563 1.00 94.00 339 ASN A CA 1
ATOM 2552 C C . ASN A 1 339 ? 9.009 4.215 11.704 1.00 94.00 339 ASN A C 1
ATOM 2554 O O . ASN A 1 339 ? 10.153 3.792 11.541 1.00 94.00 339 ASN A O 1
ATOM 2558 N N . SER A 1 340 ? 7.975 3.388 11.917 1.00 92.50 340 SER A N 1
ATOM 2559 C CA . SER A 1 340 ? 8.074 1.917 11.874 1.00 92.50 340 SER A CA 1
ATOM 2560 C C . SER A 1 340 ? 8.271 1.353 10.458 1.00 92.50 340 SER A C 1
ATOM 2562 O O . SER A 1 340 ? 8.517 0.157 10.310 1.00 92.50 340 SER A O 1
ATOM 2564 N N . PHE A 1 341 ? 8.163 2.199 9.428 1.00 90.88 341 PHE A N 1
ATOM 2565 C CA . PHE A 1 341 ? 8.245 1.841 8.010 1.00 90.88 341 PHE A CA 1
ATOM 2566 C C . PHE A 1 341 ? 9.431 2.509 7.291 1.00 90.88 341 PHE A C 1
ATOM 2568 O O . PHE A 1 341 ? 9.477 2.572 6.061 1.00 90.88 341 PHE A O 1
ATOM 2575 N N . TYR A 1 342 ? 10.406 3.025 8.044 1.00 88.00 342 TYR A N 1
ATOM 2576 C CA . TYR A 1 342 ? 11.634 3.573 7.474 1.00 88.00 342 TYR A CA 1
ATOM 2577 C C . TYR A 1 342 ? 12.416 2.474 6.716 1.00 88.00 342 TYR A C 1
ATOM 2579 O O . TYR A 1 342 ? 12.621 1.394 7.273 1.00 88.00 342 TYR A O 1
ATOM 2587 N N . PRO A 1 343 ? 12.930 2.725 5.492 1.00 86.19 343 PRO A N 1
ATOM 2588 C CA . PRO A 1 343 ? 13.090 4.027 4.835 1.00 86.19 343 PRO A CA 1
ATOM 2589 C C . PRO A 1 343 ? 11.938 4.453 3.913 1.00 86.19 343 PRO A C 1
ATOM 2591 O O . PRO A 1 343 ? 12.024 5.532 3.328 1.00 86.19 343 PRO A O 1
ATOM 2594 N N . ASP A 1 344 ? 10.904 3.629 3.751 1.00 88.31 344 ASP A N 1
ATOM 2595 C CA . ASP A 1 344 ? 9.865 3.822 2.736 1.00 88.31 344 ASP A CA 1
ATOM 2596 C C . ASP A 1 344 ? 8.998 5.055 3.030 1.00 88.31 344 ASP A C 1
ATOM 2598 O O . ASP A 1 344 ? 8.750 5.867 2.140 1.00 88.31 344 ASP A O 1
ATOM 2602 N N . ILE A 1 345 ? 8.624 5.245 4.297 1.00 90.12 345 ILE A N 1
ATOM 2603 C CA . ILE A 1 345 ? 7.937 6.440 4.801 1.00 90.12 345 ILE A CA 1
ATOM 2604 C C . ILE A 1 345 ? 8.394 6.737 6.238 1.00 90.12 345 ILE A C 1
ATOM 2606 O O . ILE A 1 345 ? 8.840 5.848 6.959 1.00 90.12 345 ILE A O 1
ATOM 2610 N N . HIS A 1 346 ? 8.371 8.010 6.631 1.00 91.44 346 HIS A N 1
ATOM 2611 C CA . HIS A 1 346 ? 8.729 8.490 7.970 1.00 91.44 346 HIS A CA 1
ATOM 2612 C C . HIS A 1 346 ? 8.188 9.912 8.172 1.00 91.44 346 HIS A C 1
ATOM 2614 O O . HIS A 1 346 ? 7.901 10.610 7.198 1.00 91.44 346 HIS A O 1
ATOM 2620 N N . GLY A 1 347 ? 8.067 10.361 9.423 1.00 90.31 347 GLY A N 1
ATOM 2621 C CA . GLY A 1 347 ? 7.547 11.694 9.737 1.00 90.31 347 GLY A CA 1
ATOM 2622 C C . GLY A 1 347 ? 6.691 11.740 11.006 1.00 90.31 347 GLY A C 1
ATOM 2623 O O . GLY A 1 347 ? 6.653 10.767 11.764 1.00 90.31 347 GLY A O 1
ATOM 2624 N N . PRO A 1 348 ? 6.016 12.875 11.269 1.00 89.88 348 PRO A N 1
ATOM 2625 C CA . PRO A 1 348 ? 5.055 12.978 12.359 1.00 89.88 348 PRO A CA 1
ATOM 2626 C C . PRO A 1 348 ? 3.811 12.130 12.065 1.00 89.88 348 PRO A C 1
ATOM 2628 O O . PRO A 1 348 ? 3.315 12.103 10.939 1.00 89.88 348 PRO A O 1
ATOM 2631 N N . LYS A 1 349 ? 3.278 11.476 13.097 1.00 87.19 349 LYS A N 1
ATOM 2632 C CA . LYS A 1 349 ? 1.953 10.852 13.061 1.00 87.19 349 LYS A CA 1
ATOM 2633 C C . LYS A 1 349 ? 0.879 11.932 13.236 1.00 87.19 349 LYS A C 1
ATOM 2635 O O . LYS A 1 349 ? 1.012 12.773 14.120 1.00 87.19 349 LYS A O 1
ATOM 2640 N N . GLY A 1 350 ? -0.181 11.877 12.434 1.00 90.38 350 GLY A N 1
ATOM 2641 C CA . GLY A 1 350 ? -1.366 12.720 12.593 1.00 90.38 350 GLY A CA 1
ATOM 2642 C C . GLY A 1 350 ? -2.438 12.371 11.565 1.00 90.38 350 GLY A C 1
ATOM 2643 O O . GLY A 1 350 ? -2.188 12.442 10.363 1.00 90.38 350 GLY A O 1
ATOM 2644 N N . SER A 1 351 ? -3.617 11.980 12.037 1.00 97.31 351 SER A N 1
ATOM 2645 C CA . SER A 1 351 ? -4.806 11.698 11.233 1.00 97.31 351 SER A CA 1
ATOM 2646 C C . SER A 1 351 ? -6.063 12.207 11.945 1.00 97.31 351 SER A C 1
ATOM 2648 O O . SER A 1 351 ? -6.027 12.521 13.137 1.00 97.31 351 SER A O 1
ATOM 2650 N N . LEU A 1 352 ? -7.192 12.268 11.234 1.00 97.94 352 LEU A N 1
ATOM 2651 C CA . LEU A 1 352 ? -8.489 12.585 11.841 1.00 97.94 352 LEU A CA 1
ATOM 2652 C C . LEU A 1 352 ? -8.811 11.621 12.997 1.00 97.94 352 LEU A C 1
ATOM 2654 O O . LEU A 1 352 ? -9.114 12.073 14.099 1.00 97.94 352 LEU A O 1
ATOM 2658 N N . TYR A 1 353 ? -8.658 10.313 12.771 1.00 98.38 353 TYR A N 1
ATOM 2659 C CA . TYR A 1 353 ? -8.821 9.294 13.809 1.00 98.38 353 TYR A CA 1
ATOM 2660 C C . TYR A 1 353 ? -7.862 9.493 14.992 1.00 98.38 353 TYR A C 1
ATOM 2662 O O . TYR A 1 353 ? -8.294 9.389 16.137 1.00 98.38 353 TYR A O 1
ATOM 2670 N N . SER A 1 354 ? -6.577 9.804 14.763 1.00 97.06 354 SER A N 1
ATOM 2671 C CA . SER A 1 354 ? -5.636 9.951 15.881 1.00 97.06 354 SER A CA 1
ATOM 2672 C C . SER A 1 354 ? -5.966 11.153 16.762 1.00 97.06 354 SER A C 1
ATOM 2674 O O . SER A 1 354 ? -5.856 11.038 17.976 1.00 97.06 354 SER A O 1
ATOM 2676 N N . HIS A 1 355 ? -6.410 12.269 16.178 1.00 96.94 355 HIS A N 1
ATOM 2677 C CA . HIS A 1 355 ? -6.843 13.439 16.947 1.00 96.94 355 HIS A CA 1
ATOM 2678 C C . HIS A 1 355 ? -8.171 13.204 17.679 1.00 96.94 355 HIS A C 1
ATOM 2680 O O . HIS A 1 355 ? -8.303 13.580 18.838 1.00 96.94 355 HIS A O 1
ATOM 2686 N N . MET A 1 356 ? -9.127 12.507 17.059 1.00 96.44 356 MET A N 1
ATOM 2687 C CA . MET A 1 356 ? -10.357 12.094 17.749 1.00 96.44 356 MET A CA 1
ATOM 2688 C C . MET A 1 356 ? -10.069 11.162 18.937 1.00 96.44 356 MET A C 1
ATOM 2690 O O . MET A 1 356 ? -10.676 11.310 19.995 1.00 96.44 356 MET A O 1
ATOM 2694 N N . LEU A 1 357 ? -9.097 10.255 18.797 1.00 96.50 357 LEU A N 1
ATOM 2695 C CA . LEU A 1 357 ? -8.652 9.376 19.878 1.00 96.50 357 LEU A CA 1
ATOM 2696 C C . LEU A 1 357 ? -7.915 10.130 21.002 1.00 96.50 357 LEU A C 1
ATOM 2698 O O . LEU A 1 357 ? -8.037 9.751 22.164 1.00 96.50 357 LEU A O 1
ATOM 2702 N N . GLU A 1 358 ? -7.155 11.180 20.671 1.00 95.94 358 GLU A N 1
ATOM 2703 C CA . GLU A 1 358 ? -6.512 12.072 21.651 1.00 95.94 358 GLU A CA 1
ATOM 2704 C C . GLU A 1 358 ? -7.548 12.819 22.511 1.00 95.94 358 GLU A C 1
ATOM 2706 O O . GLU A 1 358 ? -7.331 12.974 23.714 1.00 95.94 358 GLU A O 1
ATOM 2711 N N . ASP A 1 359 ? -8.679 13.222 21.920 1.00 95.12 359 ASP A N 1
ATOM 2712 C CA . ASP A 1 359 ? -9.788 13.881 22.623 1.00 95.12 359 ASP A CA 1
ATOM 2713 C C . ASP A 1 359 ? -10.688 12.893 23.398 1.00 95.12 359 ASP A C 1
ATOM 2715 O O . ASP A 1 359 ? -11.172 13.220 24.486 1.00 95.12 359 ASP A O 1
ATOM 2719 N N . ASN A 1 360 ? -10.929 11.685 22.868 1.00 97.50 360 ASN A N 1
ATOM 2720 C CA . ASN A 1 360 ? -11.773 10.667 23.500 1.00 97.50 360 ASN A CA 1
ATOM 2721 C C . ASN A 1 360 ? -11.244 9.236 23.280 1.00 97.50 360 ASN A C 1
ATOM 2723 O O . ASN A 1 360 ? -11.471 8.609 22.244 1.00 97.50 360 ASN A O 1
ATOM 2727 N N . LEU A 1 361 ? -10.622 8.670 24.319 1.00 97.69 361 LEU A N 1
ATOM 2728 C CA . LEU A 1 361 ? -10.052 7.316 24.293 1.00 97.69 361 LEU A CA 1
ATOM 2729 C C . LEU A 1 361 ? -11.085 6.198 24.056 1.00 97.69 361 LEU A C 1
ATOM 2731 O O . LEU A 1 361 ? -10.708 5.130 23.582 1.00 97.69 361 LEU A O 1
ATOM 2735 N N . CYS A 1 362 ? -12.376 6.438 24.312 1.00 98.19 362 CYS A N 1
ATOM 2736 C CA . CYS A 1 362 ? -13.443 5.473 24.026 1.00 98.19 362 CYS A CA 1
ATOM 2737 C C . CYS A 1 362 ? -13.677 5.247 22.521 1.00 98.19 362 CYS A C 1
ATOM 2739 O O . CYS A 1 362 ? -14.375 4.312 22.148 1.00 98.19 362 CYS A O 1
ATOM 2741 N N . MET A 1 363 ? -13.085 6.076 21.652 1.00 97.75 363 MET A N 1
ATOM 2742 C CA . MET A 1 363 ? -13.084 5.891 20.195 1.00 97.75 363 MET A CA 1
ATOM 2743 C C . MET A 1 363 ? -11.978 4.924 19.720 1.00 97.75 363 MET A C 1
ATOM 2745 O O . MET A 1 363 ? -11.699 4.841 18.524 1.00 97.75 363 MET A O 1
ATOM 2749 N N . HIS A 1 364 ? -11.290 4.211 20.623 1.00 98.50 364 HIS A N 1
ATOM 2750 C CA . HIS A 1 364 ? -10.213 3.295 20.243 1.00 98.50 364 HIS A CA 1
ATOM 2751 C C . HIS A 1 364 ? -10.700 2.215 19.265 1.00 98.50 364 HIS A C 1
ATOM 2753 O O . HIS A 1 364 ? -11.701 1.547 19.489 1.00 98.50 364 HIS A O 1
ATOM 2759 N N . ARG A 1 365 ? -9.944 2.054 18.173 1.00 98.44 365 ARG A N 1
ATOM 2760 C CA . ARG A 1 365 ? -10.222 1.203 17.003 1.00 98.44 365 ARG A CA 1
ATOM 2761 C C . ARG A 1 365 ? -11.397 1.613 16.119 1.00 98.44 365 ARG A C 1
ATOM 2763 O O . ARG A 1 365 ? -11.526 1.016 15.057 1.00 98.44 365 ARG A O 1
ATOM 2770 N N . ASP A 1 366 ? -12.187 2.627 16.455 1.00 98.38 366 ASP A N 1
ATOM 2771 C CA . ASP A 1 366 ? -13.354 3.004 15.649 1.00 98.38 366 ASP A CA 1
ATOM 2772 C C . ASP A 1 366 ? -12.965 3.830 14.398 1.00 98.38 366 ASP A C 1
ATOM 2774 O O . ASP A 1 366 ? -13.159 5.045 14.297 1.00 98.38 366 ASP A O 1
ATOM 2778 N N . TYR A 1 367 ? -12.334 3.153 13.436 1.00 98.44 367 TYR A N 1
ATOM 2779 C CA . TYR A 1 367 ? -11.972 3.679 12.123 1.00 98.44 367 TYR A CA 1
ATOM 2780 C C . TYR A 1 367 ? -12.248 2.658 11.017 1.00 98.44 367 TYR A C 1
ATOM 2782 O O . TYR A 1 367 ? -12.089 1.450 11.202 1.00 98.44 367 TYR A O 1
ATOM 2790 N N . GLN A 1 368 ? -12.627 3.155 9.840 1.00 98.50 368 GLN A N 1
ATOM 2791 C CA . GLN A 1 368 ? -12.867 2.370 8.631 1.00 98.50 368 GLN A CA 1
ATOM 2792 C C . GLN A 1 368 ? -12.434 3.167 7.392 1.00 98.50 368 GLN A C 1
ATOM 2794 O O . GLN A 1 368 ? -13.029 4.189 7.043 1.00 98.50 368 GLN A O 1
ATOM 2799 N N . ASN A 1 369 ? -11.395 2.697 6.706 1.00 98.00 369 ASN A N 1
ATOM 2800 C CA . ASN A 1 369 ? -10.941 3.223 5.427 1.00 98.00 369 ASN A CA 1
ATOM 2801 C C . ASN A 1 369 ? -11.557 2.397 4.297 1.00 98.00 369 ASN A C 1
ATOM 2803 O O . ASN A 1 369 ? -11.184 1.249 4.059 1.00 98.00 369 ASN A O 1
ATOM 2807 N N . LEU A 1 370 ? -12.513 3.004 3.603 1.00 94.38 370 LEU A N 1
ATOM 2808 C CA . LEU A 1 370 ? -13.220 2.444 2.456 1.00 94.38 370 LEU A CA 1
ATOM 2809 C C . LEU A 1 370 ? -12.698 3.070 1.149 1.00 94.38 370 LEU A C 1
ATOM 2811 O O . LEU A 1 370 ? -13.440 3.239 0.183 1.00 94.38 370 LEU A O 1
ATOM 2815 N N . GLY A 1 371 ? -11.421 3.470 1.136 1.00 93.00 371 GLY A N 1
ATOM 2816 C CA . GLY A 1 371 ? -10.717 3.921 -0.057 1.00 93.00 371 GLY A CA 1
ATOM 2817 C C . GLY A 1 371 ? -10.434 2.761 -1.014 1.00 93.00 371 GLY A C 1
ATOM 2818 O O . GLY A 1 371 ? -10.000 1.684 -0.595 1.00 93.00 371 GLY A O 1
ATOM 2819 N N . VAL A 1 372 ? -10.674 2.968 -2.308 1.00 91.00 372 VAL A N 1
ATOM 2820 C CA . VAL A 1 372 ? -10.375 1.980 -3.357 1.00 91.00 372 VAL A CA 1
ATOM 2821 C C . VAL A 1 372 ? -9.687 2.661 -4.535 1.00 91.00 372 VAL A C 1
ATOM 2823 O O . VAL A 1 372 ? -10.177 3.643 -5.092 1.00 91.00 372 VAL A O 1
ATOM 2826 N N . ASN A 1 373 ? -8.543 2.124 -4.954 1.00 88.50 373 ASN A N 1
ATOM 2827 C CA . ASN A 1 373 ? -7.778 2.654 -6.076 1.00 88.50 373 ASN A CA 1
ATOM 2828 C C . ASN A 1 373 ? -8.613 2.755 -7.366 1.00 88.50 373 ASN A C 1
ATOM 2830 O O . ASN A 1 373 ? -9.101 1.761 -7.897 1.00 88.50 373 ASN A O 1
ATOM 2834 N N . GLY A 1 374 ? -8.748 3.974 -7.899 1.00 86.38 374 GLY A N 1
ATOM 2835 C CA . GLY A 1 374 ? -9.527 4.248 -9.112 1.00 86.38 374 GLY A CA 1
ATOM 2836 C C . GLY A 1 374 ? -11.044 4.366 -8.912 1.00 86.38 374 GLY A C 1
ATOM 2837 O O . GLY A 1 374 ? -11.753 4.551 -9.906 1.00 86.38 374 GLY A O 1
ATOM 2838 N N . ALA A 1 375 ? -11.537 4.298 -7.670 1.00 87.38 375 ALA A N 1
ATOM 2839 C CA . ALA A 1 375 ? -12.943 4.520 -7.356 1.00 87.38 375 ALA A CA 1
ATOM 2840 C C . ALA A 1 375 ? -13.418 5.923 -7.751 1.00 87.38 375 ALA A C 1
ATOM 2842 O O . ALA A 1 375 ? -12.673 6.903 -7.769 1.00 87.38 375 ALA A O 1
ATOM 2843 N N . LYS A 1 376 ? -14.706 6.004 -8.071 1.00 85.81 376 LYS A N 1
ATOM 2844 C CA . LYS A 1 376 ? -15.413 7.216 -8.482 1.00 85.81 376 LYS A CA 1
ATOM 2845 C C . LYS A 1 376 ? -16.790 7.229 -7.831 1.00 85.81 376 LYS A C 1
ATOM 2847 O O . LYS A 1 376 ? -17.266 6.215 -7.331 1.00 85.81 376 LYS A O 1
ATOM 2852 N N . VAL A 1 377 ? -17.483 8.361 -7.924 1.00 83.12 377 VAL A N 1
ATOM 2853 C CA . VAL A 1 377 ? -18.868 8.497 -7.439 1.00 83.12 377 VAL A CA 1
ATOM 2854 C C . VAL A 1 377 ? -19.822 7.487 -8.102 1.00 83.12 377 VAL A C 1
ATOM 2856 O O . VAL A 1 377 ? -20.748 7.023 -7.453 1.00 83.12 377 VAL A O 1
ATOM 2859 N N . ASP A 1 378 ? -19.582 7.102 -9.362 1.00 82.06 378 ASP A N 1
ATOM 2860 C CA . ASP A 1 378 ? -20.366 6.075 -10.074 1.00 82.06 378 ASP A CA 1
ATOM 2861 C C . ASP A 1 378 ? -20.015 4.625 -9.685 1.00 82.06 378 ASP A C 1
ATOM 2863 O O . ASP A 1 378 ? -20.698 3.696 -10.112 1.00 82.06 378 ASP A O 1
ATOM 2867 N N . SER A 1 379 ? -18.966 4.436 -8.879 1.00 75.38 379 SER A N 1
ATOM 2868 C CA . SER A 1 379 ? -18.520 3.141 -8.349 1.00 75.38 379 SER A CA 1
ATOM 2869 C C . SER A 1 379 ? -19.121 2.830 -6.972 1.00 75.38 379 SER A C 1
ATOM 2871 O O . SER A 1 379 ? -19.028 1.697 -6.512 1.00 75.38 379 SER A O 1
ATOM 2873 N N . LEU A 1 380 ? -19.728 3.822 -6.310 1.00 74.00 380 LEU A N 1
ATOM 2874 C CA . LEU A 1 380 ? -20.445 3.639 -5.050 1.00 74.00 380 LEU A CA 1
ATOM 2875 C C . LEU A 1 380 ? -21.850 3.096 -5.337 1.00 74.00 380 LEU A C 1
ATOM 2877 O O . LEU A 1 380 ? -22.576 3.663 -6.159 1.00 74.00 380 LEU A O 1
ATOM 2881 N N . GLU A 1 381 ? -22.260 2.027 -4.651 1.00 70.38 381 GLU A N 1
ATOM 2882 C CA . GLU A 1 381 ? -23.633 1.535 -4.783 1.00 70.38 381 GLU A CA 1
ATOM 2883 C C . GLU A 1 381 ? -24.638 2.578 -4.248 1.00 70.38 381 GLU A C 1
ATOM 2885 O O . GLU A 1 381 ? -24.445 3.128 -3.159 1.00 70.38 381 GLU A O 1
ATOM 2890 N N . PRO A 1 382 ? -25.726 2.875 -4.987 1.00 64.06 382 PRO A N 1
ATOM 2891 C CA . PRO A 1 382 ? -26.793 3.737 -4.496 1.00 64.06 382 PRO A CA 1
ATOM 2892 C C . PRO A 1 382 ? -27.386 3.214 -3.184 1.00 64.06 382 PRO A C 1
ATOM 2894 O O . PRO A 1 382 ? -27.872 2.087 -3.130 1.00 64.06 382 PRO A O 1
ATOM 2897 N N . PHE A 1 383 ? -27.424 4.066 -2.158 1.00 54.19 383 PHE A N 1
ATOM 2898 C CA . PHE A 1 383 ? -27.965 3.740 -0.831 1.00 54.19 383 PHE A CA 1
ATOM 2899 C C . PHE A 1 383 ? -29.394 3.159 -0.883 1.00 54.19 383 PHE A C 1
ATOM 2901 O O . PHE A 1 383 ? -29.713 2.227 -0.151 1.00 54.19 383 PHE A O 1
ATOM 2908 N N . ASP A 1 384 ? -30.217 3.629 -1.828 1.00 56.53 384 ASP A N 1
ATOM 2909 C CA . ASP A 1 384 ? -31.587 3.151 -2.080 1.00 56.53 384 ASP A CA 1
ATOM 2910 C C . ASP A 1 384 ? -31.683 1.685 -2.574 1.00 56.53 384 ASP A C 1
ATOM 2912 O O . ASP A 1 384 ? -32.789 1.179 -2.761 1.00 56.53 384 ASP A O 1
ATOM 2916 N N . LEU A 1 385 ? -30.558 1.010 -2.849 1.00 51.44 385 LEU A N 1
ATOM 2917 C CA . LEU A 1 385 ? -30.497 -0.409 -3.237 1.00 51.44 385 LEU A CA 1
ATOM 2918 C C . LEU A 1 385 ? -30.047 -1.338 -2.095 1.00 51.44 385 LEU A C 1
ATOM 2920 O O . LEU A 1 385 ? -30.049 -2.556 -2.282 1.00 51.44 385 LEU A O 1
ATOM 2924 N N . LEU A 1 386 ? -29.670 -0.774 -0.942 1.00 47.22 386 LEU A N 1
ATOM 2925 C CA . LEU A 1 386 ? -29.217 -1.495 0.257 1.00 47.22 386 LEU A CA 1
ATOM 2926 C C . LEU A 1 386 ? -30.302 -1.584 1.354 1.00 47.22 386 LEU A C 1
ATOM 2928 O O . LEU A 1 386 ? -30.077 -2.224 2.382 1.00 47.22 386 LEU A O 1
ATOM 2932 N N . LEU A 1 387 ? -31.467 -0.962 1.123 1.00 37.91 387 LEU A N 1
ATOM 2933 C CA . LEU A 1 387 ? -32.691 -1.018 1.941 1.00 37.91 387 LEU A CA 1
ATOM 2934 C C . LEU A 1 387 ? -33.765 -1.907 1.284 1.00 37.91 387 LEU A C 1
ATOM 2936 O O . LEU A 1 387 ? -34.505 -2.568 2.047 1.00 37.91 387 LEU A O 1
#

Secondary structure (DSSP, 8-state):
-----------------------------SGGGTTSS---------------------TTTTS-SS-TT-GGGHHHHHHHHHHHHHHHHHHHHHT--HHHHHHHHHHT-SSHHHHHHHHHHHHHHHHHHHHHHHTT--HHHHHHHTTSS-S-SSPP--S--GGG--HHHHHHHHHHHHHHH---HHHHHHHTT--HHHHSTTTT--TT-S-SS-SSSSS-BSSSSTTSTTTBPBPS-TT-TT--TT-----SSS-SSSSS--SB-TTTSSBHHHHHTTTT----EEEEESHHHHTB---GGGG-GGG-STTTTTTHHHHHHTTTB-GGGSTTT--S-GGGGTTT--S----HHHHHHHH-GGGTT-EEEEE-TT--GGGSPPGGG--